Protein AF-F0U679-F1 (afdb_monomer)

Secondary structure (DSSP, 8-state):
---------------------HHHHHHHHHHHHHHTTPPPPPTHHHHHHHHHHHHHHHHHHHHHTT-PPPTTEEEEEE-HHHHHHHHSBSS-EEEEE-TTS-EEEEEPPPPTT----SEEEEEES-HHHHHHHHHHHHHHHHHHTS--S----SS--B---HHHHHHTT-----------SSS-GGGGT---SS---TTTSPPPSS--HHHHHHHHHHHHT----HHHHHHH-TT---HHHHHHHHHHHHHH-TTTGGG--HHHHHHHHHHHHHSGGGHHHHHHHHHHHGGG--HHHHHHHHHHHHHTT-HHHHHHHHHHHHHTTPPP-SHHHHHHHHH---HHHHHHHHHHHHHTTTT-SHHHHHHHHHTTHHHHHHHHHHTT--HHHHHHHHHHHH-GGG--HHHHHHHHHHHTTT---S---HHHHHHHHHHHHHTT-HHHHHHHHHHHHHHSTT----HHHHHHHHHHHHHTT-HHHHHHHHHHHHHTT---HHHHHHHHHHHH--S-PSSS-HHHHHHHHHHHHHH--SS--GGG--GGGHHHHTSPPPHHHHHH-TT-GGGGGSS---SSHHHHHHHHHHHHHHHHHHHHHHHEEESS-HHHHHHHHHHHHHHHTTTHHHHS-HHHHHHHSPP--EEE--------------------------PPP------------SS-SS-----------------

Nearest PDB structures (foldseek):
  6een-assembly1_D  TM=5.701E-01  e=8.414E-04  Zea mays
  7pzr-assembly1_A  TM=2.240E-01  e=6.618E-02  Homo sapiens
  4i1a-assembly3_B  TM=2.969E-01  e=4.176E-01  Bacillus subtilis subsp. subtilis str. 168
  3q15-assembly1_A-2  TM=1.996E-01  e=7.171E+00  Bacillus subtilis

Structure (mmCIF, N/CA/C/O backbone):
data_AF-F0U679-F1
#
_entry.id   AF-F0U679-F1
#
loop_
_atom_site.group_PDB
_atom_site.id
_atom_site.type_symbol
_atom_site.label_atom_id
_atom_site.label_alt_id
_atom_site.label_comp_id
_atom_site.label_asym_id
_atom_site.label_entity_id
_atom_site.label_seq_id
_atom_site.pdbx_PDB_ins_code
_atom_site.Cartn_x
_atom_site.Cartn_y
_atom_site.Cartn_z
_atom_site.occupancy
_atom_site.B_iso_or_equiv
_atom_site.auth_seq_id
_atom_site.auth_comp_id
_atom_site.auth_asym_id
_atom_site.auth_atom_id
_atom_site.pdbx_PDB_model_num
ATOM 1 N N . MET A 1 1 ? -48.138 39.027 -12.909 1.00 31.42 1 MET A N 1
ATOM 2 C CA . MET A 1 1 ? -47.748 37.722 -13.472 1.00 31.42 1 MET A CA 1
ATOM 3 C C . MET A 1 1 ? -46.878 37.022 -12.440 1.00 31.42 1 MET A C 1
ATOM 5 O O . MET A 1 1 ? -45.663 37.022 -12.563 1.00 31.42 1 MET A O 1
ATOM 9 N N . ASP A 1 2 ? -47.415 36.756 -11.247 1.00 25.86 2 ASP A N 1
ATOM 10 C CA . ASP A 1 2 ? -48.338 35.638 -10.920 1.00 25.86 2 ASP A CA 1
ATOM 11 C C . ASP A 1 2 ? -47.571 34.317 -11.033 1.00 25.86 2 ASP A C 1
ATOM 13 O O . ASP A 1 2 ? -46.970 34.056 -12.065 1.00 25.86 2 ASP A O 1
ATOM 17 N N . VAL A 1 3 ? -47.458 33.452 -10.029 1.00 25.81 3 VAL A N 1
ATOM 18 C CA . VAL A 1 3 ? -48.400 32.955 -9.011 1.00 25.81 3 VAL A CA 1
ATOM 19 C C . VAL A 1 3 ? -47.496 32.492 -7.840 1.00 25.81 3 VAL A C 1
ATOM 21 O O . VAL A 1 3 ? -46.414 31.977 -8.100 1.00 25.81 3 VAL A O 1
ATOM 24 N N . TYR A 1 4 ? -47.718 32.824 -6.566 1.00 30.34 4 TYR A N 1
ATOM 25 C CA . TYR A 1 4 ? -48.446 31.988 -5.602 1.00 30.34 4 TYR A CA 1
ATOM 26 C C . TYR A 1 4 ? -48.688 32.788 -4.307 1.00 30.34 4 TYR A C 1
ATOM 28 O O . TYR A 1 4 ? -47.752 33.171 -3.602 1.00 30.34 4 TYR A O 1
ATOM 36 N N . LYS A 1 5 ? -49.972 33.031 -4.033 1.00 29.94 5 LYS A N 1
ATOM 37 C CA . LYS A 1 5 ? -50.576 33.415 -2.749 1.00 29.94 5 LYS A CA 1
ATOM 38 C C . LYS A 1 5 ? -51.188 32.158 -2.099 1.00 29.94 5 LYS A C 1
ATOM 40 O O . LYS A 1 5 ? -51.368 31.168 -2.796 1.00 29.94 5 LYS A O 1
ATOM 45 N N . GLU A 1 6 ? -51.577 32.313 -0.827 1.00 27.00 6 GLU A N 1
ATOM 46 C CA . GLU A 1 6 ? -52.327 31.397 0.075 1.00 27.00 6 GLU A CA 1
ATOM 47 C C . GLU A 1 6 ? -51.421 30.439 0.873 1.00 27.00 6 GLU A C 1
ATOM 49 O O . GLU A 1 6 ? -50.732 29.609 0.296 1.00 27.00 6 GLU A O 1
ATOM 54 N N . VAL A 1 7 ? -51.173 30.595 2.184 1.00 28.97 7 VAL A N 1
ATOM 55 C CA . VAL A 1 7 ? -51.995 30.896 3.388 1.00 28.97 7 VAL A CA 1
ATOM 56 C C . VAL A 1 7 ? -52.926 29.742 3.796 1.00 28.97 7 VAL A C 1
ATOM 58 O O . VAL A 1 7 ? -53.953 29.523 3.174 1.00 28.97 7 VAL A O 1
ATOM 61 N N . ASP A 1 8 ? -52.506 29.088 4.890 1.00 28.53 8 ASP A N 1
ATOM 62 C CA . ASP A 1 8 ? -53.238 28.411 5.975 1.00 28.53 8 ASP A CA 1
ATOM 63 C C . ASP A 1 8 ? -54.251 27.284 5.695 1.00 28.53 8 ASP A C 1
ATOM 65 O O . ASP A 1 8 ? -55.282 27.492 5.070 1.00 28.53 8 ASP A O 1
ATOM 69 N N . ALA A 1 9 ? -54.041 26.121 6.344 1.00 26.17 9 ALA A N 1
ATOM 70 C CA . ALA A 1 9 ? -54.845 25.709 7.512 1.00 26.17 9 ALA A CA 1
ATOM 71 C C . ALA A 1 9 ? -54.439 24.327 8.102 1.00 26.17 9 ALA A C 1
ATOM 73 O O . ALA A 1 9 ? -54.094 23.400 7.375 1.00 26.17 9 ALA A O 1
ATOM 74 N N . ILE A 1 10 ? -54.653 24.195 9.427 1.00 27.47 10 ILE A N 1
ATOM 75 C CA . ILE A 1 10 ? -54.765 22.975 10.275 1.00 27.47 10 ILE A CA 1
ATOM 76 C C . ILE A 1 10 ? -53.433 22.283 10.655 1.00 27.47 10 ILE A C 1
ATOM 78 O O . ILE A 1 10 ? -52.702 21.809 9.802 1.00 27.47 10 ILE A O 1
ATOM 82 N N . GLY A 1 11 ? -53.031 22.091 11.916 1.00 25.47 11 GLY A N 1
ATOM 83 C CA . GLY A 1 11 ? -53.615 22.346 13.232 1.00 25.47 11 GLY A CA 1
ATOM 84 C C . GLY A 1 11 ? -52.642 21.816 14.304 1.00 25.47 11 GLY A C 1
ATOM 85 O O . GLY A 1 11 ? -51.916 20.847 14.080 1.00 25.47 11 GLY A O 1
ATOM 86 N N . ALA A 1 12 ? -52.578 22.489 15.450 1.00 30.72 12 ALA A N 1
ATOM 87 C CA . ALA A 1 12 ? -51.702 22.148 16.566 1.00 30.72 12 ALA A CA 1
ATOM 88 C C . ALA A 1 12 ? -52.186 20.894 17.320 1.00 30.72 12 ALA A C 1
ATOM 90 O O . ALA A 1 12 ? -53.350 20.842 17.707 1.00 30.72 12 ALA A O 1
ATOM 91 N N . ASN A 1 13 ? -51.287 19.925 17.552 1.00 31.08 13 ASN A N 1
ATOM 92 C CA . ASN A 1 13 ? -51.015 19.273 18.851 1.00 31.08 13 ASN A CA 1
ATOM 93 C C . ASN A 1 13 ? -50.405 17.869 18.691 1.00 31.08 13 ASN A C 1
ATOM 95 O O . ASN A 1 13 ? -51.113 16.871 18.640 1.00 31.08 13 ASN A O 1
ATOM 99 N N . SER A 1 14 ? -49.075 17.781 18.759 1.00 26.44 14 SER A N 1
ATOM 100 C CA . SER A 1 14 ? -48.406 16.717 19.519 1.00 26.44 14 SER A CA 1
ATOM 101 C C . SER A 1 14 ? -46.981 17.157 19.841 1.00 26.44 14 SER A C 1
ATOM 103 O O . SER A 1 14 ? -46.154 17.381 18.957 1.00 26.44 14 SER A O 1
ATOM 105 N N . SER A 1 15 ? -46.722 17.327 21.129 1.00 38.00 15 SER A N 1
ATOM 106 C CA . SER A 1 15 ? -45.454 17.713 21.733 1.00 38.00 15 SER A CA 1
ATOM 107 C C . SER A 1 15 ? -44.310 16.758 21.380 1.00 38.00 15 SER A C 1
ATOM 109 O O . SER A 1 15 ? -44.309 15.597 21.780 1.00 38.00 15 SER A O 1
ATOM 111 N N . GLY A 1 16 ? -43.287 17.293 20.722 1.00 25.11 16 GLY A N 1
ATOM 112 C CA . GLY A 1 16 ? -41.971 16.682 20.593 1.00 25.11 16 GLY A CA 1
ATOM 113 C C . GLY A 1 16 ? -40.992 17.760 20.157 1.00 25.11 16 GLY A C 1
ATOM 114 O O . GLY A 1 16 ? -40.928 18.098 18.980 1.00 25.11 16 GLY A O 1
ATOM 115 N N . VAL A 1 17 ? -40.271 18.362 21.104 1.00 26.70 17 VAL A N 1
ATOM 116 C CA . VAL A 1 17 ? -39.267 19.393 20.807 1.00 26.70 17 VAL A CA 1
ATOM 117 C C . VAL A 1 17 ? -38.081 18.729 20.099 1.00 26.70 17 VAL A C 1
ATOM 119 O O . VAL A 1 17 ? -37.075 18.383 20.712 1.00 26.70 17 VAL A O 1
ATOM 122 N N . VAL A 1 18 ? -38.191 18.553 18.784 1.00 28.16 18 VAL A N 1
ATOM 123 C CA . VAL A 1 18 ? -37.040 18.366 17.904 1.00 28.16 18 VAL A CA 1
ATOM 124 C C . VAL A 1 18 ? -36.402 19.742 17.765 1.00 28.16 18 VAL A C 1
ATOM 126 O O . VAL A 1 18 ? -36.868 20.591 17.007 1.00 28.16 18 VAL A O 1
ATOM 129 N N . ARG A 1 19 ? -35.335 20.001 18.528 1.00 29.77 19 ARG A N 1
ATOM 130 C CA . ARG A 1 19 ? -34.442 21.127 18.233 1.00 29.77 19 ARG A CA 1
ATOM 131 C C . ARG A 1 19 ? -33.827 20.871 16.856 1.00 29.77 19 ARG A C 1
ATOM 133 O O . ARG A 1 19 ? -32.855 20.128 16.750 1.00 29.77 19 ARG A O 1
ATOM 140 N N . GLN A 1 20 ? -34.394 21.481 15.815 1.00 29.78 20 GLN A N 1
ATOM 141 C CA . GLN A 1 20 ? -33.754 21.582 14.506 1.00 29.78 20 GLN A CA 1
ATOM 142 C C . GLN A 1 20 ? -32.349 22.163 14.693 1.00 29.78 20 GLN A C 1
ATOM 144 O O . GLN A 1 20 ? -32.161 23.266 15.213 1.00 29.78 20 GLN A O 1
ATOM 149 N N . VAL A 1 21 ? -31.344 21.375 14.321 1.00 34.97 21 VAL A N 1
ATOM 150 C CA . VAL A 1 21 ? -29.936 21.735 14.457 1.00 34.97 21 VAL A CA 1
ATOM 151 C C . VAL A 1 21 ? -29.626 22.798 13.403 1.00 34.97 21 VAL A C 1
ATOM 153 O O . VAL A 1 21 ? -29.739 22.540 12.207 1.00 34.97 21 VAL A O 1
ATOM 156 N N . ARG A 1 22 ? -29.166 23.984 13.827 1.00 32.41 22 ARG A N 1
ATOM 157 C CA . ARG A 1 22 ? -28.689 25.083 12.948 1.00 32.41 22 ARG A CA 1
ATOM 158 C C . ARG A 1 22 ? -27.709 24.631 11.841 1.00 32.41 22 ARG A C 1
ATOM 160 O O . ARG A 1 22 ? -27.555 25.330 10.845 1.00 32.41 22 ARG A O 1
ATOM 167 N N . ALA A 1 23 ? -27.058 23.479 12.005 1.00 34.03 23 ALA A N 1
ATOM 168 C CA . ALA A 1 23 ? -26.111 22.886 11.063 1.00 34.03 23 ALA A CA 1
ATOM 169 C C . ALA A 1 23 ? -26.754 22.312 9.780 1.00 34.03 23 ALA A C 1
ATOM 171 O O . ALA A 1 23 ? -26.112 22.353 8.732 1.00 34.03 23 ALA A O 1
ATOM 172 N N . GLU A 1 24 ? -28.010 21.841 9.807 1.00 36.34 24 GLU A N 1
ATOM 173 C CA . GLU A 1 24 ? -28.663 21.284 8.602 1.00 36.34 24 GLU A CA 1
ATOM 174 C C . GLU A 1 24 ? -28.942 22.353 7.535 1.00 36.34 24 GLU A C 1
ATOM 176 O O . GLU A 1 24 ? -28.777 22.104 6.340 1.00 36.34 24 GLU A O 1
ATOM 181 N N . GLN A 1 25 ? -29.309 23.568 7.953 1.00 36.25 25 GLN A N 1
ATOM 182 C CA . GLN A 1 25 ? -29.564 24.689 7.038 1.00 36.25 25 GLN A CA 1
ATOM 183 C C . GLN A 1 25 ? -28.274 25.240 6.415 1.00 36.25 25 GLN A C 1
ATOM 185 O O . GLN A 1 25 ? -28.285 25.730 5.284 1.00 36.25 25 GLN A O 1
ATOM 190 N N . TRP A 1 26 ? -27.153 25.150 7.135 1.00 37.50 26 TRP A N 1
ATOM 191 C CA . TRP A 1 26 ? -25.853 25.595 6.639 1.00 37.50 26 TRP A CA 1
ATOM 192 C C . TRP A 1 26 ? -25.248 24.603 5.637 1.00 37.50 26 TRP A C 1
ATOM 194 O O . TRP A 1 26 ? -24.775 25.029 4.586 1.00 37.50 26 TRP A O 1
ATOM 204 N N . TRP A 1 27 ? -25.340 23.295 5.904 1.00 35.00 27 TRP A N 1
ATOM 205 C CA . TRP A 1 27 ? -24.857 22.242 5.001 1.00 35.00 27 TRP A CA 1
ATOM 206 C C . TRP A 1 27 ? -25.548 22.276 3.630 1.00 35.00 27 TRP A C 1
ATOM 208 O O . TRP A 1 27 ? -24.875 22.173 2.610 1.00 35.00 27 TRP A O 1
ATOM 218 N N . ARG A 1 28 ? -26.868 22.518 3.578 1.00 40.66 28 ARG A N 1
ATOM 219 C CA . ARG A 1 28 ? -27.594 22.681 2.302 1.00 40.66 28 ARG A CA 1
ATOM 220 C C . ARG A 1 28 ? -27.097 23.891 1.501 1.00 40.66 28 ARG A C 1
ATOM 222 O O . ARG A 1 28 ? -26.815 23.756 0.317 1.00 40.66 28 ARG A O 1
ATOM 229 N N . LYS A 1 29 ? -26.871 25.033 2.165 1.00 41.84 29 LYS A N 1
ATOM 230 C CA . LYS A 1 29 ? -26.292 26.239 1.543 1.00 41.84 29 LYS A CA 1
ATOM 231 C C . LYS A 1 29 ? -24.840 26.059 1.091 1.00 41.84 29 LYS A C 1
ATOM 233 O O . LYS A 1 29 ? -24.423 26.698 0.129 1.00 41.84 29 LYS A O 1
ATOM 238 N N . GLN A 1 30 ? -24.052 25.247 1.794 1.00 42.16 30 GLN A N 1
ATOM 239 C CA . GLN A 1 30 ? -22.650 25.000 1.453 1.00 42.16 30 GLN A CA 1
ATOM 240 C C . GLN A 1 30 ? -22.522 23.983 0.309 1.00 42.16 30 GLN A C 1
ATOM 242 O O . GLN A 1 30 ? -21.749 24.228 -0.611 1.00 42.16 30 GLN A O 1
ATOM 247 N N . LEU A 1 31 ? -23.356 22.936 0.288 1.00 42.97 31 LEU A N 1
ATOM 248 C CA . LEU A 1 31 ? -23.471 21.995 -0.831 1.00 42.97 31 LEU A CA 1
ATOM 249 C C . LEU A 1 31 ? -23.933 22.710 -2.115 1.00 42.97 31 LEU A C 1
ATOM 251 O O . LEU A 1 31 ? -23.356 22.500 -3.175 1.00 42.97 31 LEU A O 1
ATOM 255 N N . GLU A 1 32 ? -24.896 23.636 -2.018 1.00 44.69 32 GLU A N 1
ATOM 256 C CA . GLU A 1 32 ? -25.292 24.519 -3.130 1.00 44.69 32 GLU A CA 1
ATOM 257 C C . GLU A 1 32 ? -24.140 25.424 -3.601 1.00 44.69 32 GLU A C 1
ATOM 259 O O . GLU A 1 32 ? -23.989 25.674 -4.797 1.00 44.69 32 GLU A O 1
ATOM 264 N N . ARG A 1 33 ? -23.282 25.897 -2.685 1.00 49.62 33 ARG A N 1
ATOM 265 C CA . ARG A 1 33 ? -22.116 26.730 -3.027 1.00 49.62 33 ARG A CA 1
ATOM 266 C C . ARG A 1 33 ? -20.997 25.944 -3.699 1.00 49.62 33 ARG A C 1
ATOM 268 O O . ARG A 1 33 ? -20.414 26.469 -4.647 1.00 49.62 33 ARG A O 1
ATOM 275 N N . GLU A 1 34 ? -20.742 24.721 -3.248 1.00 45.41 34 GLU A N 1
ATOM 276 C CA . GLU A 1 34 ? -19.775 23.791 -3.841 1.00 45.41 34 GLU A CA 1
ATOM 277 C C . GLU A 1 34 ? -20.228 23.313 -5.224 1.00 45.41 34 GLU A C 1
ATOM 279 O O . GLU A 1 34 ? -19.430 23.322 -6.159 1.00 45.41 34 GLU A O 1
ATOM 284 N N . LEU A 1 35 ? -21.524 23.028 -5.397 1.00 43.12 35 LEU A N 1
ATOM 285 C CA . LEU A 1 35 ? -22.123 22.758 -6.708 1.00 43.12 35 LEU A CA 1
ATOM 286 C C . LEU A 1 35 ? -22.087 23.990 -7.636 1.00 43.12 35 LEU A C 1
ATOM 288 O O . LEU A 1 35 ? -22.046 23.835 -8.853 1.00 43.12 35 LEU A O 1
ATOM 292 N N . SER A 1 36 ? -22.054 25.209 -7.077 1.00 45.31 36 SER A N 1
ATOM 293 C CA . SER A 1 36 ? -21.980 26.479 -7.827 1.00 45.31 36 SER A CA 1
ATOM 294 C C . SER A 1 36 ? -20.565 27.073 -8.004 1.00 45.31 36 SER A C 1
ATOM 296 O O . SER A 1 36 ? -20.437 28.184 -8.517 1.00 45.31 36 SER A O 1
ATOM 298 N N . GLY A 1 37 ? -19.500 26.380 -7.574 1.00 35.69 37 GLY A N 1
ATOM 299 C CA . GLY A 1 37 ? -18.105 26.744 -7.878 1.00 35.69 37 GLY A CA 1
ATOM 300 C C . GLY A 1 37 ? -17.553 28.037 -7.248 1.00 35.69 37 GLY A C 1
ATOM 301 O O . GLY A 1 37 ? -16.658 28.655 -7.825 1.00 35.69 37 GLY A O 1
ATOM 302 N N . LYS A 1 38 ? -18.046 28.487 -6.083 1.00 37.53 38 LYS A N 1
ATOM 303 C CA . LYS A 1 38 ? -17.553 29.727 -5.426 1.00 37.53 38 LYS A CA 1
ATOM 304 C C . LYS A 1 38 ? -16.352 29.472 -4.479 1.00 37.53 38 LYS A C 1
ATOM 306 O O . LYS A 1 38 ? -16.381 28.489 -3.743 1.00 37.53 38 LYS A O 1
ATOM 311 N N . PRO A 1 39 ? -15.329 30.359 -4.421 1.00 39.97 39 PRO A N 1
ATOM 312 C CA . PRO A 1 39 ? -14.110 30.149 -3.620 1.00 39.97 39 PRO A CA 1
ATOM 313 C C . PRO A 1 39 ? -14.291 30.364 -2.093 1.00 39.97 39 PRO A C 1
ATOM 315 O O . PRO A 1 39 ? -15.211 31.079 -1.676 1.00 39.97 39 PRO A O 1
ATOM 318 N N . PRO A 1 40 ? -13.412 29.780 -1.243 1.00 42.56 40 PRO A N 1
ATOM 319 C CA . PRO A 1 40 ? -13.537 29.787 0.224 1.00 42.56 40 PRO A CA 1
ATOM 320 C C . PRO A 1 40 ? -13.111 31.110 0.909 1.00 42.56 40 PRO A C 1
ATOM 322 O O . PRO A 1 40 ? -12.386 31.930 0.350 1.00 42.56 40 PRO A O 1
ATOM 325 N N . LEU A 1 41 ? -13.586 31.327 2.148 1.00 41.03 41 LEU A N 1
ATOM 326 C CA . LEU A 1 41 ? -13.459 32.579 2.927 1.00 41.03 41 LEU A CA 1
ATOM 327 C C . LEU A 1 41 ? -12.117 32.718 3.703 1.00 41.03 41 LEU A C 1
ATOM 329 O O . LEU A 1 41 ? -11.531 31.732 4.135 1.00 41.03 41 LEU A O 1
ATOM 333 N N . LYS A 1 42 ? -11.661 33.974 3.900 1.00 41.78 42 LYS A N 1
ATOM 334 C CA . LYS A 1 42 ? -10.338 34.438 4.409 1.00 41.78 42 LYS A CA 1
ATOM 335 C C . LYS A 1 42 ? -9.885 33.933 5.811 1.00 41.78 42 LYS A C 1
ATOM 337 O O . LYS A 1 42 ? -10.685 33.741 6.724 1.00 41.78 42 LYS A O 1
ATOM 342 N N . GLN A 1 43 ? -8.553 33.884 5.991 1.00 41.28 43 GLN A N 1
ATOM 343 C CA . GLN A 1 43 ? -7.731 33.314 7.089 1.00 41.28 43 GLN A CA 1
ATOM 344 C C . GLN A 1 43 ? -8.112 33.595 8.565 1.00 41.28 43 GLN A C 1
ATOM 346 O O . GLN A 1 43 ? -7.806 32.755 9.409 1.00 41.28 43 GLN A O 1
ATOM 351 N N . ASN A 1 44 ? -8.787 34.697 8.920 1.00 44.41 44 ASN A N 1
ATOM 352 C CA . ASN A 1 44 ? -9.170 34.962 10.325 1.00 44.41 44 ASN A CA 1
ATOM 353 C C . ASN A 1 44 ? -10.286 34.039 10.838 1.00 44.41 44 ASN A C 1
ATOM 355 O O . ASN A 1 44 ? -10.387 33.798 12.039 1.00 44.41 44 ASN A O 1
ATOM 359 N N . LYS A 1 45 ? -11.099 33.486 9.935 1.00 53.88 45 LYS A N 1
ATOM 360 C CA . LYS A 1 45 ? -12.175 32.556 10.287 1.00 53.88 45 LYS A CA 1
ATOM 361 C C . LYS A 1 45 ? -11.636 31.178 10.699 1.00 53.88 45 LYS A C 1
ATOM 363 O O . LYS A 1 45 ? -12.123 30.588 11.656 1.00 53.88 45 LYS A O 1
ATOM 368 N N . LEU A 1 46 ? -10.549 30.745 10.054 1.00 57.38 46 LEU A N 1
ATOM 369 C CA . LEU A 1 46 ? -9.905 29.454 10.303 1.00 57.38 46 LEU A CA 1
ATOM 370 C C . LEU A 1 46 ? -9.342 29.354 11.728 1.00 57.38 46 LEU A C 1
ATOM 372 O O . LEU A 1 46 ? -9.525 28.336 12.378 1.00 57.38 46 LEU A O 1
ATOM 376 N N . TYR A 1 47 ? -8.697 30.402 12.260 1.00 58.41 47 TYR A N 1
ATOM 377 C CA . TYR A 1 47 ? -8.162 30.378 13.634 1.00 58.41 47 TYR A CA 1
ATOM 378 C C . TYR A 1 47 ? -9.253 30.173 14.695 1.00 58.41 47 TYR A C 1
ATOM 380 O O . TYR A 1 47 ? -9.050 29.419 15.645 1.00 58.41 47 TYR A O 1
ATOM 388 N N . VAL A 1 48 ? -10.411 30.814 14.517 1.00 64.31 48 VAL A N 1
ATOM 389 C CA . VAL A 1 48 ? -11.564 30.649 15.413 1.00 64.31 48 VAL A CA 1
ATOM 390 C C . VAL A 1 48 ? -12.129 29.232 15.298 1.00 64.31 48 VAL A C 1
ATOM 392 O O . VAL A 1 48 ? -12.333 28.584 16.318 1.00 64.31 48 VAL A O 1
ATOM 395 N N . GLU A 1 49 ? -12.261 28.700 14.080 1.00 70.19 49 GLU A N 1
ATOM 396 C CA . GLU A 1 49 ? -12.721 27.324 13.832 1.00 70.19 49 GLU A CA 1
ATOM 397 C C . GLU A 1 49 ? -11.795 26.266 14.467 1.00 70.19 49 GLU A C 1
ATOM 399 O O . GLU A 1 49 ? -12.275 25.318 15.092 1.00 70.19 49 GLU A O 1
ATOM 404 N N . TRP A 1 50 ? -10.469 26.450 14.398 1.00 72.12 50 TRP A N 1
ATOM 405 C CA . TRP A 1 50 ? -9.505 25.590 15.097 1.00 72.12 50 TRP A CA 1
ATOM 406 C C . TRP A 1 50 ? -9.709 25.625 16.618 1.00 72.12 50 TRP A C 1
ATOM 408 O O . TRP A 1 50 ? -9.683 24.586 17.280 1.00 72.12 50 TRP A O 1
ATOM 418 N N . MET A 1 51 ? -9.917 26.813 17.187 1.00 73.00 51 MET A N 1
ATOM 419 C CA . MET A 1 51 ? -10.122 26.960 18.629 1.00 73.00 51 MET A CA 1
ATOM 420 C C . MET A 1 51 ? -11.459 26.380 19.095 1.00 73.00 51 MET A C 1
ATOM 422 O O . MET A 1 51 ? -11.504 25.771 20.162 1.00 73.00 51 MET A O 1
ATOM 426 N N . ASP A 1 52 ? -12.515 26.494 18.293 1.00 78.31 52 ASP A N 1
ATOM 427 C CA . ASP A 1 52 ? -13.814 25.885 18.584 1.00 78.31 52 ASP A CA 1
ATOM 428 C C . ASP A 1 52 ? -13.714 24.359 18.635 1.00 78.31 52 ASP A C 1
ATOM 430 O O . ASP A 1 52 ? -14.174 23.740 19.593 1.00 78.31 52 ASP A O 1
ATOM 434 N N . ILE A 1 53 ? -13.039 23.746 17.661 1.00 79.62 53 ILE A N 1
ATOM 435 C CA . ILE A 1 53 ? -12.844 22.290 17.622 1.00 79.62 53 ILE A CA 1
ATOM 436 C C . ILE A 1 53 ? -11.982 21.825 18.794 1.00 79.62 53 ILE A C 1
ATOM 438 O O . ILE A 1 53 ? -12.288 20.817 19.428 1.00 79.62 53 ILE A O 1
ATOM 442 N N . MET A 1 54 ? -10.940 22.584 19.142 1.00 78.50 54 MET A N 1
ATOM 443 C CA . MET A 1 54 ? -10.152 22.319 20.344 1.00 78.50 54 MET A CA 1
ATOM 444 C C . MET A 1 54 ? -11.034 22.339 21.601 1.00 78.50 54 MET A C 1
ATOM 446 O O . MET A 1 54 ? -10.954 21.427 22.422 1.00 78.50 54 MET A O 1
ATOM 450 N N . ASN A 1 55 ? -11.910 23.335 21.742 1.00 80.81 55 ASN A N 1
ATOM 451 C CA . ASN A 1 55 ? -12.838 23.420 22.870 1.00 80.81 55 ASN A CA 1
ATOM 452 C C . ASN A 1 55 ? -13.842 22.253 22.887 1.00 80.81 55 ASN A C 1
ATOM 454 O O . ASN A 1 55 ? -14.127 21.716 23.957 1.00 80.81 55 ASN A O 1
ATOM 458 N N . GLU A 1 56 ? -14.331 21.814 21.725 1.00 81.62 56 GLU A N 1
ATOM 459 C CA . GLU A 1 56 ? -15.213 20.648 21.603 1.00 81.62 56 GLU A CA 1
ATOM 460 C C . GLU A 1 56 ? -14.523 19.357 22.061 1.00 81.62 56 GLU A C 1
ATOM 462 O O . GLU A 1 56 ? -15.092 18.619 22.867 1.00 81.62 56 GLU A O 1
ATOM 467 N N . ILE A 1 57 ? -13.279 19.106 21.634 1.00 81.25 57 ILE A N 1
ATOM 468 C CA . ILE A 1 57 ? -12.500 17.939 22.084 1.00 81.25 57 ILE A CA 1
ATOM 469 C C . ILE A 1 57 ? -12.260 18.004 23.602 1.00 81.25 57 ILE A C 1
ATOM 471 O O . ILE A 1 57 ? -12.390 16.991 24.292 1.00 81.25 57 ILE A O 1
ATOM 475 N N . MET A 1 58 ? -11.957 19.191 24.147 1.00 77.88 58 MET A N 1
ATOM 476 C CA . MET A 1 58 ? -11.792 19.375 25.596 1.00 77.88 58 MET A CA 1
ATOM 477 C C . MET A 1 58 ? -13.081 19.071 26.372 1.00 77.88 58 MET A C 1
ATOM 479 O O . MET A 1 58 ? -13.020 18.441 27.429 1.00 77.88 58 MET A O 1
ATOM 483 N N . ALA A 1 59 ? -14.243 19.472 25.852 1.00 77.81 59 ALA A N 1
ATOM 484 C CA . ALA A 1 59 ? -15.533 19.195 26.480 1.00 77.81 59 ALA A CA 1
ATOM 485 C C . ALA A 1 59 ? -15.834 17.686 26.547 1.00 77.81 59 ALA A C 1
ATOM 487 O O . ALA A 1 59 ? -16.300 17.202 27.577 1.00 77.81 59 ALA A O 1
ATOM 488 N N . LEU A 1 60 ? -15.490 16.921 25.502 1.00 74.56 60 LEU A N 1
ATOM 489 C CA . LEU A 1 60 ? -15.680 15.462 25.484 1.00 74.56 60 LEU A CA 1
ATOM 490 C C . LEU A 1 60 ? -14.930 14.735 26.596 1.00 74.56 60 LEU A C 1
ATOM 492 O O . LEU A 1 60 ? -15.425 13.741 27.124 1.00 74.56 60 LEU A O 1
ATOM 496 N N . ARG A 1 61 ? -13.735 15.217 26.947 1.00 69.19 61 ARG A N 1
ATOM 497 C CA . ARG A 1 61 ? -12.937 14.628 28.025 1.00 69.19 61 ARG A CA 1
ATOM 498 C C . ARG A 1 61 ? -13.632 14.791 29.379 1.00 69.19 61 ARG A C 1
ATOM 500 O O . ARG A 1 61 ? -13.710 13.827 30.132 1.00 69.19 61 ARG A O 1
ATOM 507 N N . ARG A 1 62 ? -14.183 15.979 29.648 1.00 60.69 62 ARG A N 1
ATOM 508 C CA . ARG A 1 62 ? -14.863 16.311 30.913 1.00 60.69 62 ARG A CA 1
ATOM 509 C C . ARG A 1 62 ? -16.181 15.549 31.079 1.00 60.69 62 ARG A C 1
ATOM 511 O O . ARG A 1 62 ? -16.436 14.993 32.140 1.00 60.69 62 ARG A O 1
ATOM 518 N N . ASP A 1 63 ? -16.979 15.444 30.014 1.00 56.88 63 ASP A N 1
ATOM 519 C CA . ASP A 1 63 ? -18.254 14.703 30.027 1.00 56.88 63 ASP A CA 1
ATOM 520 C C . ASP A 1 63 ? -18.057 13.186 30.265 1.00 56.88 63 ASP A C 1
ATOM 522 O O . ASP A 1 63 ? -18.966 12.477 30.704 1.00 56.88 63 ASP A O 1
ATOM 526 N N . ALA A 1 64 ? -16.864 12.666 29.965 1.00 53.97 64 ALA A N 1
ATOM 527 C CA . ALA A 1 64 ? -16.528 11.252 30.049 1.00 53.97 64 ALA A CA 1
ATOM 528 C C . ALA A 1 64 ? -16.086 10.780 31.447 1.00 53.97 64 ALA A C 1
ATOM 530 O O . ALA A 1 64 ? -16.214 9.587 31.742 1.00 53.97 64 ALA A O 1
ATOM 531 N N . GLU A 1 65 ? -15.571 11.660 32.307 1.00 53.41 65 GLU A N 1
ATOM 532 C CA . GLU A 1 65 ? -15.063 11.304 33.646 1.00 53.41 65 GLU A CA 1
ATOM 533 C C . GLU A 1 65 ? -16.176 10.837 34.610 1.00 53.41 65 GLU A C 1
ATOM 535 O O . GLU A 1 65 ? -15.889 10.138 35.575 1.00 53.41 65 GLU A O 1
ATOM 540 N N . ASN A 1 66 ? -17.453 11.080 34.279 1.00 49.75 66 ASN A N 1
ATOM 541 C CA . ASN A 1 66 ? -18.584 10.946 35.210 1.00 49.75 66 ASN A CA 1
ATOM 542 C C . ASN A 1 66 ? -19.622 9.846 34.891 1.00 49.75 66 ASN A C 1
ATOM 544 O O . ASN A 1 66 ? -20.709 9.860 35.467 1.00 49.75 66 ASN A O 1
ATOM 548 N N . LYS A 1 67 ? -19.357 8.891 33.984 1.00 53.53 67 LYS A N 1
ATOM 549 C CA . LYS A 1 67 ? -20.326 7.808 33.687 1.00 53.53 67 LYS A CA 1
ATOM 550 C C . LYS A 1 67 ? -20.011 6.516 34.460 1.00 53.53 67 LYS A C 1
ATOM 552 O O . LYS A 1 67 ? -18.993 5.893 34.151 1.00 53.53 67 LYS A O 1
ATOM 557 N N . PRO A 1 68 ? -20.865 6.080 35.409 1.00 53.62 68 PRO A N 1
ATOM 558 C CA . PRO A 1 68 ? -20.717 4.781 36.058 1.00 53.62 68 PRO A CA 1
ATOM 559 C C . PRO A 1 68 ? -20.915 3.635 35.056 1.00 53.62 68 PRO A C 1
ATOM 561 O O . PRO A 1 68 ? -21.585 3.790 34.030 1.00 53.62 68 PRO A O 1
ATOM 564 N N . ALA A 1 69 ? -20.311 2.481 35.349 1.00 56.47 69 ALA A N 1
ATOM 565 C CA . ALA A 1 69 ? -20.483 1.282 34.536 1.00 56.47 69 ALA A CA 1
ATOM 566 C C . ALA A 1 69 ? -21.964 0.843 34.527 1.00 56.47 69 ALA A C 1
ATOM 568 O O . ALA A 1 69 ? -22.640 0.982 35.549 1.00 56.47 69 ALA A O 1
ATOM 569 N N . PRO A 1 70 ? -22.489 0.312 33.406 1.00 59.19 70 PRO A N 1
ATOM 570 C CA . PRO A 1 70 ? -23.862 -0.178 33.355 1.00 59.19 70 PRO A CA 1
ATOM 571 C C . PRO A 1 70 ? -24.084 -1.286 34.394 1.00 59.19 70 PRO A C 1
ATOM 573 O O . PRO A 1 70 ? -23.258 -2.188 34.517 1.00 59.19 70 PRO A O 1
ATOM 576 N N . ALA A 1 71 ? -25.221 -1.260 35.095 1.00 55.75 71 ALA A N 1
ATOM 577 C CA . ALA A 1 71 ? -25.560 -2.215 36.161 1.00 55.75 71 ALA A CA 1
ATOM 578 C C . ALA A 1 71 ? -25.645 -3.694 35.704 1.00 55.75 71 ALA A C 1
ATOM 580 O O . ALA A 1 71 ? -25.737 -4.593 36.531 1.00 55.75 71 ALA A O 1
ATOM 581 N N . TYR A 1 72 ? -25.602 -3.950 34.393 1.00 66.81 72 TYR A N 1
ATOM 582 C CA . TYR A 1 72 ? -25.752 -5.257 33.741 1.00 66.81 72 TYR A CA 1
ATOM 583 C C . TYR A 1 72 ? -24.465 -5.737 33.031 1.00 66.81 72 TYR A C 1
ATOM 585 O O . TYR A 1 72 ? -24.523 -6.503 32.068 1.00 66.81 72 TYR A O 1
ATOM 593 N N . ALA A 1 73 ? -23.291 -5.273 33.475 1.00 79.19 73 ALA A N 1
ATOM 594 C CA . ALA A 1 73 ? -21.995 -5.670 32.925 1.00 79.19 73 ALA A CA 1
ATOM 595 C C . ALA A 1 73 ? -21.282 -6.717 33.808 1.00 79.19 73 ALA A C 1
ATOM 597 O O . ALA A 1 73 ? -21.054 -6.485 34.995 1.00 79.19 73 ALA A O 1
ATOM 598 N N . LYS A 1 74 ? -20.866 -7.849 33.223 1.00 87.69 74 LYS A N 1
ATOM 599 C CA . LYS A 1 74 ? -20.011 -8.862 33.871 1.00 87.69 74 LYS A CA 1
ATOM 600 C C . LYS A 1 74 ? -18.584 -8.746 33.346 1.00 87.69 74 LYS A C 1
ATOM 602 O O . LYS A 1 74 ? -18.370 -8.669 32.142 1.00 87.69 74 LYS A O 1
ATOM 607 N N . THR A 1 75 ? -17.597 -8.768 34.237 1.00 89.06 75 THR A N 1
ATOM 608 C CA . THR A 1 75 ? -16.180 -8.806 33.848 1.00 89.06 75 THR A CA 1
ATOM 609 C C . THR A 1 75 ? -15.654 -10.236 33.924 1.00 89.06 75 THR A C 1
ATOM 611 O O . THR A 1 75 ? -15.827 -10.899 34.944 1.00 89.06 75 THR A O 1
ATOM 614 N N . ILE A 1 76 ? -14.986 -10.690 32.865 1.00 89.88 76 ILE A N 1
ATOM 615 C CA . ILE A 1 76 ? -14.187 -11.921 32.845 1.00 89.88 76 ILE A CA 1
ATOM 616 C C . ILE A 1 76 ? -12.721 -11.582 32.543 1.00 89.88 76 ILE A C 1
ATOM 618 O O . ILE A 1 76 ? -12.407 -10.498 32.045 1.00 89.88 76 ILE A O 1
ATOM 622 N N . TYR A 1 77 ? -11.826 -12.521 32.837 1.00 89.31 77 TYR A N 1
ATOM 623 C CA . TYR A 1 77 ? -10.383 -12.353 32.680 1.00 89.31 77 TYR A CA 1
ATOM 624 C C . TYR A 1 77 ? -9.832 -13.469 31.797 1.00 89.31 77 TYR A C 1
ATOM 626 O O . TYR A 1 77 ? -9.935 -14.641 32.157 1.00 89.31 77 TYR A O 1
ATOM 634 N N . LEU A 1 78 ? -9.253 -13.100 30.655 1.00 86.31 78 LEU A N 1
ATOM 635 C CA . LEU A 1 78 ? -8.678 -14.032 29.678 1.00 86.31 78 LEU A CA 1
ATOM 636 C C . LEU A 1 78 ? -7.156 -13.884 29.624 1.00 86.31 78 LEU A C 1
ATOM 638 O O . LEU A 1 78 ? -6.640 -12.791 29.857 1.00 86.31 78 LEU A O 1
ATOM 642 N N . SER A 1 79 ? -6.424 -14.952 29.312 1.00 83.19 79 SER A N 1
ATOM 643 C CA . SER A 1 79 ? -4.986 -14.831 29.041 1.00 83.19 79 SER A CA 1
ATOM 644 C C . SER A 1 79 ? -4.736 -14.109 27.705 1.00 83.19 79 SER A C 1
ATOM 646 O O . SER A 1 79 ? -5.632 -13.989 26.867 1.00 83.19 79 SER A O 1
ATOM 648 N N . GLU A 1 80 ? -3.518 -13.608 27.482 1.00 77.06 80 GLU A N 1
ATOM 649 C CA . GLU A 1 80 ? -3.149 -12.985 26.197 1.00 77.06 80 GLU A CA 1
ATOM 650 C C . GLU A 1 80 ? -3.267 -13.987 25.031 1.00 77.06 80 GLU A C 1
ATOM 652 O O . GLU A 1 80 ? -3.717 -13.615 23.947 1.00 77.06 80 GLU A O 1
ATOM 657 N N . THR A 1 81 ? -2.943 -15.263 25.264 1.00 76.06 81 THR A N 1
ATOM 658 C CA . THR A 1 81 ? -3.095 -16.347 24.281 1.00 76.06 81 THR A CA 1
ATOM 659 C C . THR A 1 81 ? -4.562 -16.604 23.940 1.00 76.06 81 THR A C 1
ATOM 661 O O . THR A 1 81 ? -4.898 -16.721 22.763 1.00 76.06 81 THR A O 1
ATOM 664 N N . ASP A 1 82 ? -5.459 -16.582 24.930 1.00 82.69 82 ASP A N 1
ATOM 665 C CA . ASP A 1 82 ? -6.903 -16.751 24.707 1.00 82.69 82 ASP A CA 1
ATOM 666 C C . ASP A 1 82 ? -7.511 -15.578 23.930 1.00 82.69 82 ASP A C 1
ATOM 668 O O . ASP A 1 82 ? -8.325 -15.769 23.026 1.00 82.69 82 ASP A O 1
ATOM 672 N N . VAL A 1 83 ? -7.100 -14.346 24.256 1.00 82.50 83 VAL A N 1
ATOM 673 C CA . VAL A 1 83 ? -7.523 -13.135 23.533 1.00 82.50 83 VAL A CA 1
ATOM 674 C C . VAL A 1 83 ? -7.129 -13.227 22.063 1.00 82.50 83 VAL A C 1
ATOM 676 O O . VAL A 1 83 ? -7.933 -12.938 21.174 1.00 82.50 83 VAL A O 1
ATOM 679 N N . VAL A 1 84 ? -5.899 -13.662 21.805 1.00 77.88 84 VAL A N 1
ATOM 680 C CA . VAL A 1 84 ? -5.379 -13.875 20.458 1.00 77.88 84 VAL A CA 1
ATOM 681 C C . VAL A 1 84 ? -6.141 -14.973 19.722 1.00 77.88 84 VAL A C 1
ATOM 683 O O . VAL A 1 84 ? -6.513 -14.772 18.565 1.00 77.88 84 VAL A O 1
ATOM 686 N N . ALA A 1 85 ? -6.391 -16.107 20.370 1.00 78.25 85 ALA A N 1
ATOM 687 C CA . ALA A 1 85 ? -7.136 -17.214 19.782 1.00 78.25 85 ALA A CA 1
ATOM 688 C C . ALA A 1 85 ? -8.547 -16.776 19.349 1.00 78.25 85 ALA A C 1
ATOM 690 O O . ALA A 1 85 ? -9.009 -17.122 18.262 1.00 78.25 85 ALA A O 1
ATOM 691 N N . LEU A 1 86 ? -9.192 -15.938 20.163 1.00 82.38 86 LEU A N 1
ATOM 692 C CA . LEU A 1 86 ? -10.557 -15.468 19.949 1.00 82.38 86 LEU A CA 1
ATOM 693 C C . LEU A 1 86 ? -10.660 -14.337 18.907 1.00 82.38 86 LEU A C 1
ATOM 695 O O . LEU A 1 86 ? -11.472 -14.397 17.981 1.00 82.38 86 LEU A O 1
ATOM 699 N N . ALA A 1 87 ? -9.842 -13.290 19.042 1.00 80.31 87 ALA A N 1
ATOM 700 C CA . ALA A 1 87 ? -9.956 -12.054 18.258 1.00 80.31 87 ALA A CA 1
ATOM 701 C C . ALA A 1 87 ? -8.892 -11.899 17.152 1.00 80.31 87 ALA A C 1
ATOM 703 O O . ALA A 1 87 ? -9.058 -11.096 16.225 1.00 80.31 87 ALA A O 1
ATOM 704 N N . GLY A 1 88 ? -7.779 -12.630 17.245 1.00 73.62 88 GLY A N 1
ATOM 705 C CA . GLY A 1 88 ? -6.596 -12.459 16.392 1.00 73.62 88 GLY A CA 1
ATOM 706 C C . GLY A 1 88 ? -5.840 -11.139 16.602 1.00 73.62 88 GLY A C 1
ATOM 707 O O . GLY A 1 88 ? -4.970 -10.796 15.803 1.00 73.62 88 GLY A O 1
ATOM 708 N N . ASP A 1 89 ? -6.178 -10.372 17.641 1.00 73.50 89 ASP A N 1
ATOM 709 C CA . ASP A 1 89 ? -5.565 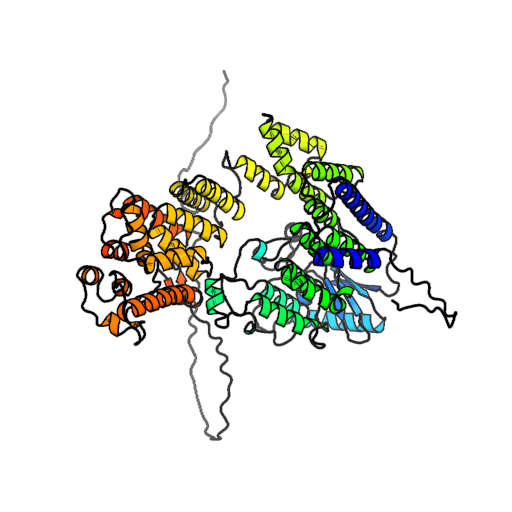-9.084 17.982 1.00 73.50 89 ASP A CA 1
ATOM 710 C C . ASP A 1 89 ? -5.616 -8.885 19.505 1.00 73.50 89 ASP A C 1
ATOM 712 O O . ASP A 1 89 ? -6.618 -9.194 20.144 1.00 73.50 89 ASP A O 1
ATOM 716 N N . GLU A 1 90 ? -4.535 -8.363 20.081 1.00 71.81 90 GLU A N 1
ATOM 717 C CA . GLU A 1 90 ? -4.401 -8.083 21.519 1.00 71.81 90 GLU A CA 1
ATOM 718 C C . GLU A 1 90 ? -4.872 -6.674 21.907 1.00 71.81 90 GLU A C 1
ATOM 720 O O . GLU A 1 90 ? -4.950 -6.313 23.088 1.00 71.81 90 GLU A O 1
ATOM 725 N N . ARG A 1 91 ? -5.124 -5.825 20.909 1.00 78.19 91 ARG A N 1
ATOM 726 C CA . ARG A 1 91 ? -5.634 -4.466 21.103 1.00 78.19 91 ARG A CA 1
ATOM 727 C C . ARG A 1 91 ? -7.113 -4.492 21.490 1.00 78.19 91 ARG A C 1
ATOM 729 O O . ARG A 1 91 ? -7.783 -5.516 21.430 1.00 78.19 91 ARG A O 1
ATOM 736 N N . GLU A 1 92 ? -7.636 -3.311 21.811 1.00 83.00 92 GLU A N 1
ATOM 737 C CA . GLU A 1 92 ? -9.072 -3.127 22.004 1.00 83.00 92 GLU A CA 1
ATOM 738 C C . GLU A 1 92 ? -9.862 -3.659 20.797 1.00 83.00 92 GLU A C 1
ATOM 740 O O . GLU A 1 92 ? -9.566 -3.309 19.639 1.00 83.00 92 GLU A O 1
ATOM 745 N N . ASN A 1 93 ? -10.859 -4.491 21.098 1.00 86.44 93 ASN A N 1
ATOM 746 C CA . ASN A 1 93 ? -11.764 -5.074 20.121 1.00 86.44 93 ASN A CA 1
ATOM 747 C C . ASN A 1 93 ? -13.164 -5.253 20.724 1.00 86.44 93 ASN A C 1
ATOM 749 O O . ASN A 1 93 ? -13.296 -5.653 21.882 1.00 86.44 93 ASN A O 1
ATOM 753 N N . VAL A 1 94 ? -14.197 -4.964 19.935 1.00 89.69 94 VAL A N 1
ATOM 754 C CA . VAL A 1 94 ? -15.610 -5.111 20.308 1.00 89.69 94 VAL A CA 1
ATOM 755 C C . VAL A 1 94 ? -16.348 -5.875 19.218 1.00 89.69 94 VAL A C 1
ATOM 757 O O . VAL A 1 94 ? -16.118 -5.616 18.034 1.00 89.69 94 VAL A O 1
ATOM 760 N N . TRP A 1 95 ? -17.224 -6.796 19.617 1.00 90.56 95 TRP A N 1
ATOM 761 C CA . TRP A 1 95 ? -18.197 -7.481 18.758 1.00 90.56 95 TRP A CA 1
ATOM 762 C C . TRP A 1 95 ? -19.416 -7.922 19.581 1.00 90.56 95 TRP A C 1
ATOM 764 O O . TRP A 1 95 ? -19.363 -7.936 20.812 1.00 90.56 95 TRP A O 1
ATOM 774 N N . ASP A 1 96 ? -20.504 -8.295 18.907 1.00 87.44 96 ASP A N 1
ATOM 775 C CA . ASP A 1 96 ? -21.749 -8.728 19.551 1.00 87.44 96 ASP A CA 1
ATOM 776 C C . ASP A 1 96 ? -22.037 -10.216 19.249 1.00 87.44 96 ASP A C 1
ATOM 778 O O . ASP A 1 96 ? -22.056 -10.634 18.091 1.00 87.44 96 ASP A O 1
ATOM 782 N N . ILE A 1 97 ? -22.299 -11.015 20.290 1.00 83.56 97 ILE A N 1
ATOM 783 C CA . ILE A 1 97 ? -22.700 -12.432 20.212 1.00 83.56 97 ILE A CA 1
ATOM 784 C C . ILE A 1 97 ? -24.231 -12.527 20.171 1.00 83.56 97 ILE A C 1
ATOM 786 O O . ILE A 1 97 ? -24.916 -12.034 21.069 1.00 83.56 97 ILE A O 1
ATOM 790 N N . ARG A 1 98 ? -24.797 -13.179 19.148 1.00 73.31 98 ARG A N 1
ATOM 791 C CA . ARG A 1 98 ? -26.243 -13.114 18.840 1.00 73.31 98 ARG A CA 1
ATOM 792 C C . ARG A 1 98 ? -27.158 -14.074 19.611 1.00 73.31 98 ARG A C 1
ATOM 794 O O . ARG A 1 98 ? -28.368 -13.946 19.458 1.00 73.31 98 ARG A O 1
ATOM 801 N N . VAL A 1 99 ? -26.632 -14.988 20.430 1.00 60.06 99 VAL A N 1
ATOM 802 C CA . VAL A 1 99 ? -27.362 -16.189 20.890 1.00 60.06 99 VAL A CA 1
ATOM 803 C C . VAL A 1 99 ? -28.748 -15.918 21.503 1.00 60.06 99 VAL A C 1
ATOM 805 O O . VAL A 1 99 ? -29.662 -16.655 21.165 1.00 60.06 99 VAL A O 1
ATOM 808 N N . LEU A 1 100 ? -28.973 -14.864 22.303 1.00 49.47 100 LEU A N 1
ATOM 809 C CA . LEU A 1 100 ? -30.316 -14.517 22.820 1.00 49.47 100 LEU A CA 1
ATOM 810 C C . LEU A 1 100 ? -30.452 -13.016 23.156 1.00 49.47 100 LEU A C 1
ATOM 812 O O . LEU A 1 100 ? -30.564 -12.664 24.322 1.00 49.47 100 LEU A O 1
ATOM 816 N N . SER A 1 101 ? -30.467 -12.148 22.131 1.00 58.81 101 SER A N 1
ATOM 817 C CA . SER A 1 101 ? -30.621 -10.667 22.186 1.00 58.81 101 SER A CA 1
ATOM 818 C C . SER A 1 101 ? -29.348 -9.805 22.126 1.00 58.81 101 SER A C 1
ATOM 820 O O . SER A 1 101 ? -29.446 -8.591 22.290 1.00 58.81 101 SER A O 1
ATOM 822 N N . GLY A 1 102 ? -28.177 -10.382 21.840 1.00 68.81 102 GLY A N 1
ATOM 823 C CA . GLY A 1 102 ? -26.937 -9.615 21.662 1.00 68.81 102 GLY A CA 1
ATOM 824 C C . GLY A 1 102 ? -26.195 -9.368 22.977 1.00 68.81 102 GLY A C 1
ATOM 825 O O . GLY A 1 102 ? -26.463 -8.393 23.673 1.00 68.81 102 GLY A O 1
ATOM 826 N N . CYS A 1 103 ? -25.242 -10.238 23.318 1.00 85.94 103 CYS A N 1
ATOM 827 C CA . CYS A 1 103 ? -24.248 -9.925 24.344 1.00 85.94 103 CYS A CA 1
ATOM 828 C C . CYS A 1 103 ? -23.076 -9.209 23.679 1.00 85.94 103 CYS A C 1
ATOM 830 O O . CYS A 1 103 ? -22.411 -9.781 22.815 1.00 85.94 103 CYS A O 1
ATOM 832 N N . ARG A 1 104 ? -22.784 -7.983 24.106 1.00 88.06 104 ARG A N 1
ATOM 833 C CA . ARG A 1 104 ? -21.589 -7.270 23.663 1.00 88.06 104 ARG A CA 1
ATOM 834 C C . ARG A 1 104 ? -20.369 -7.789 24.399 1.00 88.06 104 ARG A C 1
ATOM 836 O O . ARG A 1 104 ? -20.358 -7.810 25.630 1.00 88.06 104 ARG A O 1
ATOM 843 N N . VAL A 1 105 ? -19.335 -8.138 23.644 1.00 89.38 105 VAL A N 1
ATOM 844 C CA . VAL A 1 105 ? -18.012 -8.484 24.159 1.00 89.38 105 VAL A CA 1
ATOM 845 C C . VAL A 1 105 ? -17.077 -7.313 23.899 1.00 89.38 105 VAL A C 1
ATOM 847 O O . VAL A 1 105 ? -16.873 -6.920 22.754 1.00 89.38 105 VAL A O 1
ATOM 850 N N . HIS A 1 106 ? -16.500 -6.749 24.958 1.00 90.62 106 HIS A N 1
ATOM 851 C CA . HIS A 1 106 ? -15.516 -5.671 24.867 1.00 90.62 106 HIS A CA 1
ATOM 852 C C . HIS A 1 106 ? -14.201 -6.113 25.495 1.00 90.62 106 HIS A C 1
ATOM 854 O O . HIS A 1 106 ? -14.073 -6.195 26.717 1.00 90.62 106 HIS A O 1
ATOM 860 N N . ILE A 1 107 ? -13.211 -6.385 24.648 1.00 87.44 107 ILE A N 1
ATOM 861 C CA . ILE A 1 107 ? -11.827 -6.577 25.076 1.00 87.44 107 ILE A CA 1
ATOM 862 C C . ILE A 1 107 ? -11.227 -5.196 25.308 1.00 87.44 107 ILE A C 1
ATOM 864 O O . ILE A 1 107 ? -11.062 -4.418 24.364 1.00 87.44 107 ILE A O 1
ATOM 868 N N . LEU A 1 108 ? -10.896 -4.891 26.559 1.00 84.06 108 LEU A N 1
ATOM 869 C CA . LEU A 1 108 ? -10.287 -3.616 26.915 1.00 84.06 108 LEU A CA 1
ATOM 870 C C . LEU A 1 108 ? -8.796 -3.592 26.547 1.00 84.06 108 LEU A C 1
ATOM 872 O O . LEU A 1 108 ? -8.162 -4.641 26.415 1.00 84.06 108 LEU A O 1
ATOM 876 N N . PRO A 1 109 ? -8.192 -2.409 26.359 1.00 77.00 109 PRO A N 1
ATOM 877 C CA . PRO A 1 109 ? -6.741 -2.301 26.287 1.00 77.00 109 PRO A CA 1
ATOM 878 C C . PRO A 1 109 ? -6.098 -2.685 27.630 1.00 77.00 109 PRO A C 1
ATOM 880 O O . PRO A 1 109 ? -6.720 -2.573 28.685 1.00 77.00 109 PRO A O 1
ATOM 883 N N . ARG A 1 110 ? -4.829 -3.111 27.599 1.00 74.25 110 ARG A N 1
ATOM 884 C CA . ARG A 1 110 ? -4.059 -3.376 28.822 1.00 74.25 110 ARG A CA 1
ATOM 885 C C . ARG A 1 110 ? -3.907 -2.098 29.648 1.00 74.25 110 ARG A C 1
ATOM 887 O O . ARG A 1 110 ? -3.505 -1.065 29.107 1.00 74.25 110 ARG A O 1
ATOM 894 N N . GLU A 1 111 ? -4.140 -2.193 30.951 1.00 71.06 111 GLU A N 1
ATOM 895 C CA . GLU A 1 111 ? -3.761 -1.147 31.902 1.00 71.06 111 GLU A CA 1
ATOM 896 C C . GLU A 1 111 ? -2.232 -1.143 32.072 1.00 71.06 111 GLU A C 1
ATOM 898 O O . GLU A 1 111 ? -1.618 -2.200 32.217 1.00 71.06 111 GLU A O 1
ATOM 903 N N . ARG A 1 112 ? -1.598 0.036 31.980 1.00 58.69 112 ARG A N 1
ATOM 904 C CA . ARG A 1 112 ? -0.128 0.158 31.868 1.00 58.69 112 ARG A CA 1
ATOM 905 C C . ARG A 1 112 ? 0.610 -0.346 33.108 1.00 58.69 112 ARG A C 1
ATOM 907 O O . ARG A 1 112 ? 1.661 -0.958 32.954 1.00 58.69 112 ARG A O 1
ATOM 914 N N . ASP A 1 113 ? 0.021 -0.132 34.278 1.00 60.97 113 ASP A N 1
ATOM 915 C CA . ASP A 1 113 ? 0.642 -0.408 35.578 1.00 60.97 113 ASP A CA 1
ATOM 916 C C . ASP A 1 113 ? 0.075 -1.673 36.236 1.00 60.97 113 ASP A C 1
ATOM 918 O O . ASP A 1 113 ? 0.389 -1.992 37.381 1.00 60.97 113 ASP A O 1
ATOM 922 N N . SER A 1 114 ? -0.768 -2.416 35.511 1.00 63.19 114 SER A N 1
ATOM 923 C CA . SER A 1 114 ? -1.338 -3.651 36.027 1.00 63.19 114 SER A CA 1
ATOM 924 C C . SER A 1 114 ? -0.321 -4.789 35.956 1.00 63.19 114 SER A C 1
ATOM 926 O O . SER A 1 114 ? 0.167 -5.163 34.880 1.00 63.19 114 SER A O 1
ATOM 928 N N . VAL A 1 115 ? -0.047 -5.355 37.132 1.00 61.72 115 VAL A N 1
ATOM 929 C CA . VAL A 1 115 ? 0.737 -6.581 37.333 1.00 61.72 115 VAL A CA 1
ATOM 930 C C . VAL A 1 115 ? -0.048 -7.818 36.865 1.00 61.72 115 VAL A C 1
ATOM 932 O O . VAL A 1 115 ? 0.532 -8.882 36.675 1.00 61.72 115 VAL A O 1
ATOM 935 N N . ASP A 1 116 ? -1.361 -7.692 36.628 1.00 67.50 116 ASP A N 1
ATOM 936 C CA . ASP A 1 116 ? -2.199 -8.808 36.193 1.00 67.50 116 ASP A CA 1
ATOM 937 C C . ASP A 1 116 ? -1.826 -9.251 34.769 1.00 67.50 116 ASP A C 1
ATOM 939 O O . ASP A 1 116 ? -1.812 -8.472 33.810 1.00 67.50 116 ASP A O 1
ATOM 943 N N . PHE A 1 117 ? -1.508 -10.532 34.613 1.00 70.56 117 PHE A N 1
ATOM 944 C CA . PHE A 1 117 ? -1.190 -11.138 33.323 1.00 70.56 117 PHE A CA 1
ATOM 945 C C . PHE A 1 117 ? -2.433 -11.333 32.444 1.00 70.56 117 PHE A C 1
ATOM 947 O O . PHE A 1 117 ? -2.293 -11.583 31.246 1.00 70.56 117 PHE A O 1
ATOM 954 N N . LYS A 1 118 ? -3.639 -11.189 33.006 1.00 81.25 118 LYS A N 1
ATOM 955 C CA . LYS A 1 118 ? -4.903 -11.390 32.299 1.00 81.25 118 LYS A CA 1
ATOM 956 C C . LYS A 1 118 ? -5.477 -10.088 31.750 1.00 81.25 118 LYS A C 1
ATOM 958 O O . LYS A 1 118 ? -5.343 -9.004 32.315 1.00 81.25 118 LYS A O 1
ATOM 963 N N . ARG A 1 119 ? -6.164 -10.198 30.616 1.00 84.25 119 ARG A N 1
ATOM 964 C CA . ARG A 1 119 ? -6.895 -9.108 29.982 1.00 84.25 119 ARG A CA 1
ATOM 965 C C . ARG A 1 119 ? -8.333 -9.067 30.477 1.00 84.25 119 ARG A C 1
ATOM 967 O O . ARG A 1 119 ? -9.040 -10.074 30.467 1.00 84.25 119 ARG A O 1
ATOM 974 N N . LYS A 1 120 ? -8.768 -7.862 30.843 1.00 87.94 120 LYS A N 1
ATOM 975 C CA . LYS A 1 120 ? -10.146 -7.569 31.226 1.00 87.94 120 LYS A CA 1
ATOM 976 C C . LYS A 1 120 ? -11.058 -7.594 29.999 1.00 87.94 120 LYS A C 1
ATOM 978 O O . LYS A 1 120 ? -10.846 -6.837 29.048 1.00 87.94 120 LYS A O 1
ATOM 983 N N . VAL A 1 121 ? -12.084 -8.436 30.045 1.00 88.75 121 VAL A N 1
ATOM 984 C CA . VAL A 1 121 ? -13.129 -8.525 29.022 1.00 88.75 121 VAL A CA 1
ATOM 985 C C . VAL A 1 121 ? -14.472 -8.240 29.677 1.00 88.75 121 VAL A C 1
ATOM 987 O O . VAL A 1 121 ? -14.841 -8.874 30.664 1.00 88.75 121 VAL A O 1
ATOM 990 N N . VAL A 1 122 ? -15.193 -7.260 29.144 1.00 89.75 122 VAL A N 1
ATOM 991 C CA . VAL A 1 122 ? -16.486 -6.826 29.675 1.00 89.75 122 VAL A CA 1
ATOM 992 C C . VAL A 1 122 ? -17.595 -7.382 28.792 1.00 89.75 122 VAL A C 1
ATOM 994 O O . VAL A 1 122 ? -17.647 -7.101 27.595 1.00 89.75 122 VAL A O 1
ATOM 997 N N . LEU A 1 123 ? -18.479 -8.172 29.396 1.00 89.50 123 LEU A N 1
ATOM 998 C CA . LEU A 1 123 ? -19.685 -8.720 28.790 1.00 89.50 123 LEU A CA 1
ATOM 999 C C . LEU A 1 123 ? -20.878 -7.867 29.205 1.00 89.50 123 LEU A C 1
ATOM 1001 O O . LEU A 1 123 ? -21.104 -7.656 30.395 1.00 89.50 123 LEU A O 1
ATOM 1005 N N . THR A 1 124 ? -21.632 -7.365 28.235 1.00 88.31 124 THR A N 1
ATOM 1006 C CA . THR A 1 124 ? -22.781 -6.486 28.485 1.00 88.31 124 THR A CA 1
ATOM 1007 C C . THR A 1 124 ? -24.007 -7.030 27.762 1.00 88.31 124 THR A C 1
ATOM 1009 O O . THR A 1 124 ? -23.996 -7.145 26.539 1.00 88.31 124 THR A O 1
ATOM 1012 N N . GLY A 1 125 ? -25.064 -7.369 28.500 1.00 85.88 125 GLY A N 1
ATOM 1013 C CA . GLY A 1 125 ? -26.294 -7.933 27.939 1.00 85.88 125 GLY A CA 1
ATOM 1014 C C . GLY A 1 125 ? -27.276 -8.372 29.025 1.00 85.88 125 GLY A C 1
ATOM 1015 O O . GLY A 1 125 ? -27.059 -8.106 30.206 1.00 85.88 125 GLY A O 1
ATOM 1016 N N . SER A 1 126 ? -28.354 -9.059 28.633 1.00 86.00 126 SER A N 1
ATOM 1017 C CA . SER A 1 126 ? -29.235 -9.718 29.604 1.00 86.00 126 SER A CA 1
ATOM 1018 C C . SER A 1 126 ? -28.452 -10.786 30.391 1.00 86.00 126 SER A C 1
ATOM 1020 O O . SER A 1 126 ? -27.492 -11.348 29.854 1.00 86.00 126 SER A O 1
ATOM 1022 N N . PRO A 1 127 ? -28.833 -11.107 31.642 1.00 84.81 127 PRO A N 1
ATOM 1023 C CA . PRO A 1 127 ? -28.116 -12.103 32.442 1.00 84.81 127 PRO A CA 1
ATOM 1024 C C . PRO A 1 127 ? -27.943 -13.450 31.724 1.00 84.81 127 PRO A C 1
ATOM 1026 O O . PRO A 1 127 ? -26.868 -14.049 31.774 1.00 84.81 127 PRO A O 1
ATOM 1029 N N . GLU A 1 128 ? -28.968 -13.886 30.988 1.00 84.31 128 GLU A N 1
ATOM 1030 C CA . GLU A 1 128 ? -28.927 -15.133 30.223 1.00 84.31 128 GLU A CA 1
ATOM 1031 C C . GLU A 1 128 ? -28.037 -15.026 28.975 1.00 84.31 128 GLU A C 1
ATOM 1033 O O . GLU A 1 128 ? -27.259 -15.939 28.693 1.00 84.31 128 GLU A O 1
ATOM 1038 N N . ALA A 1 129 ? -28.055 -13.885 28.273 1.00 85.94 129 ALA A N 1
ATOM 1039 C CA . ALA A 1 129 ? -27.153 -13.641 27.148 1.00 85.94 129 ALA A CA 1
ATOM 1040 C C . ALA A 1 129 ? -25.682 -13.619 27.590 1.00 85.94 129 ALA A C 1
ATOM 1042 O O . ALA A 1 129 ? -24.833 -14.186 26.907 1.00 85.94 129 ALA A O 1
ATOM 1043 N N . VAL A 1 130 ? -25.379 -13.021 28.747 1.00 87.56 130 VAL A N 1
ATOM 1044 C CA . VAL A 1 130 ? -24.027 -13.008 29.328 1.00 87.56 130 VAL A CA 1
ATOM 1045 C C . VAL A 1 130 ? -23.573 -14.424 29.694 1.00 87.56 130 VAL A C 1
ATOM 1047 O O . VAL A 1 130 ? -22.440 -14.802 29.395 1.00 87.56 130 VAL A O 1
ATOM 1050 N N . ARG A 1 131 ? -24.452 -15.232 30.303 1.00 86.25 131 ARG A N 1
ATOM 1051 C CA . ARG A 1 131 ? -24.158 -16.626 30.674 1.00 86.25 131 ARG A CA 1
ATOM 1052 C C . ARG A 1 131 ? -23.844 -17.490 29.449 1.00 86.25 131 ARG A C 1
ATOM 1054 O O . ARG A 1 131 ? -22.892 -18.270 29.473 1.00 86.25 131 ARG A O 1
ATOM 1061 N N . LEU A 1 132 ? -24.632 -17.355 28.383 1.00 86.88 132 LEU A N 1
ATOM 1062 C CA . LEU A 1 132 ? -24.422 -18.090 27.134 1.00 86.88 132 LEU A CA 1
ATOM 1063 C C . LEU A 1 132 ? -23.181 -17.605 26.380 1.00 86.88 132 LEU A C 1
ATOM 1065 O O . LEU A 1 132 ? -22.406 -18.439 25.920 1.00 86.88 132 LEU A O 1
ATOM 1069 N N . ALA A 1 133 ? -22.944 -16.292 26.332 1.00 88.00 133 ALA A N 1
ATOM 1070 C CA . ALA A 1 133 ? -21.741 -15.715 25.736 1.00 88.00 133 ALA A CA 1
ATOM 1071 C C . ALA A 1 133 ? -20.462 -16.220 26.416 1.00 88.00 133 ALA A C 1
ATOM 1073 O O . ALA A 1 133 ? -19.497 -16.558 25.742 1.00 88.00 133 ALA A O 1
ATOM 1074 N N . GLU A 1 134 ? -20.453 -16.335 27.746 1.00 88.81 134 GLU A N 1
ATOM 1075 C CA . GLU A 1 134 ? -19.315 -16.912 28.467 1.00 88.81 134 GLU A CA 1
ATOM 1076 C C . GLU A 1 134 ? -19.077 -18.384 28.089 1.00 88.81 134 GLU A C 1
ATOM 1078 O O . GLU A 1 134 ? -17.928 -18.804 27.926 1.00 88.81 134 GLU A O 1
ATOM 1083 N N . LYS A 1 135 ? -20.152 -19.167 27.922 1.00 87.38 135 LYS A N 1
ATOM 1084 C CA . LYS A 1 135 ? -20.064 -20.569 27.492 1.00 87.38 135 LYS A CA 1
ATOM 1085 C C . LYS A 1 135 ? -19.513 -20.685 26.067 1.00 87.38 135 LYS A C 1
ATOM 1087 O O . LYS A 1 135 ? -18.667 -21.540 25.829 1.00 87.38 135 LYS A O 1
ATOM 1092 N N . GLU A 1 136 ? -19.966 -19.829 25.155 1.00 86.88 136 GLU A N 1
ATOM 1093 C CA . GLU A 1 136 ? -19.494 -19.772 23.767 1.00 86.88 136 GLU A CA 1
ATOM 1094 C C . GLU A 1 136 ? -18.020 -19.367 23.689 1.00 86.88 136 GLU A C 1
ATOM 1096 O O . GLU A 1 136 ? -17.227 -20.096 23.106 1.00 86.88 136 GLU A O 1
ATOM 1101 N N . ILE A 1 137 ? -17.617 -18.296 24.385 1.00 88.12 137 ILE A N 1
ATOM 1102 C CA . ILE A 1 137 ? -16.212 -17.860 24.458 1.00 88.12 137 ILE A CA 1
ATOM 1103 C C . ILE A 1 137 ? -15.314 -18.999 24.955 1.00 88.12 137 ILE A C 1
ATOM 1105 O O . ILE A 1 137 ? -14.238 -19.233 24.408 1.00 88.12 137 ILE A O 1
ATOM 1109 N N . ARG A 1 138 ? -15.750 -19.736 25.984 1.00 87.06 138 ARG A N 1
ATOM 1110 C CA . ARG A 1 138 ? -14.991 -20.874 26.514 1.00 87.06 138 ARG A CA 1
ATOM 1111 C C . ARG A 1 138 ? -14.882 -22.016 25.499 1.00 87.06 138 ARG A C 1
ATOM 1113 O O . ARG A 1 138 ? -13.810 -22.604 25.392 1.00 87.06 138 ARG A O 1
ATOM 1120 N N . ALA A 1 139 ? -15.952 -22.313 24.764 1.00 85.38 139 ALA A N 1
ATOM 1121 C CA . ALA A 1 139 ? -15.950 -23.336 23.719 1.00 85.38 139 ALA A CA 1
ATOM 1122 C C . ALA A 1 139 ? -15.046 -22.949 22.533 1.00 85.38 139 ALA A C 1
ATOM 1124 O O . ALA A 1 139 ? -14.280 -23.784 22.051 1.00 85.38 139 ALA A O 1
ATOM 1125 N N . ASP A 1 140 ? -15.068 -21.681 22.115 1.00 82.88 140 ASP A N 1
ATOM 1126 C CA . ASP A 1 140 ? -14.205 -21.151 21.053 1.00 82.88 140 ASP A CA 1
ATOM 1127 C C . ASP A 1 140 ? -12.723 -21.235 21.438 1.00 82.88 140 ASP A C 1
ATOM 1129 O O . ASP A 1 140 ? -11.899 -21.687 20.644 1.00 82.88 140 ASP A O 1
ATOM 1133 N N . ILE A 1 141 ? -12.383 -20.868 22.680 1.00 83.75 141 ILE A N 1
ATOM 1134 C CA . ILE A 1 141 ? -11.018 -20.990 23.212 1.00 83.75 141 ILE A CA 1
ATOM 1135 C C . ILE A 1 141 ? -10.581 -22.458 23.247 1.00 83.75 141 ILE A C 1
ATOM 1137 O O . ILE A 1 141 ? -9.474 -22.770 22.814 1.00 83.75 141 ILE A O 1
ATOM 1141 N N . GLN A 1 142 ? -11.433 -23.369 23.727 1.00 83.56 142 GLN A N 1
ATOM 1142 C CA . GLN A 1 142 ? -11.119 -24.803 23.772 1.00 83.56 142 GLN A CA 1
ATOM 1143 C C . GLN A 1 142 ? -10.881 -25.380 22.372 1.00 83.56 142 GLN A C 1
ATOM 1145 O O . GLN A 1 142 ? -9.912 -26.110 22.171 1.00 83.56 142 GLN A O 1
ATOM 1150 N N . THR A 1 143 ? -11.717 -24.995 21.404 1.00 80.69 143 THR A N 1
ATOM 1151 C CA . THR A 1 143 ? -11.585 -25.394 19.994 1.00 80.69 143 THR A CA 1
ATOM 1152 C C . THR A 1 143 ? -10.295 -24.847 19.376 1.00 80.69 143 THR A C 1
ATOM 1154 O O . THR A 1 143 ? -9.634 -25.524 18.599 1.00 80.69 143 THR A O 1
ATOM 1157 N N . ALA A 1 144 ? -9.898 -23.624 19.733 1.00 72.00 144 ALA A N 1
ATOM 1158 C CA . ALA A 1 144 ? -8.673 -23.015 19.222 1.00 72.00 144 ALA A CA 1
ATOM 1159 C C . ALA A 1 144 ? -7.389 -23.650 19.785 1.00 72.00 144 ALA A C 1
ATOM 1161 O O . ALA A 1 144 ? -6.358 -23.618 19.119 1.00 72.00 144 ALA A O 1
ATOM 1162 N N . HIS A 1 145 ? -7.444 -24.222 20.991 1.00 71.50 145 HIS A N 1
ATOM 1163 C CA . HIS A 1 145 ? -6.315 -24.915 21.623 1.00 71.50 145 HIS A CA 1
ATOM 1164 C C . HIS A 1 145 ? -6.294 -26.424 21.341 1.00 71.50 145 HIS A C 1
ATOM 1166 O O . HIS A 1 145 ? -5.385 -27.111 21.806 1.00 71.50 145 HIS A O 1
ATOM 1172 N N . THR A 1 146 ? -7.277 -26.966 20.610 1.00 69.50 146 THR A N 1
ATOM 1173 C CA . THR A 1 146 ? -7.288 -28.392 20.273 1.00 69.50 146 THR A CA 1
ATOM 1174 C C . THR A 1 146 ? -6.231 -28.659 19.194 1.00 69.50 146 THR A C 1
ATOM 1176 O O . THR A 1 146 ? -6.283 -28.030 18.136 1.00 69.50 146 THR A O 1
ATOM 1179 N N . PRO A 1 147 ? -5.265 -29.568 19.421 1.00 53.91 147 PRO A N 1
ATOM 1180 C CA . PRO A 1 147 ? -4.215 -29.877 18.458 1.00 53.91 147 PRO A CA 1
ATOM 1181 C C . PRO A 1 147 ? -4.754 -30.812 17.366 1.00 53.91 147 PRO A C 1
ATOM 1183 O O . PRO A 1 147 ? -4.329 -31.956 17.243 1.00 53.91 147 PRO A O 1
ATOM 1186 N N . GLU A 1 148 ? -5.715 -30.356 16.565 1.00 46.56 148 GLU A N 1
ATOM 1187 C CA . GLU A 1 148 ? -5.939 -30.989 15.264 1.00 46.56 148 GLU A CA 1
ATOM 1188 C C . GLU A 1 148 ? -4.811 -30.518 14.343 1.00 46.56 148 GLU A C 1
ATOM 1190 O O . GLU A 1 148 ? -4.616 -29.316 14.183 1.00 46.56 148 GLU A O 1
ATOM 1195 N N . GLY A 1 149 ? -4.031 -31.466 13.811 1.00 38.56 149 GLY A N 1
ATOM 1196 C CA . GLY A 1 149 ? -2.760 -31.292 13.089 1.00 38.56 149 GLY A CA 1
ATOM 1197 C C . GLY A 1 149 ? -2.803 -30.478 11.790 1.00 38.56 149 GLY A C 1
ATOM 1198 O O . GLY A 1 149 ? -2.342 -30.939 10.750 1.00 38.56 149 GLY A O 1
ATOM 1199 N N . GLY A 1 150 ? -3.324 -29.259 11.840 1.00 39.25 150 GLY A N 1
ATOM 1200 C CA . GLY A 1 150 ? -3.258 -28.259 10.793 1.00 39.25 150 GLY A CA 1
ATOM 1201 C C . GLY A 1 150 ? -2.291 -27.151 11.189 1.00 39.25 150 GLY A C 1
ATOM 1202 O O . GLY A 1 150 ? -2.335 -26.637 12.303 1.00 39.25 150 GLY A O 1
ATOM 1203 N N . VAL A 1 151 ? -1.420 -26.799 10.247 1.00 38.81 151 VAL A N 1
ATOM 1204 C CA . VAL A 1 151 ? -0.552 -25.614 10.233 1.00 38.81 151 VAL A CA 1
ATOM 1205 C C . VAL A 1 151 ? -1.196 -24.428 10.981 1.00 38.81 151 VAL A C 1
ATOM 1207 O O . VAL A 1 151 ? -2.378 -24.158 10.741 1.00 38.81 151 VAL A O 1
ATOM 1210 N N . PRO A 1 152 ? -0.458 -23.695 11.845 1.00 47.06 152 PRO A N 1
ATOM 1211 C CA . PRO A 1 152 ? -0.988 -22.515 12.523 1.00 47.06 152 PRO A CA 1
ATOM 1212 C C . PRO A 1 152 ? -1.664 -21.570 11.526 1.00 47.06 152 PRO A C 1
ATOM 1214 O O . PRO A 1 152 ? -1.161 -21.377 10.418 1.00 47.06 152 PRO A O 1
ATOM 1217 N N . ASP A 1 153 ? -2.806 -21.000 11.927 1.00 53.81 153 ASP A N 1
ATOM 1218 C CA . ASP A 1 153 ? -3.591 -20.044 11.142 1.00 53.81 153 ASP A CA 1
ATOM 1219 C C . ASP A 1 153 ? -2.705 -19.072 10.336 1.00 53.81 153 ASP A C 1
ATOM 1221 O O . ASP A 1 153 ? -1.693 -18.569 10.820 1.00 53.81 153 ASP A O 1
ATOM 1225 N N . TRP A 1 154 ? -3.143 -18.759 9.114 1.00 50.50 154 TRP A N 1
ATOM 1226 C CA . TRP A 1 154 ? -2.375 -18.154 8.014 1.00 50.50 154 TRP A CA 1
ATOM 1227 C C . TRP A 1 154 ? -1.690 -16.809 8.334 1.00 50.50 154 TRP A C 1
ATOM 1229 O O . TRP A 1 154 ? -0.901 -16.313 7.527 1.00 50.50 154 TRP A O 1
ATOM 1239 N N . LEU A 1 155 ? -1.994 -16.196 9.481 1.00 52.78 155 LEU A N 1
ATOM 1240 C CA . LEU A 1 155 ? -1.383 -14.963 9.958 1.00 52.78 155 LEU A CA 1
ATOM 1241 C C . LEU A 1 155 ? -1.052 -15.055 11.460 1.00 52.78 155 LEU A C 1
ATOM 1243 O O . LEU A 1 155 ? -1.954 -15.317 12.262 1.00 52.78 155 LEU A O 1
ATOM 1247 N N . PRO A 1 156 ? 0.201 -14.761 11.866 1.00 53.50 156 PRO A N 1
ATOM 1248 C CA . PRO A 1 156 ? 0.544 -14.623 13.275 1.00 53.50 156 PRO A CA 1
ATOM 1249 C C . PRO A 1 156 ? -0.156 -13.396 13.891 1.00 53.50 156 PRO A C 1
ATOM 1251 O O . PRO A 1 156 ? -0.375 -12.388 13.203 1.00 53.50 156 PRO A O 1
ATOM 1254 N N . PRO A 1 157 ? -0.494 -13.451 15.188 1.00 55.22 157 PRO A N 1
ATOM 1255 C CA . PRO A 1 157 ? -1.274 -12.421 15.865 1.00 55.22 157 PRO A CA 1
ATOM 1256 C C . PRO A 1 157 ? -0.542 -11.084 15.993 1.00 55.22 157 PRO A C 1
ATOM 1258 O O . PRO A 1 157 ? 0.690 -10.999 15.971 1.00 55.22 157 PRO A O 1
ATOM 1261 N N . PHE A 1 158 ? -1.313 -10.005 16.160 1.00 55.41 158 PHE A N 1
ATOM 1262 C CA . PHE A 1 158 ? -0.739 -8.699 16.476 1.00 55.41 158 PHE A CA 1
ATOM 1263 C C . PHE A 1 158 ? -0.279 -8.655 17.939 1.00 55.41 158 PHE A C 1
ATOM 1265 O O . PHE A 1 158 ? -1.114 -8.605 18.839 1.00 55.41 158 PHE A O 1
ATOM 1272 N N . VAL A 1 159 ? 1.039 -8.581 18.161 1.00 55.69 159 VAL A N 1
ATOM 1273 C CA . VAL A 1 159 ? 1.622 -8.483 19.507 1.00 55.69 159 VAL A CA 1
ATOM 1274 C C . VAL A 1 159 ? 1.847 -7.022 19.911 1.00 55.69 159 VAL A C 1
ATOM 1276 O O . VAL A 1 159 ? 2.617 -6.286 19.286 1.00 55.69 159 VAL A O 1
ATOM 1279 N N . THR A 1 160 ? 1.189 -6.591 20.986 1.00 60.59 160 THR A N 1
ATOM 1280 C CA . THR A 1 160 ? 1.467 -5.333 21.696 1.00 60.59 160 THR A CA 1
ATOM 1281 C C . THR A 1 160 ? 2.412 -5.556 22.881 1.00 60.59 160 THR A C 1
ATOM 1283 O O . THR A 1 160 ? 2.510 -6.654 23.418 1.00 60.59 160 THR A O 1
ATOM 1286 N N . ALA A 1 161 ? 3.090 -4.490 23.328 1.00 62.59 161 ALA A N 1
ATOM 1287 C CA . ALA A 1 161 ? 3.885 -4.485 24.564 1.00 62.59 161 ALA A CA 1
ATOM 1288 C C . ALA A 1 161 ? 5.010 -5.546 24.618 1.00 62.59 161 ALA A C 1
ATOM 1290 O O . ALA A 1 161 ? 5.278 -6.123 25.669 1.00 62.59 161 ALA A O 1
ATOM 1291 N N . HIS A 1 162 ? 5.695 -5.760 23.489 1.00 62.34 162 HIS A N 1
ATOM 1292 C CA . HIS A 1 162 ? 6.774 -6.748 23.341 1.00 62.34 162 HIS A CA 1
ATOM 1293 C C . HIS A 1 162 ? 7.834 -6.680 24.447 1.00 62.34 162 HIS A C 1
ATOM 1295 O O . HIS A 1 162 ? 8.158 -7.692 25.063 1.00 62.34 162 HIS A O 1
ATOM 1301 N N . ASP A 1 163 ? 8.321 -5.476 24.758 1.00 61.59 163 ASP A N 1
ATOM 1302 C CA . ASP A 1 163 ? 9.349 -5.280 25.787 1.00 61.59 163 ASP A CA 1
ATOM 1303 C C . ASP A 1 163 ? 8.862 -5.689 27.181 1.00 61.59 163 ASP A C 1
ATOM 1305 O O . ASP A 1 163 ? 9.631 -6.217 27.980 1.00 61.59 163 ASP A O 1
ATOM 1309 N N . TRP A 1 164 ? 7.576 -5.481 27.473 1.00 69.12 164 TRP A N 1
ATOM 1310 C CA . TRP A 1 164 ? 6.971 -5.910 28.729 1.00 69.12 164 TRP A CA 1
ATOM 1311 C C . TRP A 1 164 ? 6.838 -7.438 28.777 1.00 69.12 164 TRP A C 1
ATOM 1313 O O . TRP A 1 164 ? 7.256 -8.037 29.763 1.00 69.12 164 TRP A O 1
ATOM 1323 N N . LYS A 1 165 ? 6.353 -8.079 27.703 1.00 70.69 165 LYS A N 1
ATOM 1324 C CA . LYS A 1 165 ? 6.209 -9.547 27.630 1.00 70.69 165 LYS A CA 1
ATOM 1325 C C . LYS A 1 165 ? 7.555 -10.258 27.772 1.00 70.69 165 LYS A C 1
ATOM 1327 O O . LYS A 1 165 ? 7.665 -11.206 28.544 1.00 70.69 165 LYS A O 1
ATOM 1332 N N . ARG A 1 166 ? 8.597 -9.720 27.125 1.00 68.81 166 ARG A N 1
ATOM 1333 C CA . ARG A 1 166 ? 9.981 -10.196 27.257 1.00 68.81 166 ARG A CA 1
ATOM 1334 C C . ARG A 1 166 ? 10.493 -10.085 28.696 1.00 68.81 166 ARG A C 1
ATOM 1336 O O . ARG A 1 166 ? 11.089 -11.032 29.192 1.00 68.81 166 ARG A O 1
ATOM 1343 N N . ARG A 1 167 ? 10.250 -8.957 29.378 1.00 72.62 167 ARG A N 1
ATOM 1344 C CA . ARG A 1 167 ? 10.647 -8.769 30.791 1.00 72.62 167 ARG A CA 1
ATOM 1345 C C . ARG A 1 167 ? 9.960 -9.748 31.743 1.00 72.62 167 ARG A C 1
ATOM 1347 O O . ARG A 1 167 ? 10.531 -10.062 32.776 1.00 72.62 167 ARG A O 1
ATOM 1354 N N . HIS A 1 168 ? 8.759 -10.206 31.402 1.00 69.38 168 HIS A N 1
ATOM 1355 C CA . HIS A 1 168 ? 7.955 -11.095 32.243 1.00 69.38 168 HIS A CA 1
ATOM 1356 C C . HIS A 1 168 ? 7.973 -12.556 31.767 1.00 69.38 168 HIS A C 1
ATOM 1358 O O . HIS A 1 168 ? 7.166 -13.350 32.238 1.00 69.38 168 HIS A O 1
ATOM 1364 N N . ASN A 1 169 ? 8.875 -12.909 30.842 1.00 69.50 169 ASN A N 1
ATOM 1365 C CA . ASN A 1 169 ? 9.044 -14.262 30.303 1.00 69.50 169 ASN A CA 1
ATOM 1366 C C . ASN A 1 169 ? 7.742 -14.908 29.779 1.00 69.50 169 ASN A C 1
ATOM 1368 O O . ASN A 1 169 ? 7.544 -16.115 29.893 1.00 69.50 169 ASN A O 1
ATOM 1372 N N . ILE A 1 170 ? 6.835 -14.094 29.234 1.00 68.75 170 ILE A N 1
ATOM 1373 C CA . ILE A 1 170 ? 5.604 -14.579 28.603 1.00 68.75 170 ILE A CA 1
ATOM 1374 C C . ILE A 1 170 ? 5.956 -15.023 27.191 1.00 68.75 170 ILE A C 1
ATOM 1376 O O . ILE A 1 170 ? 6.569 -14.245 26.456 1.00 68.75 170 ILE A O 1
ATOM 1380 N N . ASP A 1 171 ? 5.549 -16.237 26.816 1.00 62.31 171 ASP A N 1
ATOM 1381 C CA . ASP A 1 171 ? 5.750 -16.744 25.461 1.00 62.31 171 ASP A CA 1
ATOM 1382 C C . ASP A 1 171 ? 5.101 -15.789 24.451 1.00 62.31 171 ASP A C 1
ATOM 1384 O O . ASP A 1 171 ? 3.906 -15.480 24.521 1.00 62.31 171 ASP A O 1
ATOM 1388 N N . VAL A 1 172 ? 5.926 -15.235 23.565 1.00 57.31 172 VAL A N 1
ATOM 1389 C CA . VAL A 1 172 ? 5.489 -14.266 22.566 1.00 57.31 172 VAL A CA 1
ATOM 1390 C C . VAL A 1 172 ? 5.369 -15.015 21.246 1.00 57.31 172 VAL A C 1
ATOM 1392 O O . VAL A 1 172 ? 6.402 -15.416 20.704 1.00 57.31 172 VAL A O 1
ATOM 1395 N N . PRO A 1 173 ? 4.154 -15.162 20.684 1.00 56.12 173 PRO A N 1
ATOM 1396 C CA . PRO A 1 173 ? 3.984 -15.751 19.363 1.00 56.12 173 PRO A CA 1
ATOM 1397 C C . PRO A 1 173 ? 4.917 -15.065 18.363 1.00 56.12 173 PRO A C 1
ATOM 1399 O O . PRO A 1 173 ? 5.064 -13.839 18.416 1.00 56.12 173 PRO A O 1
ATOM 1402 N N . GLN A 1 174 ? 5.548 -15.841 17.470 1.00 49.94 174 GLN A N 1
ATOM 1403 C CA . GLN A 1 174 ? 6.531 -15.321 16.515 1.00 49.94 174 GLN A CA 1
ATOM 1404 C C . GLN A 1 174 ? 5.992 -14.063 15.834 1.00 49.94 174 GLN A C 1
ATOM 1406 O O . GLN A 1 174 ? 4.997 -14.088 15.104 1.00 49.94 174 GLN A O 1
ATOM 1411 N N . LEU A 1 175 ? 6.639 -12.939 16.152 1.00 42.66 175 LEU A N 1
ATOM 1412 C CA . LEU A 1 175 ? 6.166 -11.624 15.771 1.00 42.66 175 LEU A CA 1
ATOM 1413 C C . LEU A 1 175 ? 5.991 -11.562 14.259 1.00 42.66 175 LEU A C 1
ATOM 1415 O O . LEU A 1 175 ? 6.931 -11.784 13.491 1.00 42.66 175 LEU A O 1
ATOM 1419 N N . ARG A 1 176 ? 4.809 -11.108 13.839 1.00 44.03 176 ARG A N 1
ATOM 1420 C CA . ARG A 1 176 ? 4.648 -10.446 12.548 1.00 44.03 176 ARG A CA 1
ATOM 1421 C C . ARG A 1 176 ? 5.829 -9.494 12.350 1.00 44.03 176 ARG A C 1
ATOM 1423 O O . ARG A 1 176 ? 6.094 -8.666 13.222 1.00 44.03 176 ARG A O 1
ATOM 1430 N N . SER A 1 177 ? 6.500 -9.564 11.196 1.00 31.55 177 SER A N 1
ATOM 1431 C CA . SER A 1 177 ? 7.473 -8.539 10.805 1.00 31.55 177 SER A CA 1
ATOM 1432 C C . SER A 1 177 ? 6.816 -7.167 10.977 1.00 31.55 177 SER A C 1
ATOM 1434 O O . SER A 1 177 ? 5.832 -6.835 10.311 1.00 31.55 177 SER A O 1
ATOM 1436 N N . VAL A 1 178 ? 7.312 -6.418 11.960 1.00 29.66 178 VAL A N 1
ATOM 1437 C CA . VAL A 1 178 ? 6.742 -5.171 12.461 1.00 29.66 178 VAL A CA 1
ATOM 1438 C C . VAL A 1 178 ? 6.724 -4.138 11.341 1.00 29.66 178 VAL A C 1
ATOM 1440 O O . VAL A 1 178 ? 7.686 -3.405 11.127 1.00 29.66 178 VAL A O 1
ATOM 1443 N N . TRP A 1 179 ? 5.599 -4.005 10.644 1.00 30.33 179 TRP A N 1
ATOM 1444 C CA . TRP A 1 179 ? 5.367 -2.871 9.758 1.00 30.33 179 TRP A CA 1
ATOM 1445 C C . TRP A 1 179 ? 4.111 -2.127 10.199 1.00 30.33 179 TRP A C 1
ATOM 1447 O O . TRP A 1 179 ? 3.024 -2.246 9.654 1.00 30.33 179 TRP A O 1
ATOM 1457 N N . THR A 1 180 ? 4.414 -1.259 11.166 1.00 30.53 180 THR A N 1
ATOM 1458 C CA . THR A 1 180 ? 3.730 -0.054 11.636 1.00 30.53 180 THR A CA 1
ATOM 1459 C C . THR A 1 180 ? 2.676 -0.225 12.727 1.00 30.53 180 THR A C 1
ATOM 1461 O O . THR A 1 180 ? 1.648 -0.877 12.591 1.00 30.53 180 THR A O 1
ATOM 1464 N N . HIS A 1 181 ? 2.927 0.466 13.834 1.00 32.53 181 HIS A N 1
ATOM 1465 C CA . HIS A 1 181 ? 1.995 0.572 14.941 1.00 32.53 181 HIS A CA 1
ATOM 1466 C C . HIS A 1 181 ? 0.739 1.395 14.607 1.00 32.53 181 HIS A C 1
ATOM 1468 O O . HIS A 1 181 ? -0.178 1.378 15.422 1.00 32.53 181 HIS A O 1
ATOM 1474 N N . ASN A 1 182 ? 0.628 2.043 13.436 1.00 36.34 182 ASN A N 1
ATOM 1475 C CA . ASN A 1 182 ? -0.466 2.988 13.158 1.00 36.34 182 ASN A CA 1
ATOM 1476 C C . ASN A 1 182 ? -1.024 2.989 11.714 1.00 36.34 182 ASN A C 1
ATOM 1478 O O . ASN A 1 182 ? -1.931 3.766 11.438 1.00 36.34 182 ASN A O 1
ATOM 1482 N N . LEU A 1 183 ? -0.517 2.181 10.779 1.00 38.38 183 LEU A N 1
ATOM 1483 C CA . LEU A 1 183 ? -0.848 2.267 9.348 1.00 38.38 183 LEU A CA 1
ATOM 1484 C C . LEU A 1 183 ? -0.734 0.901 8.622 1.00 38.38 183 LEU A C 1
ATOM 1486 O O . LEU A 1 183 ? 0.295 0.232 8.728 1.00 38.38 183 LEU A O 1
ATOM 1490 N N . PRO A 1 184 ? -1.725 0.488 7.813 1.00 38.12 184 PRO A N 1
ATOM 1491 C CA . PRO A 1 184 ? -1.591 -0.717 6.997 1.00 38.12 184 PRO A CA 1
ATOM 1492 C C . PRO A 1 184 ? -0.398 -0.625 6.030 1.00 38.12 184 PRO A C 1
ATOM 1494 O O . PRO A 1 184 ? -0.062 0.462 5.551 1.00 38.12 184 PRO A O 1
ATOM 1497 N N . LEU A 1 185 ? 0.214 -1.781 5.741 1.00 36.66 185 LEU A N 1
ATOM 1498 C CA . LEU A 1 185 ? 1.479 -2.028 5.017 1.00 36.66 185 LEU A CA 1
ATOM 1499 C C . LEU A 1 185 ? 1.735 -1.142 3.781 1.00 36.66 185 LEU A C 1
ATOM 1501 O O . LEU A 1 185 ? 2.877 -0.771 3.494 1.00 36.66 185 LEU A O 1
ATOM 1505 N N . ILE A 1 186 ? 0.676 -0.736 3.084 1.00 39.81 186 ILE A N 1
ATOM 1506 C CA . ILE A 1 186 ? 0.748 0.094 1.875 1.00 39.81 186 ILE A CA 1
ATOM 1507 C C . ILE A 1 186 ? 1.176 1.541 2.175 1.00 39.81 186 ILE A C 1
ATOM 1509 O O . ILE A 1 186 ? 1.805 2.169 1.328 1.00 39.81 186 ILE A O 1
ATOM 1513 N N . ALA A 1 187 ? 0.952 2.066 3.387 1.00 34.59 187 ALA A N 1
ATOM 1514 C CA . ALA A 1 187 ? 1.452 3.395 3.765 1.00 34.59 187 ALA A CA 1
ATOM 1515 C C . ALA A 1 187 ? 2.992 3.474 3.804 1.00 34.59 187 ALA A C 1
ATOM 1517 O O . ALA A 1 187 ? 3.551 4.566 3.807 1.00 34.59 187 ALA A O 1
ATOM 1518 N N . LYS A 1 188 ? 3.682 2.323 3.815 1.00 39.53 188 LYS A N 1
ATOM 1519 C CA . LYS A 1 188 ? 5.145 2.216 3.699 1.00 39.53 188 LYS A CA 1
ATOM 1520 C C . LYS A 1 188 ? 5.624 1.758 2.311 1.00 39.53 188 LYS A C 1
ATOM 1522 O O . LYS A 1 188 ? 6.793 1.403 2.162 1.00 39.53 188 LYS A O 1
ATOM 1527 N N . GLY A 1 189 ? 4.745 1.737 1.304 1.00 42.09 189 GLY A N 1
ATOM 1528 C CA . GLY A 1 189 ? 5.105 1.357 -0.069 1.00 42.09 189 GLY A CA 1
ATOM 1529 C C . GLY A 1 189 ? 5.392 -0.139 -0.271 1.00 42.09 189 GLY A C 1
ATOM 1530 O O . GLY A 1 189 ? 5.915 -0.543 -1.307 1.00 42.09 189 GLY A O 1
ATOM 1531 N N . ARG A 1 190 ? 5.064 -1.004 0.698 1.00 48.69 190 ARG A N 1
ATOM 1532 C CA . ARG A 1 190 ? 5.221 -2.455 0.520 1.00 48.69 190 ARG A CA 1
ATOM 1533 C C . ARG A 1 190 ? 4.008 -3.008 -0.230 1.00 48.69 190 ARG A C 1
ATOM 1535 O O . ARG A 1 190 ? 2.905 -3.019 0.309 1.00 48.69 190 ARG A O 1
ATOM 1542 N N . ARG A 1 191 ? 4.217 -3.415 -1.485 1.00 59.16 191 ARG A N 1
ATOM 1543 C CA . ARG A 1 191 ? 3.248 -4.165 -2.306 1.00 59.16 191 ARG A CA 1
ATOM 1544 C C . ARG A 1 191 ? 3.313 -5.657 -1.965 1.00 59.16 191 ARG A C 1
ATOM 1546 O O . ARG A 1 191 ? 4.335 -6.117 -1.450 1.00 59.16 191 ARG A O 1
ATOM 1553 N N . SER A 1 192 ? 2.236 -6.397 -2.241 1.00 61.62 192 SER A N 1
ATOM 1554 C CA . SER A 1 192 ? 2.251 -7.858 -2.079 1.00 61.62 192 SER A CA 1
ATOM 1555 C C . SER A 1 192 ? 3.278 -8.466 -3.035 1.00 61.62 192 SER A C 1
ATOM 1557 O O . SER A 1 192 ? 3.282 -8.131 -4.217 1.00 61.62 192 SER A O 1
ATOM 1559 N N . ARG A 1 193 ? 4.127 -9.366 -2.527 1.00 62.09 193 ARG A N 1
ATOM 1560 C CA . ARG A 1 193 ? 5.109 -10.116 -3.334 1.00 62.09 193 ARG A CA 1
ATOM 1561 C C . ARG A 1 193 ? 4.497 -11.311 -4.069 1.00 62.09 193 ARG A C 1
ATOM 1563 O O . ARG A 1 193 ? 5.166 -11.909 -4.902 1.00 62.09 193 ARG A O 1
ATOM 1570 N N . ASN A 1 194 ? 3.245 -11.647 -3.762 1.00 70.38 194 ASN A N 1
ATOM 1571 C CA . ASN A 1 194 ? 2.473 -12.649 -4.482 1.00 70.38 194 ASN A CA 1
ATOM 1572 C C . ASN A 1 194 ? 1.174 -11.999 -4.987 1.00 70.38 194 ASN A C 1
ATOM 1574 O O . ASN A 1 194 ? 0.225 -11.834 -4.209 1.00 70.38 194 ASN A O 1
ATOM 1578 N N . PRO A 1 195 ? 1.156 -11.496 -6.232 1.00 77.44 195 PRO A N 1
ATOM 1579 C CA . PRO A 1 195 ? 0.006 -10.785 -6.760 1.00 77.44 195 PRO A CA 1
ATOM 1580 C C . PRO A 1 195 ? -1.116 -11.751 -7.157 1.00 77.44 195 PRO A C 1
ATOM 1582 O O . PRO A 1 195 ? -0.935 -12.592 -8.026 1.00 77.44 195 PRO A O 1
ATOM 1585 N N . ILE A 1 196 ? -2.286 -11.626 -6.530 1.00 84.12 196 ILE A N 1
ATOM 1586 C CA . ILE A 1 196 ? -3.473 -12.464 -6.778 1.00 84.12 196 ILE A CA 1
ATOM 1587 C C . ILE A 1 196 ? -4.687 -11.538 -6.881 1.00 84.12 196 ILE A C 1
ATOM 1589 O O . ILE A 1 196 ? -4.760 -10.543 -6.157 1.00 84.12 196 ILE A O 1
ATOM 1593 N N . ARG A 1 197 ? -5.646 -11.833 -7.768 1.00 85.81 197 ARG A N 1
ATOM 1594 C CA . ARG A 1 197 ? -6.895 -11.059 -7.821 1.00 85.81 197 ARG A CA 1
ATOM 1595 C C . ARG A 1 197 ? -7.674 -11.175 -6.508 1.00 85.81 197 ARG A C 1
ATOM 1597 O O . ARG A 1 197 ? -7.678 -12.221 -5.861 1.00 85.81 197 ARG A O 1
ATOM 1604 N N . ALA A 1 198 ? -8.362 -10.103 -6.132 1.00 86.44 198 ALA A N 1
ATOM 1605 C CA . ALA A 1 198 ? -9.095 -10.035 -4.873 1.00 86.44 198 ALA A CA 1
ATOM 1606 C C . ALA A 1 198 ? -10.319 -10.968 -4.837 1.00 86.44 198 ALA A C 1
ATOM 1608 O O . ALA A 1 198 ? -10.638 -11.502 -3.782 1.00 86.44 198 ALA A O 1
ATOM 1609 N N . ASP A 1 199 ? -10.973 -11.193 -5.977 1.00 87.19 199 ASP A N 1
ATOM 1610 C CA . ASP A 1 199 ? -12.136 -12.081 -6.120 1.00 87.19 199 ASP A CA 1
ATOM 1611 C C . ASP A 1 199 ? -11.781 -13.574 -6.046 1.00 87.19 199 ASP A C 1
ATOM 1613 O O . ASP A 1 199 ? -12.592 -14.376 -5.593 1.00 87.19 199 ASP A O 1
ATOM 1617 N N . ILE A 1 200 ? -10.556 -13.940 -6.425 1.00 87.38 200 ILE A N 1
ATOM 1618 C CA . ILE A 1 200 ? -10.035 -15.315 -6.323 1.00 87.38 200 ILE A CA 1
ATOM 1619 C C . ILE A 1 200 ? -9.459 -15.594 -4.922 1.00 87.38 200 ILE A C 1
ATOM 1621 O O . ILE A 1 200 ? -9.218 -16.744 -4.552 1.00 87.38 200 ILE A O 1
ATOM 1625 N N . PHE A 1 201 ? -9.240 -14.557 -4.108 1.00 84.88 201 PHE A N 1
ATOM 1626 C CA . PHE A 1 201 ? -8.645 -14.719 -2.786 1.00 84.88 201 PHE A CA 1
ATOM 1627 C C . PHE A 1 201 ? -9.530 -15.591 -1.875 1.00 84.88 201 PHE A C 1
ATOM 1629 O O . PHE A 1 201 ? -10.683 -15.257 -1.583 1.00 84.88 201 PHE A O 1
ATOM 1636 N N . ARG A 1 202 ? -8.971 -16.724 -1.424 1.00 83.50 202 ARG A N 1
ATOM 1637 C CA . ARG A 1 202 ? -9.699 -17.818 -0.763 1.00 83.50 202 ARG A CA 1
ATOM 1638 C C . ARG A 1 202 ? -10.456 -17.334 0.477 1.00 83.50 202 ARG A C 1
ATOM 1640 O O . ARG A 1 202 ? -9.856 -16.845 1.433 1.00 83.50 202 ARG A O 1
ATOM 1647 N N . ARG A 1 203 ? -11.781 -17.521 0.481 1.00 86.38 203 ARG A N 1
ATOM 1648 C CA . ARG A 1 203 ? -12.631 -17.284 1.659 1.00 86.38 203 ARG A CA 1
ATOM 1649 C C . ARG A 1 203 ? -12.447 -18.418 2.689 1.00 86.38 203 ARG A C 1
ATOM 1651 O O . ARG A 1 203 ? -12.275 -19.572 2.288 1.00 86.38 203 ARG A O 1
ATOM 1658 N N . PRO A 1 204 ? -12.496 -18.136 4.003 1.00 85.94 204 PRO A N 1
ATOM 1659 C CA . PRO A 1 204 ? -12.485 -19.171 5.035 1.00 85.94 204 PRO A CA 1
ATOM 1660 C C . PRO A 1 204 ? -13.673 -20.135 4.898 1.00 85.94 204 PRO A C 1
ATOM 1662 O O . PRO A 1 204 ? -14.801 -19.698 4.689 1.00 85.94 204 PRO A O 1
ATOM 1665 N N . LYS A 1 205 ? -13.436 -21.444 5.089 1.00 84.31 205 LYS A N 1
ATOM 1666 C CA . LYS A 1 205 ? -14.503 -22.472 5.098 1.00 84.31 205 LYS A CA 1
ATOM 1667 C C . LYS A 1 205 ? -15.525 -22.238 6.225 1.00 84.31 205 LYS A C 1
ATOM 1669 O O . LYS A 1 205 ? -16.704 -22.525 6.064 1.00 84.31 205 LYS A O 1
ATOM 1674 N N . LYS A 1 206 ? -15.063 -21.721 7.370 1.00 85.38 206 LYS A N 1
ATOM 1675 C CA . LYS A 1 206 ? -15.879 -21.337 8.531 1.00 85.38 206 LYS A CA 1
ATOM 1676 C C . LYS A 1 206 ? -15.462 -19.945 8.996 1.00 85.38 206 LYS A C 1
ATOM 1678 O O . LYS A 1 206 ? -14.264 -19.679 9.134 1.00 85.38 206 LYS A O 1
ATOM 1683 N N . TRP A 1 207 ? -16.441 -19.080 9.240 1.00 88.44 207 TRP A N 1
ATOM 1684 C CA . TRP A 1 207 ? -16.215 -17.731 9.746 1.00 88.44 207 TRP A CA 1
ATOM 1685 C C . TRP A 1 207 ? -16.140 -17.728 11.274 1.00 88.44 207 TRP A C 1
ATOM 1687 O O . TRP A 1 207 ? -16.976 -18.321 11.946 1.00 88.44 207 TRP A O 1
ATOM 1697 N N . THR A 1 208 ? -15.136 -17.034 11.798 1.00 88.06 208 THR A N 1
ATOM 1698 C CA . THR A 1 208 ? -14.983 -16.665 13.212 1.00 88.06 208 THR A CA 1
ATOM 1699 C C . THR A 1 208 ? -14.588 -15.189 13.268 1.00 88.06 208 THR A C 1
ATOM 1701 O O . THR A 1 208 ? -14.167 -14.640 12.243 1.00 88.06 208 THR A O 1
ATOM 1704 N N . ILE A 1 209 ? -14.672 -14.539 14.436 1.00 88.12 209 ILE A N 1
ATOM 1705 C CA . ILE A 1 209 ? -14.228 -13.138 14.597 1.00 88.12 209 ILE A CA 1
ATOM 1706 C C . ILE A 1 209 ? -12.790 -12.957 14.085 1.00 88.12 209 ILE A C 1
ATOM 1708 O O . ILE A 1 209 ? -12.516 -12.062 13.279 1.00 88.12 209 ILE A O 1
ATOM 1712 N N . LYS A 1 210 ? -11.891 -13.861 14.492 1.00 85.00 210 LYS A N 1
ATOM 1713 C CA . LYS A 1 210 ? -10.496 -13.906 14.048 1.00 85.00 210 LYS A CA 1
ATOM 1714 C C . LYS A 1 210 ? -10.366 -14.072 12.532 1.00 85.00 210 LYS A C 1
ATOM 1716 O O . LYS A 1 210 ? -9.791 -13.203 11.880 1.00 85.00 210 LYS A O 1
ATOM 1721 N N . LYS A 1 211 ? -10.945 -15.132 11.951 1.00 86.62 211 LYS A N 1
ATOM 1722 C CA . LYS A 1 211 ? -10.813 -15.441 10.511 1.00 86.62 211 LYS A CA 1
ATOM 1723 C C . LYS A 1 211 ? -11.424 -14.360 9.619 1.00 86.62 211 LYS A C 1
ATOM 1725 O O . LYS A 1 211 ? -10.905 -14.086 8.539 1.00 86.62 211 LYS A O 1
ATOM 1730 N N . PHE A 1 212 ? -12.500 -13.719 10.073 1.00 90.31 212 PHE A N 1
ATOM 1731 C CA . PHE A 1 212 ? -13.115 -12.591 9.378 1.00 90.31 212 PHE A CA 1
ATOM 1732 C C . PHE A 1 212 ? -12.196 -11.360 9.361 1.00 90.31 212 PHE A C 1
ATOM 1734 O O . PHE A 1 212 ? -11.976 -10.762 8.304 1.00 90.31 212 PHE A O 1
ATOM 1741 N N . GLY A 1 213 ? -11.601 -11.017 10.509 1.00 86.75 213 GLY A N 1
ATOM 1742 C CA . GLY A 1 213 ? -10.598 -9.954 10.604 1.00 86.75 213 GLY A CA 1
ATOM 1743 C C . GLY A 1 213 ? -9.352 -10.230 9.755 1.00 86.75 213 GLY A C 1
ATOM 1744 O O . GLY A 1 213 ? -8.909 -9.342 9.026 1.00 86.75 213 GLY A O 1
ATOM 1745 N N . ASP A 1 214 ? -8.835 -11.462 9.803 1.00 81.88 214 ASP A N 1
ATOM 1746 C CA . ASP A 1 214 ? -7.665 -11.925 9.040 1.00 81.88 214 ASP A CA 1
ATOM 1747 C C . ASP A 1 214 ? -7.904 -11.831 7.520 1.00 81.88 214 ASP A C 1
ATOM 1749 O O . ASP A 1 214 ? -7.054 -11.333 6.774 1.00 81.88 214 ASP A O 1
ATOM 1753 N N . TYR A 1 215 ? -9.088 -12.246 7.053 1.00 86.75 215 TYR A N 1
ATOM 1754 C CA . TYR A 1 215 ? -9.478 -12.156 5.644 1.00 86.75 215 TYR A CA 1
ATOM 1755 C C . TYR A 1 215 ? -9.539 -10.702 5.158 1.00 86.75 215 TYR A C 1
ATOM 1757 O O . TYR A 1 215 ? -8.906 -10.357 4.158 1.00 86.75 215 TYR A O 1
ATOM 1765 N N . LEU A 1 216 ? -10.246 -9.826 5.885 1.00 88.75 216 LEU A N 1
ATOM 1766 C CA . LEU A 1 216 ? -10.363 -8.407 5.529 1.00 88.75 216 LEU A CA 1
ATOM 1767 C C . LEU A 1 216 ? -9.008 -7.701 5.522 1.00 88.75 216 LEU A C 1
ATOM 1769 O O . LEU A 1 216 ? -8.710 -6.905 4.630 1.00 88.75 216 LEU A O 1
ATOM 1773 N N . GLU A 1 217 ? -8.165 -7.991 6.507 1.00 81.44 217 GLU A N 1
ATOM 1774 C CA . GLU A 1 217 ? -6.812 -7.456 6.554 1.00 81.44 217 GLU A CA 1
ATOM 1775 C C . GLU A 1 217 ? -5.978 -7.918 5.352 1.00 81.44 217 GLU A C 1
ATOM 1777 O O . GLU A 1 217 ? -5.255 -7.118 4.759 1.00 81.44 217 GLU A O 1
ATOM 1782 N N . SER A 1 218 ? -6.106 -9.179 4.946 1.00 80.88 218 SER A N 1
ATOM 1783 C CA . SER A 1 218 ? -5.395 -9.714 3.784 1.00 80.88 218 SER A CA 1
ATOM 1784 C C . SER A 1 218 ? -5.817 -9.015 2.491 1.00 80.88 218 SER A C 1
ATOM 1786 O O . SER A 1 218 ? -4.967 -8.456 1.794 1.00 80.88 218 SER A O 1
ATOM 1788 N N . ILE A 1 219 ? -7.124 -8.952 2.202 1.00 84.94 219 ILE A N 1
ATOM 1789 C CA . ILE A 1 219 ? -7.620 -8.364 0.946 1.00 84.94 219 ILE A CA 1
ATOM 1790 C C . ILE A 1 219 ? -7.338 -6.859 0.858 1.00 84.94 219 ILE A C 1
ATOM 1792 O O . ILE A 1 219 ? -6.953 -6.359 -0.195 1.00 84.94 219 ILE A O 1
ATOM 1796 N N . THR A 1 220 ? -7.441 -6.121 1.967 1.00 83.88 220 THR A N 1
ATOM 1797 C CA . THR A 1 220 ? -7.196 -4.664 1.995 1.00 83.88 220 THR A CA 1
ATOM 1798 C C . THR A 1 220 ? -5.712 -4.298 1.858 1.00 83.88 220 THR A C 1
ATOM 1800 O O . THR A 1 220 ? -5.372 -3.138 1.573 1.00 83.88 220 THR A O 1
ATOM 1803 N N . ASN A 1 221 ? -4.820 -5.277 2.032 1.00 77.31 221 ASN A N 1
ATOM 1804 C CA . ASN A 1 221 ? -3.386 -5.157 1.789 1.00 77.31 221 ASN A CA 1
ATOM 1805 C C . ASN A 1 221 ? -2.955 -5.690 0.406 1.00 77.31 221 ASN A C 1
ATOM 1807 O O . ASN A 1 221 ? -1.786 -5.527 0.044 1.00 77.31 221 ASN A O 1
ATOM 1811 N N . LEU A 1 222 ? -3.871 -6.240 -0.405 1.00 78.19 222 LEU A N 1
ATOM 1812 C CA . LEU A 1 222 ? -3.601 -6.583 -1.804 1.00 78.19 222 LEU A CA 1
ATOM 1813 C C . LEU A 1 222 ? -3.409 -5.302 -2.624 1.00 78.19 222 LEU A C 1
ATOM 1815 O O . LEU A 1 222 ? -4.348 -4.568 -2.933 1.00 78.19 222 LEU A O 1
ATOM 1819 N N . SER A 1 223 ? -2.157 -5.020 -2.967 1.00 73.44 223 SER A N 1
ATOM 1820 C CA . SER A 1 223 ? -1.768 -3.886 -3.799 1.00 73.44 223 SER A CA 1
ATOM 1821 C C . SER A 1 223 ? -0.640 -4.297 -4.726 1.00 73.44 223 SER A C 1
ATOM 1823 O O . SER A 1 223 ? 0.326 -4.934 -4.294 1.00 73.44 223 SER A O 1
ATOM 1825 N N . PHE A 1 224 ? -0.775 -3.913 -5.994 1.00 77.75 224 PHE A N 1
ATOM 1826 C CA . PHE A 1 224 ? 0.093 -4.327 -7.091 1.00 77.75 224 PHE A CA 1
ATOM 1827 C C . PHE A 1 224 ? 0.586 -3.111 -7.868 1.00 77.75 224 PHE A C 1
ATOM 1829 O O . PHE A 1 224 ? 0.082 -1.993 -7.719 1.00 77.75 224 PHE A O 1
ATOM 1836 N N . SER A 1 225 ? 1.600 -3.321 -8.699 1.00 80.12 225 SER A N 1
ATOM 1837 C CA . SER A 1 225 ? 1.976 -2.328 -9.691 1.00 80.12 225 SER A CA 1
ATOM 1838 C C . SER A 1 225 ? 0.935 -2.220 -10.803 1.00 80.12 225 SER A C 1
ATOM 1840 O O . SER A 1 225 ? 0.194 -3.165 -11.051 1.00 80.12 225 SER A O 1
ATOM 1842 N N . SER A 1 226 ? 0.882 -1.078 -11.495 1.00 83.31 226 SER A N 1
ATOM 1843 C CA . SER A 1 226 ? -0.021 -0.900 -12.643 1.00 83.31 226 SER A CA 1
ATOM 1844 C C . SER A 1 226 ? 0.193 -1.954 -13.744 1.00 83.31 226 SER A C 1
ATOM 1846 O O . SER A 1 226 ? -0.809 -2.477 -14.238 1.00 83.31 226 SER A O 1
ATOM 1848 N N . PRO A 1 227 ? 1.437 -2.337 -14.102 1.00 84.00 227 PRO A N 1
ATOM 1849 C CA . PRO A 1 227 ? 1.638 -3.398 -15.081 1.00 84.00 227 PRO A CA 1
ATOM 1850 C C . PRO A 1 227 ? 1.104 -4.764 -14.634 1.00 84.00 227 PRO A C 1
ATOM 1852 O O . PRO A 1 227 ? 0.367 -5.395 -15.383 1.00 84.00 227 PRO A O 1
ATOM 1855 N N . VAL A 1 228 ? 1.388 -5.186 -13.397 1.00 84.94 228 VAL A N 1
ATOM 1856 C CA . VAL A 1 228 ? 0.874 -6.457 -12.850 1.00 84.94 228 VAL A CA 1
ATOM 1857 C C . VAL A 1 228 ? -0.648 -6.418 -12.703 1.00 84.94 228 VAL A C 1
ATOM 1859 O O . VAL A 1 228 ? -1.333 -7.395 -12.988 1.00 84.94 228 VAL A O 1
ATOM 1862 N N . HIS A 1 229 ? -1.198 -5.270 -12.303 1.00 87.75 229 HIS A N 1
ATOM 1863 C CA . HIS A 1 229 ? -2.641 -5.057 -12.220 1.00 87.75 229 HIS A CA 1
ATOM 1864 C C . HIS A 1 229 ? -3.324 -5.249 -13.580 1.00 87.75 229 HIS A C 1
ATOM 1866 O O . HIS A 1 229 ? -4.331 -5.946 -13.636 1.00 87.75 229 HIS A O 1
ATOM 1872 N N . SER A 1 230 ? -2.731 -4.740 -14.665 1.00 86.88 230 SER A N 1
ATOM 1873 C CA . SER A 1 230 ? -3.264 -4.909 -16.028 1.00 86.88 230 SER A CA 1
ATOM 1874 C C . SER A 1 230 ? -3.303 -6.378 -16.475 1.00 86.88 230 SER A C 1
ATOM 1876 O O . SER A 1 230 ? -4.151 -6.747 -17.279 1.00 86.88 230 SER A O 1
ATOM 1878 N N . LEU A 1 231 ? -2.404 -7.226 -15.956 1.00 87.12 231 LEU A N 1
ATOM 1879 C CA . LEU A 1 231 ? -2.420 -8.670 -16.231 1.00 87.12 231 LEU A CA 1
ATOM 1880 C C . LEU A 1 231 ? -3.505 -9.401 -15.442 1.00 87.12 231 LEU A C 1
ATOM 1882 O O . LEU A 1 231 ? -4.151 -10.301 -15.967 1.00 87.12 231 LEU A O 1
ATOM 1886 N N . LEU A 1 232 ? -3.701 -9.017 -14.180 1.00 87.69 232 LEU A N 1
ATOM 1887 C CA . LEU A 1 232 ? -4.710 -9.621 -13.311 1.00 87.69 232 LEU A CA 1
ATOM 1888 C C . LEU A 1 232 ? -6.139 -9.201 -13.686 1.00 87.69 232 LEU A C 1
ATOM 1890 O O . LEU A 1 232 ? -7.073 -9.988 -13.522 1.00 87.69 232 LEU A O 1
ATOM 1894 N N . TYR A 1 233 ? -6.308 -7.986 -14.207 1.00 87.81 233 TYR A N 1
ATOM 1895 C CA . TYR A 1 233 ? -7.598 -7.424 -14.605 1.00 87.81 233 TYR A CA 1
ATOM 1896 C C . TYR A 1 233 ? -7.569 -6.949 -16.069 1.00 87.81 233 TYR A C 1
ATOM 1898 O O . TYR A 1 233 ? -7.520 -5.742 -16.325 1.00 87.81 233 TYR A O 1
ATOM 1906 N N . PRO A 1 234 ? -7.594 -7.882 -17.047 1.00 85.94 234 PRO A N 1
ATOM 1907 C CA . PRO A 1 234 ? -7.593 -7.538 -18.473 1.00 85.94 234 PRO A CA 1
ATOM 1908 C C . PRO A 1 234 ? -8.840 -6.765 -18.921 1.00 85.94 234 PRO A C 1
ATOM 1910 O O . PRO A 1 234 ? -8.802 -6.057 -19.920 1.00 85.94 234 PRO A O 1
ATOM 1913 N N . ASP A 1 235 ? -9.934 -6.886 -18.168 1.00 87.31 235 ASP A N 1
ATOM 1914 C CA . ASP A 1 235 ? -11.202 -6.173 -18.352 1.00 87.31 235 ASP A CA 1
ATOM 1915 C C . ASP A 1 235 ? -11.132 -4.691 -17.938 1.00 87.31 235 ASP A C 1
ATOM 1917 O O . ASP A 1 235 ? -12.107 -3.956 -18.076 1.00 87.31 235 ASP A O 1
ATOM 1921 N N . GLY A 1 236 ? -9.990 -4.239 -17.410 1.00 83.88 236 GLY A N 1
ATOM 1922 C CA . GLY A 1 236 ? -9.789 -2.868 -16.951 1.00 83.88 236 GLY A CA 1
ATOM 1923 C C . GLY A 1 236 ? -10.391 -2.581 -15.574 1.00 83.88 236 GLY A C 1
ATOM 1924 O O . GLY A 1 236 ? -10.276 -1.451 -15.090 1.00 83.88 236 GLY A O 1
ATOM 1925 N N . ARG A 1 237 ? -10.987 -3.577 -14.900 1.00 89.12 237 ARG A N 1
ATOM 1926 C CA . ARG A 1 237 ? -11.506 -3.396 -13.538 1.00 89.12 237 ARG A CA 1
ATOM 1927 C C . ARG A 1 237 ? -10.367 -3.105 -12.575 1.00 89.12 237 ARG A C 1
ATOM 1929 O O . ARG A 1 237 ? -9.306 -3.732 -12.586 1.00 89.12 237 ARG A O 1
ATOM 1936 N N . LEU A 1 238 ? -10.581 -2.156 -11.674 1.00 88.81 238 LEU A N 1
ATOM 1937 C CA . LEU A 1 238 ? -9.565 -1.838 -10.686 1.00 88.81 238 LEU A CA 1
ATOM 1938 C C . LEU A 1 238 ? -9.685 -2.807 -9.513 1.00 88.81 238 LEU A C 1
ATOM 1940 O O . LEU A 1 238 ? -10.769 -3.013 -8.973 1.00 88.81 238 LEU A O 1
ATOM 1944 N N . ASN A 1 239 ? -8.548 -3.336 -9.048 1.00 89.00 239 ASN A N 1
ATOM 1945 C CA . ASN A 1 239 ? -8.492 -4.216 -7.873 1.00 89.00 239 ASN A CA 1
ATOM 1946 C C . ASN A 1 239 ? -9.217 -3.606 -6.665 1.00 89.00 239 ASN A C 1
ATOM 1948 O O . ASN A 1 239 ? -9.828 -4.299 -5.861 1.00 89.00 239 ASN A O 1
ATOM 1952 N N . ARG A 1 240 ? -9.147 -2.278 -6.560 1.00 89.31 240 ARG A N 1
ATOM 1953 C CA . ARG A 1 240 ? -9.786 -1.513 -5.498 1.00 89.31 240 ARG A CA 1
ATOM 1954 C C . ARG A 1 240 ? -11.310 -1.485 -5.556 1.00 89.31 240 ARG A C 1
ATOM 1956 O O . ARG A 1 240 ? -11.926 -1.509 -4.499 1.00 89.31 240 ARG A O 1
ATOM 1963 N N . ASP A 1 241 ? -11.899 -1.500 -6.748 1.00 91.38 241 ASP A N 1
ATOM 1964 C CA . ASP A 1 241 ? -13.355 -1.567 -6.900 1.00 91.38 241 ASP A CA 1
ATOM 1965 C C . ASP A 1 241 ? -13.850 -2.957 -6.483 1.00 91.38 241 ASP A C 1
ATOM 1967 O O . ASP A 1 241 ? -14.758 -3.071 -5.669 1.00 91.38 241 ASP A O 1
ATOM 1971 N N . VAL A 1 242 ? -13.147 -4.010 -6.917 1.00 92.50 242 VAL A N 1
ATOM 1972 C CA . VAL A 1 242 ? -13.446 -5.403 -6.538 1.00 92.50 242 VAL A CA 1
ATOM 1973 C C . VAL A 1 242 ? -13.365 -5.613 -5.023 1.00 92.50 242 VAL A C 1
ATOM 1975 O O . VAL A 1 242 ? -14.250 -6.228 -4.434 1.00 92.50 242 VAL A O 1
ATOM 1978 N N . ILE A 1 243 ? -12.335 -5.072 -4.361 1.00 92.56 243 ILE A N 1
ATOM 1979 C CA . ILE A 1 243 ? -12.213 -5.143 -2.895 1.00 92.56 243 ILE A CA 1
ATOM 1980 C C . ILE A 1 243 ? -13.388 -4.434 -2.210 1.00 92.56 243 ILE A C 1
ATOM 1982 O O . ILE A 1 243 ? -13.906 -4.940 -1.216 1.00 92.56 243 ILE A O 1
ATOM 1986 N N . ILE A 1 244 ? -13.823 -3.281 -2.721 1.00 94.12 244 ILE A N 1
ATOM 1987 C CA . ILE A 1 244 ? -14.958 -2.542 -2.156 1.00 94.12 244 ILE A CA 1
ATOM 1988 C C . ILE A 1 244 ? -16.273 -3.301 -2.345 1.00 94.12 244 ILE A C 1
ATOM 1990 O O . ILE A 1 244 ? -17.072 -3.339 -1.409 1.00 94.12 244 ILE A O 1
ATOM 1994 N N . ASP A 1 245 ? -16.480 -3.951 -3.489 1.00 94.00 245 ASP A N 1
ATOM 1995 C CA . ASP A 1 245 ? -17.649 -4.803 -3.727 1.00 94.00 245 ASP A CA 1
ATOM 1996 C C . ASP A 1 245 ? -17.700 -5.965 -2.720 1.00 94.00 245 ASP A C 1
ATOM 1998 O O . ASP A 1 245 ? -18.727 -6.179 -2.072 1.00 94.00 245 ASP A O 1
ATOM 2002 N N . ILE A 1 246 ? -16.563 -6.638 -2.492 1.00 94.62 246 ILE A N 1
ATOM 2003 C CA . ILE A 1 246 ? -16.431 -7.699 -1.478 1.00 94.62 246 ILE A CA 1
ATOM 2004 C C . ILE A 1 246 ? -16.721 -7.151 -0.072 1.00 94.62 246 ILE A C 1
ATOM 2006 O O . ILE A 1 246 ? -17.448 -7.770 0.703 1.00 94.62 246 ILE A O 1
ATOM 2010 N N . ILE A 1 247 ? -16.184 -5.979 0.280 1.00 94.69 247 ILE A N 1
ATOM 2011 C CA . ILE A 1 247 ? -16.430 -5.351 1.588 1.00 94.69 247 ILE A CA 1
ATOM 2012 C C . ILE A 1 247 ? -17.922 -5.052 1.777 1.00 94.69 247 ILE A C 1
ATOM 2014 O O . ILE A 1 247 ? -18.468 -5.336 2.845 1.00 94.69 247 ILE A O 1
ATOM 2018 N N . ARG A 1 248 ? -18.596 -4.504 0.758 1.00 94.56 248 ARG A N 1
ATOM 2019 C CA . ARG A 1 248 ? -20.038 -4.222 0.810 1.00 94.56 248 ARG A CA 1
ATOM 2020 C C . ARG A 1 248 ? -20.840 -5.499 1.029 1.00 94.56 248 ARG A C 1
ATOM 2022 O O . ARG A 1 248 ? -21.709 -5.503 1.899 1.00 94.56 248 ARG A O 1
ATOM 2029 N N . GLU A 1 249 ? -20.529 -6.568 0.300 1.00 94.38 249 GLU A N 1
ATOM 2030 C CA . GLU A 1 249 ? -21.160 -7.883 0.470 1.00 94.38 249 GLU A CA 1
ATOM 2031 C C . GLU A 1 249 ? -21.009 -8.377 1.919 1.00 94.38 249 GLU A C 1
ATOM 2033 O O . GLU A 1 249 ? -22.001 -8.672 2.586 1.00 94.38 249 GLU A O 1
ATOM 2038 N N . LEU A 1 250 ? -19.783 -8.380 2.455 1.00 94.06 250 LEU A N 1
ATOM 2039 C CA . LEU A 1 250 ? -19.497 -8.895 3.798 1.00 94.06 250 LEU A CA 1
ATOM 2040 C C . LEU A 1 250 ? -20.142 -8.073 4.925 1.00 94.06 250 LEU A C 1
ATOM 2042 O O . LEU A 1 250 ? -20.502 -8.637 5.959 1.00 94.06 250 LEU A O 1
ATOM 2046 N N . PHE A 1 251 ? -20.288 -6.758 4.751 1.00 93.88 251 PHE A N 1
ATOM 2047 C CA . PHE A 1 251 ? -20.862 -5.869 5.770 1.00 93.88 251 PHE A CA 1
ATOM 2048 C C . PHE A 1 251 ? -22.395 -5.815 5.740 1.00 93.88 251 PHE A C 1
ATOM 2050 O O . PHE A 1 251 ? -23.009 -5.404 6.727 1.00 93.88 251 PHE A O 1
ATOM 2057 N N . THR A 1 252 ? -23.016 -6.212 4.626 1.00 92.44 252 THR A N 1
ATOM 2058 C CA . THR A 1 252 ? -24.478 -6.181 4.450 1.00 92.44 252 THR A CA 1
ATOM 2059 C C . THR A 1 252 ? -25.124 -7.556 4.595 1.00 92.44 252 THR A C 1
ATOM 2061 O O . THR A 1 252 ? -26.263 -7.634 5.055 1.00 92.44 252 THR A O 1
ATOM 2064 N N . ASN A 1 253 ? -24.409 -8.639 4.278 1.00 91.31 253 ASN A N 1
ATOM 2065 C CA . ASN A 1 253 ? -24.942 -9.994 4.365 1.00 91.31 253 ASN A CA 1
ATOM 2066 C C . ASN A 1 253 ? -25.257 -10.384 5.833 1.00 91.31 253 ASN A C 1
ATOM 2068 O O . ASN A 1 253 ? -24.368 -10.342 6.693 1.00 91.31 253 ASN A O 1
ATOM 2072 N N . PRO A 1 254 ? -26.503 -10.801 6.150 1.00 87.38 254 PRO A N 1
ATOM 2073 C CA . PRO A 1 254 ? -26.913 -11.173 7.506 1.00 87.38 254 PRO A CA 1
ATOM 2074 C C . PRO A 1 254 ? -26.060 -12.265 8.166 1.00 87.38 254 PRO A C 1
ATOM 2076 O O . PRO A 1 254 ? -25.884 -12.222 9.389 1.00 87.38 254 PRO A O 1
ATOM 2079 N N . HIS A 1 255 ? -25.523 -13.202 7.374 1.00 87.75 255 HIS A N 1
ATOM 2080 C CA . HIS A 1 255 ? -24.717 -14.335 7.840 1.00 87.75 255 HIS A CA 1
ATOM 2081 C C . HIS A 1 255 ? -23.289 -13.938 8.216 1.00 87.75 255 HIS A C 1
ATOM 2083 O O . HIS A 1 255 ? -22.695 -14.547 9.101 1.00 87.75 255 HIS A O 1
ATOM 2089 N N . THR A 1 256 ? -22.729 -12.914 7.571 1.00 89.62 256 THR A N 1
ATOM 2090 C CA . THR A 1 256 ? -21.368 -12.434 7.855 1.00 89.62 256 THR A CA 1
ATOM 2091 C C . THR A 1 256 ? -21.358 -11.259 8.823 1.00 89.62 256 THR A C 1
ATOM 2093 O O . THR A 1 256 ? -20.399 -11.094 9.572 1.00 89.62 256 THR A O 1
ATOM 2096 N N . LYS A 1 257 ? -22.449 -10.480 8.883 1.00 87.62 257 LYS A N 1
ATOM 2097 C CA . LYS A 1 257 ? -22.588 -9.305 9.758 1.00 87.62 257 LYS A CA 1
ATOM 2098 C C . LYS A 1 257 ? -22.388 -9.623 11.246 1.00 87.62 257 LYS A C 1
ATOM 2100 O O . LYS A 1 257 ? -21.973 -8.751 12.000 1.00 87.62 257 LYS A O 1
ATOM 2105 N N . GLN A 1 258 ? -22.658 -10.857 11.675 1.00 87.25 258 GLN A N 1
ATOM 2106 C CA . GLN A 1 258 ? -22.418 -11.295 13.057 1.00 87.25 258 GLN A CA 1
ATOM 2107 C C . GLN A 1 258 ? -20.929 -11.395 13.430 1.00 87.25 258 GLN A C 1
ATOM 2109 O O . GLN A 1 258 ? -20.607 -11.403 14.609 1.00 87.25 258 GLN A O 1
ATOM 2114 N N . PHE A 1 259 ? -20.027 -11.444 12.443 1.00 90.94 259 PHE A N 1
ATOM 2115 C CA . PHE A 1 259 ? -18.581 -11.517 12.673 1.00 90.94 259 PHE A CA 1
ATOM 2116 C C . PHE A 1 259 ? -17.880 -10.155 12.585 1.00 90.94 259 PHE A C 1
ATOM 2118 O O . PHE A 1 259 ? -16.649 -10.079 12.650 1.00 90.94 259 PHE A O 1
ATOM 2125 N N . LEU A 1 260 ? -18.647 -9.070 12.423 1.00 91.94 260 LEU A N 1
ATOM 2126 C CA . LEU A 1 260 ? -18.099 -7.722 12.455 1.00 91.94 260 LEU A CA 1
ATOM 2127 C C . LEU A 1 260 ? -17.484 -7.447 13.826 1.00 91.94 260 LEU A C 1
ATOM 2129 O O . LEU A 1 260 ? -18.071 -7.717 14.870 1.00 91.94 260 LEU A O 1
ATOM 2133 N N . SER A 1 261 ? -16.292 -6.867 13.800 1.00 91.12 261 SER A N 1
ATOM 2134 C CA . SER A 1 261 ? -15.562 -6.461 14.991 1.00 91.12 261 SER A CA 1
ATOM 2135 C C . SER A 1 261 ? -14.862 -5.130 14.759 1.00 91.12 261 SER A C 1
ATOM 2137 O O . SER A 1 261 ? -14.614 -4.736 13.614 1.00 91.12 261 SER A O 1
ATOM 2139 N N . THR A 1 262 ? -14.484 -4.440 15.833 1.00 88.62 262 THR A N 1
ATOM 2140 C CA . THR A 1 262 ? -13.685 -3.205 15.759 1.00 88.62 262 THR A CA 1
ATOM 2141 C C . THR A 1 262 ? -12.427 -3.385 14.900 1.00 88.62 262 THR A C 1
ATOM 2143 O O . THR A 1 262 ? -12.078 -2.495 14.120 1.00 88.62 262 THR A O 1
ATOM 2146 N N . ARG A 1 263 ? -11.749 -4.541 14.984 1.00 85.81 263 ARG A N 1
ATOM 2147 C CA . ARG A 1 263 ? -10.598 -4.882 14.127 1.00 85.81 263 ARG A CA 1
ATOM 2148 C C . ARG A 1 263 ? -10.966 -4.847 12.640 1.00 85.81 263 ARG A C 1
ATOM 2150 O O . ARG A 1 263 ? -10.310 -4.143 11.872 1.00 85.81 263 ARG A O 1
ATOM 2157 N N . ALA A 1 264 ? -12.011 -5.576 12.252 1.00 88.75 264 ALA A N 1
ATOM 2158 C CA . ALA A 1 264 ? -12.493 -5.659 10.873 1.00 88.75 264 ALA A CA 1
ATOM 2159 C C . ALA A 1 264 ? -12.898 -4.284 10.316 1.00 88.75 264 ALA A C 1
ATOM 2161 O O . ALA A 1 264 ? -12.476 -3.895 9.225 1.00 88.75 264 ALA A O 1
ATOM 2162 N N . VAL A 1 265 ? -13.660 -3.523 11.104 1.00 89.38 265 VAL A N 1
ATOM 2163 C CA . VAL A 1 265 ? -14.113 -2.165 10.771 1.00 89.38 265 VAL A CA 1
ATOM 2164 C C . VAL A 1 265 ? -12.927 -1.236 10.532 1.00 89.38 265 VAL A C 1
ATOM 2166 O O . VAL A 1 265 ? -12.882 -0.525 9.528 1.00 89.38 265 VAL A O 1
ATOM 2169 N N . ASN A 1 266 ? -11.921 -1.275 11.407 1.00 86.00 266 ASN A N 1
ATOM 2170 C CA . ASN A 1 266 ? -10.745 -0.422 11.276 1.00 86.00 266 ASN A CA 1
ATOM 2171 C C . ASN A 1 266 ? -9.940 -0.736 10.006 1.00 86.00 266 ASN A C 1
ATOM 2173 O O . ASN A 1 266 ? -9.498 0.199 9.339 1.00 86.00 266 ASN A O 1
ATOM 2177 N N . SER A 1 267 ? -9.788 -2.011 9.627 1.00 82.69 267 SER A N 1
ATOM 2178 C CA . SER A 1 267 ? -9.132 -2.396 8.365 1.00 82.69 267 SER A CA 1
ATOM 2179 C C . SER A 1 267 ? -9.817 -1.768 7.146 1.00 82.69 267 SER A C 1
ATOM 2181 O O . SER A 1 267 ? -9.141 -1.220 6.271 1.00 82.69 267 SER A O 1
ATOM 2183 N N . VAL A 1 268 ? -11.153 -1.773 7.123 1.00 87.06 268 VAL A N 1
ATOM 2184 C CA . VAL A 1 268 ? -11.954 -1.163 6.050 1.00 87.06 268 VAL A CA 1
ATOM 2185 C C . VAL A 1 268 ? -11.856 0.360 6.062 1.00 87.06 268 VAL A C 1
ATOM 2187 O O . VAL A 1 268 ? -11.627 0.961 5.016 1.00 87.06 268 VAL A O 1
ATOM 2190 N N . ILE A 1 269 ? -11.942 0.998 7.232 1.00 84.12 269 ILE A N 1
ATOM 2191 C CA . ILE A 1 269 ? -11.769 2.451 7.368 1.00 84.12 269 ILE A CA 1
ATOM 2192 C C . ILE A 1 269 ? -10.426 2.885 6.780 1.00 84.12 269 ILE A C 1
ATOM 2194 O O . ILE A 1 269 ? -10.381 3.763 5.916 1.00 84.12 269 ILE A O 1
ATOM 2198 N N . PHE A 1 270 ? -9.328 2.240 7.182 1.00 79.00 270 PHE A N 1
ATOM 2199 C CA . PHE A 1 270 ? -8.007 2.576 6.653 1.00 79.00 270 PHE A CA 1
ATOM 2200 C C . PHE A 1 270 ? -7.911 2.387 5.136 1.00 79.00 270 PHE A C 1
ATOM 2202 O O . PHE A 1 270 ? -7.186 3.131 4.471 1.00 79.00 270 PHE A O 1
ATOM 2209 N N . TYR A 1 271 ? -8.621 1.400 4.590 1.00 81.81 271 TYR A N 1
ATOM 2210 C CA . TYR A 1 271 ? -8.691 1.175 3.155 1.00 81.81 271 TYR A CA 1
ATOM 2211 C C . TYR A 1 271 ? -9.456 2.292 2.430 1.00 81.81 271 TYR A C 1
ATOM 2213 O O . TYR A 1 271 ? -8.947 2.849 1.461 1.00 81.81 271 TYR A O 1
ATOM 2221 N N . CYS A 1 272 ? -10.633 2.681 2.919 1.00 83.19 272 CYS A N 1
ATOM 2222 C CA . CYS A 1 272 ? -11.448 3.735 2.313 1.00 83.19 272 CYS A CA 1
ATOM 2223 C C . CYS A 1 272 ? -10.784 5.119 2.401 1.00 83.19 272 CYS A C 1
ATOM 2225 O O . CYS A 1 272 ? -10.824 5.870 1.436 1.00 83.19 272 CYS A O 1
ATOM 2227 N N . TYR A 1 273 ? -10.087 5.451 3.493 1.00 77.62 273 TYR A N 1
ATOM 2228 C CA . TYR A 1 273 ? -9.326 6.711 3.568 1.00 77.62 273 TYR A CA 1
ATOM 2229 C C . TYR A 1 273 ? -8.106 6.753 2.645 1.00 77.62 273 TYR A C 1
ATOM 2231 O O . TYR A 1 273 ? -7.623 7.834 2.317 1.00 77.62 273 TYR A O 1
ATOM 2239 N N . ARG A 1 274 ? -7.594 5.596 2.207 1.00 75.69 274 ARG A N 1
ATOM 2240 C CA . ARG A 1 274 ? -6.537 5.538 1.187 1.00 75.69 274 ARG A CA 1
ATOM 2241 C C . ARG A 1 274 ? -7.048 5.968 -0.190 1.00 75.69 274 ARG A C 1
ATOM 2243 O O . ARG A 1 274 ? -6.261 6.439 -1.004 1.00 75.69 274 ARG A O 1
ATOM 2250 N N . TYR A 1 275 ? -8.337 5.783 -0.445 1.00 79.62 275 TYR A N 1
ATOM 2251 C CA . TYR A 1 275 ? -8.976 5.993 -1.737 1.00 79.62 275 TYR A CA 1
ATOM 2252 C C . TYR A 1 275 ? -10.239 6.844 -1.532 1.00 79.62 275 TYR A C 1
ATOM 2254 O O . TYR A 1 275 ? -11.325 6.285 -1.356 1.00 79.62 275 TYR A O 1
ATOM 2262 N N . PRO A 1 276 ? -10.110 8.188 -1.532 1.00 72.31 276 PRO A N 1
ATOM 2263 C CA . PRO A 1 276 ? -11.178 9.106 -1.128 1.00 72.31 276 PRO A CA 1
ATOM 2264 C C . PRO A 1 276 ? -12.523 8.890 -1.834 1.00 72.31 276 PRO A C 1
ATOM 2266 O O . PRO A 1 276 ? -13.568 9.166 -1.247 1.00 72.31 276 PRO A O 1
ATOM 2269 N N . GLN A 1 277 ? -12.518 8.339 -3.052 1.00 82.44 277 GLN A N 1
ATOM 2270 C CA . GLN A 1 277 ? -13.732 8.006 -3.798 1.00 82.44 277 GLN A CA 1
ATOM 2271 C C . GLN A 1 277 ? -14.633 6.969 -3.101 1.00 82.44 277 GLN A C 1
ATOM 2273 O O . GLN A 1 277 ? -15.819 6.900 -3.403 1.00 82.44 277 GLN A O 1
ATOM 2278 N N . TYR A 1 278 ? -14.108 6.180 -2.156 1.00 86.44 278 TYR A N 1
ATOM 2279 C CA . TYR A 1 278 ? -14.886 5.184 -1.408 1.00 86.44 278 TYR A CA 1
ATOM 2280 C C . TYR A 1 278 ? -15.357 5.675 -0.038 1.00 86.44 278 TYR A C 1
ATOM 2282 O O . TYR A 1 278 ? -15.992 4.914 0.693 1.00 86.44 278 TYR A O 1
ATOM 2290 N N . LEU A 1 279 ? -15.092 6.932 0.329 1.00 81.25 279 LEU A N 1
ATOM 2291 C CA . LEU A 1 279 ? -15.643 7.512 1.556 1.00 81.25 279 LEU A CA 1
ATOM 2292 C C . LEU A 1 279 ? -17.185 7.483 1.588 1.00 81.25 279 LEU A C 1
ATOM 2294 O O . LEU A 1 279 ? -17.721 7.103 2.627 1.00 81.25 279 LEU A O 1
ATOM 2298 N N . PRO A 1 280 ? -17.923 7.778 0.495 1.00 83.62 280 PRO A N 1
ATOM 2299 C CA . PRO A 1 280 ? -19.382 7.635 0.489 1.00 83.62 280 PRO A CA 1
ATOM 2300 C C . PRO A 1 280 ? -19.840 6.198 0.768 1.00 83.62 280 PRO A C 1
ATOM 2302 O O . PRO A 1 280 ? -20.799 5.984 1.507 1.00 83.62 280 PRO A O 1
ATOM 2305 N N . VAL A 1 281 ? -19.116 5.205 0.239 1.00 87.69 281 VAL A N 1
ATOM 2306 C CA . VAL A 1 281 ? -19.400 3.787 0.504 1.00 87.69 281 VAL A CA 1
ATOM 2307 C C . VAL A 1 281 ? -19.175 3.471 1.979 1.00 87.69 281 VAL A C 1
ATOM 2309 O O . VAL A 1 281 ? -20.045 2.874 2.607 1.00 87.69 281 VAL A O 1
ATOM 2312 N N . LEU A 1 282 ? -18.061 3.923 2.558 1.00 86.31 282 LEU A N 1
ATOM 2313 C CA . LEU A 1 282 ? -17.790 3.757 3.985 1.00 86.31 282 LEU A CA 1
ATOM 2314 C C . LEU A 1 282 ? -18.924 4.343 4.840 1.00 86.31 282 LEU A C 1
ATOM 2316 O O . LEU A 1 282 ? -19.408 3.664 5.741 1.00 86.31 282 LEU A O 1
ATOM 2320 N N . LEU A 1 283 ? -19.382 5.558 4.525 1.00 83.31 283 LEU A N 1
ATOM 2321 C CA . LEU A 1 283 ? -20.488 6.214 5.229 1.00 83.31 283 LEU A CA 1
ATOM 2322 C C . LEU A 1 283 ? -21.806 5.442 5.088 1.00 83.31 283 LEU A C 1
ATOM 2324 O O . LEU A 1 283 ? -22.535 5.311 6.066 1.00 83.31 283 LEU A O 1
ATOM 2328 N N . SER A 1 284 ? -22.091 4.861 3.918 1.00 86.94 284 SER A N 1
ATOM 2329 C CA . SER A 1 284 ? -23.283 4.017 3.727 1.00 86.94 284 SER A CA 1
ATOM 2330 C C . SER A 1 284 ? -23.277 2.755 4.599 1.00 86.94 284 SER A C 1
ATOM 2332 O O . SER A 1 284 ? -24.332 2.223 4.935 1.00 86.94 284 SER A O 1
ATOM 2334 N N . LEU A 1 285 ? -22.091 2.286 5.004 1.00 89.50 285 LEU A N 1
ATOM 2335 C CA . LEU A 1 285 ? -21.925 1.117 5.862 1.00 89.50 285 LEU A CA 1
ATOM 2336 C C . LEU A 1 285 ? -21.971 1.459 7.360 1.00 89.50 285 LEU A C 1
ATOM 2338 O O . LEU A 1 285 ? -22.087 0.534 8.163 1.00 89.50 285 LEU A O 1
ATOM 2342 N N . PHE A 1 286 ? -21.928 2.741 7.753 1.00 86.06 286 PHE A N 1
ATOM 2343 C CA . PHE A 1 286 ? -21.931 3.167 9.164 1.00 86.06 286 PHE A CA 1
ATOM 2344 C C . PHE A 1 286 ? -23.056 2.538 9.997 1.00 86.06 286 PHE A C 1
ATOM 2346 O O . PHE A 1 286 ? -22.742 2.005 11.063 1.00 86.06 286 PHE A O 1
ATOM 2353 N N . PRO A 1 287 ? -24.322 2.481 9.532 1.00 86.38 287 PRO A N 1
ATOM 2354 C CA . PRO A 1 287 ? -25.400 1.863 10.308 1.00 86.38 287 PRO A CA 1
ATOM 2355 C C . PRO A 1 287 ? -25.131 0.396 10.682 1.00 86.38 287 PRO A C 1
ATOM 2357 O O . PRO A 1 287 ? -25.681 -0.119 11.653 1.00 86.38 287 PRO A O 1
ATOM 2360 N N . ASN A 1 288 ? -24.267 -0.298 9.932 1.00 87.62 288 ASN A N 1
ATOM 2361 C CA . ASN A 1 288 ? -23.939 -1.697 10.185 1.00 87.62 288 ASN A CA 1
ATOM 2362 C C . ASN A 1 288 ? -22.885 -1.897 11.275 1.00 87.62 288 ASN A C 1
ATOM 2364 O O . ASN A 1 288 ? -22.817 -3.001 11.808 1.00 87.62 288 ASN A O 1
ATOM 2368 N N . PHE A 1 289 ? -22.087 -0.879 11.612 1.00 87.56 289 PHE A N 1
ATOM 2369 C CA . PHE A 1 289 ? -20.973 -1.017 12.554 1.00 87.56 289 PHE A CA 1
ATOM 2370 C C . PHE A 1 289 ? -20.803 0.142 13.546 1.00 87.56 289 PHE A C 1
ATOM 2372 O O . PHE A 1 289 ? -19.873 0.098 14.346 1.00 87.56 289 PHE A O 1
ATOM 2379 N N . GLU A 1 290 ? -21.677 1.156 13.545 1.00 86.38 290 GLU A N 1
ATOM 2380 C CA . GLU A 1 290 ? -21.613 2.301 14.474 1.00 86.38 290 GLU A CA 1
ATOM 2381 C C . GLU A 1 290 ? -21.507 1.847 15.940 1.00 86.38 290 GLU A C 1
ATOM 2383 O O . GLU A 1 290 ? -20.728 2.389 16.720 1.00 86.38 290 GLU A O 1
ATOM 2388 N N . HIS A 1 291 ? -22.211 0.769 16.282 1.00 83.81 291 HIS A N 1
ATOM 2389 C CA . HIS A 1 291 ? -22.219 0.158 17.610 1.00 83.81 291 HIS A CA 1
ATOM 2390 C C . HIS A 1 291 ? -20.893 -0.519 18.022 1.00 83.81 291 HIS A C 1
ATOM 2392 O O . HIS A 1 291 ? -20.706 -0.799 19.205 1.00 83.81 291 HIS A O 1
ATOM 2398 N N . LEU A 1 292 ? -19.982 -0.765 17.072 1.00 86.81 292 LEU A N 1
ATOM 2399 C CA . LEU A 1 292 ? -18.663 -1.393 17.264 1.00 86.81 292 LEU A CA 1
ATOM 2400 C C . LEU A 1 292 ? -17.515 -0.377 17.294 1.00 86.81 292 LEU A C 1
ATOM 2402 O O . LEU A 1 292 ? -16.346 -0.758 17.433 1.00 86.81 292 LEU A O 1
ATOM 2406 N N . MET A 1 293 ? -17.822 0.906 17.092 1.00 85.56 293 MET A N 1
ATOM 2407 C CA . MET A 1 293 ? -16.820 1.961 17.032 1.00 85.56 293 MET A CA 1
ATOM 2408 C C . MET A 1 293 ? -16.258 2.235 18.425 1.00 85.56 293 MET A C 1
ATOM 2410 O O . MET A 1 293 ? -16.995 2.554 19.355 1.00 85.56 293 MET A O 1
ATOM 2414 N N . THR A 1 294 ? -14.936 2.167 18.552 1.00 84.75 294 THR A N 1
ATOM 2415 C CA . THR A 1 294 ? -14.235 2.486 19.802 1.00 84.75 294 THR A CA 1
ATOM 2416 C C . THR A 1 294 ? -13.317 3.687 19.630 1.00 84.75 294 THR A C 1
ATOM 2418 O O . THR A 1 294 ? -13.201 4.261 18.540 1.00 84.75 294 THR A O 1
ATOM 2421 N N . THR A 1 295 ? -12.594 4.057 20.689 1.00 83.31 295 THR A N 1
ATOM 2422 C CA . THR A 1 295 ? -11.568 5.103 20.628 1.00 83.31 295 THR A CA 1
ATOM 2423 C C . THR A 1 295 ? -10.526 4.791 19.550 1.00 83.31 295 THR A C 1
ATOM 2425 O O . THR A 1 295 ? -10.048 5.686 18.853 1.00 83.31 295 THR A O 1
ATOM 2428 N N . ARG A 1 296 ? -10.207 3.509 19.328 1.00 81.56 296 ARG A N 1
ATOM 2429 C CA . ARG A 1 296 ? -9.339 3.067 18.226 1.00 81.56 296 ARG A CA 1
ATOM 2430 C C . ARG A 1 296 ? -9.914 3.422 16.849 1.00 81.56 296 ARG A C 1
ATOM 2432 O O . ARG A 1 296 ? -9.159 3.836 15.971 1.00 81.56 296 ARG A O 1
ATOM 2439 N N . THR A 1 297 ? -11.223 3.274 16.663 1.00 84.06 297 THR A N 1
ATOM 2440 C CA . THR A 1 297 ? -11.914 3.571 15.400 1.00 84.06 297 THR A CA 1
ATOM 2441 C C . THR A 1 297 ? -11.943 5.061 15.102 1.00 84.06 297 THR A C 1
ATOM 2443 O O . THR A 1 297 ? -11.575 5.469 14.001 1.00 84.06 297 THR A O 1
ATOM 2446 N N . PHE A 1 298 ? -12.296 5.886 16.089 1.00 85.50 298 PHE A N 1
ATOM 2447 C CA . PHE A 1 298 ? -12.276 7.342 15.927 1.00 85.50 298 PHE A CA 1
ATOM 2448 C C . PHE A 1 298 ? -10.869 7.866 15.655 1.00 85.50 298 PHE A C 1
ATOM 2450 O O . PHE A 1 298 ? -10.692 8.673 14.750 1.00 85.50 298 PHE A O 1
ATOM 2457 N N . ASN A 1 299 ? -9.848 7.329 16.322 1.00 84.69 299 ASN A N 1
ATOM 2458 C CA . ASN A 1 299 ? -8.463 7.686 16.018 1.00 84.69 299 ASN A CA 1
ATOM 2459 C C . ASN A 1 299 ? -8.052 7.345 14.579 1.00 84.69 299 ASN A C 1
ATOM 2461 O O . ASN A 1 299 ? -7.335 8.122 13.950 1.00 84.69 299 ASN A O 1
ATOM 2465 N N . ALA A 1 300 ? -8.522 6.220 14.031 1.00 78.94 300 ALA A N 1
ATOM 2466 C CA . ALA A 1 300 ? -8.287 5.868 12.631 1.00 78.94 300 ALA A CA 1
ATOM 2467 C C . ALA A 1 300 ? -8.990 6.839 11.662 1.00 78.94 300 ALA A C 1
ATOM 2469 O O . ALA A 1 300 ? -8.367 7.299 10.705 1.00 78.94 300 ALA A O 1
ATOM 2470 N N . LEU A 1 301 ? -10.256 7.178 11.932 1.00 81.25 301 LEU A N 1
ATOM 2471 C CA . LEU A 1 301 ? -11.056 8.124 11.141 1.00 81.25 301 LEU A CA 1
ATOM 2472 C C . LEU A 1 301 ? -10.440 9.536 11.157 1.00 81.25 301 LEU A C 1
ATOM 2474 O O . LEU A 1 301 ? -10.225 10.137 10.105 1.00 81.25 301 LEU A O 1
ATOM 2478 N N . LEU A 1 302 ? -10.080 10.040 12.342 1.00 85.19 302 LEU A N 1
ATOM 2479 C CA . LEU A 1 302 ? -9.488 11.369 12.531 1.00 85.19 302 LEU A CA 1
ATOM 2480 C C . LEU A 1 302 ? -8.101 11.476 11.885 1.00 85.19 302 LEU A C 1
ATOM 2482 O O . LEU A 1 302 ? -7.806 12.477 11.234 1.00 85.19 302 LEU A O 1
ATOM 2486 N N . ALA A 1 303 ? -7.271 10.433 11.986 1.00 79.56 303 ALA A N 1
ATOM 2487 C CA . ALA A 1 303 ? -5.991 10.370 11.276 1.00 79.56 303 ALA A CA 1
ATOM 2488 C C . ALA A 1 303 ? -6.161 10.327 9.744 1.00 79.56 303 ALA A C 1
ATOM 2490 O O . ALA A 1 303 ? -5.275 10.738 8.996 1.00 79.56 303 ALA A O 1
ATOM 2491 N N . GLY A 1 304 ? -7.290 9.808 9.256 1.00 71.00 304 GLY A N 1
ATOM 2492 C CA . GLY A 1 304 ? -7.667 9.885 7.850 1.00 71.00 304 GLY A CA 1
ATOM 2493 C C . GLY A 1 304 ? -8.023 11.311 7.419 1.00 71.00 304 GLY A C 1
ATOM 2494 O O . GLY A 1 304 ? -7.533 11.780 6.392 1.00 71.00 304 GLY A O 1
ATOM 2495 N N . CYS A 1 305 ? -8.815 12.023 8.226 1.00 74.56 305 CYS A N 1
ATOM 2496 C CA . CYS A 1 305 ? -9.145 13.433 7.992 1.00 74.56 305 CYS A CA 1
ATOM 2497 C C . CYS A 1 305 ? -7.907 14.332 8.026 1.00 74.56 305 CYS A C 1
ATOM 2499 O O . CYS A 1 305 ? -7.791 15.237 7.200 1.00 74.56 305 CYS A O 1
ATOM 2501 N N . SER A 1 306 ? -6.957 14.049 8.920 1.00 77.50 306 SER A N 1
ATOM 2502 C CA . SER A 1 306 ? -5.749 14.858 9.050 1.00 77.50 306 SER A CA 1
ATOM 2503 C C . SER A 1 306 ? -4.857 14.840 7.818 1.00 77.50 306 SER A C 1
ATOM 2505 O O . SER A 1 306 ? -4.388 15.889 7.389 1.00 77.50 306 SER A O 1
ATOM 2507 N N . LYS A 1 307 ? -4.724 13.687 7.158 1.00 70.56 307 LYS A N 1
ATOM 2508 C CA . LYS A 1 307 ? -3.998 13.573 5.883 1.00 70.56 307 LYS A CA 1
ATOM 2509 C C . LYS A 1 307 ? -4.603 14.402 4.754 1.00 70.56 307 LYS A C 1
ATOM 2511 O O . LYS A 1 307 ? -3.866 14.865 3.892 1.00 70.56 307 LYS A O 1
ATOM 2516 N N . ASN A 1 308 ? -5.922 14.568 4.760 1.00 66.56 308 ASN A N 1
ATOM 2517 C CA . ASN A 1 308 ? -6.646 15.337 3.751 1.00 66.56 308 ASN A CA 1
ATOM 2518 C C . ASN A 1 308 ? -6.856 16.804 4.168 1.00 66.56 308 ASN A C 1
ATOM 2520 O O . ASN A 1 308 ? -7.461 17.553 3.409 1.00 66.56 308 ASN A O 1
ATOM 2524 N N . CYS A 1 309 ? -6.378 17.208 5.356 1.00 71.62 309 CYS A N 1
ATOM 2525 C CA . CYS A 1 309 ? -6.618 18.527 5.958 1.00 71.62 309 CYS A CA 1
ATOM 2526 C C . CYS A 1 309 ? -8.111 18.913 6.011 1.00 71.62 309 CYS A C 1
ATOM 2528 O O . CYS A 1 309 ? -8.469 20.082 5.892 1.00 71.62 309 CYS A O 1
ATOM 2530 N N . ASP A 1 310 ? -8.983 17.917 6.180 1.00 74.31 310 ASP A N 1
ATOM 2531 C CA . ASP A 1 310 ? -10.438 18.070 6.109 1.00 74.31 310 ASP A CA 1
ATOM 2532 C C . ASP A 1 310 ? -11.011 18.374 7.499 1.00 74.31 310 ASP A C 1
ATOM 2534 O O . ASP A 1 310 ? -11.336 17.467 8.278 1.00 74.31 310 ASP A O 1
ATOM 2538 N N . LEU A 1 311 ? -11.065 19.667 7.830 1.00 76.88 311 LEU A N 1
ATOM 2539 C CA . LEU A 1 311 ? -11.466 20.141 9.152 1.00 76.88 311 LEU A CA 1
ATOM 2540 C C . LEU A 1 311 ? -12.956 19.931 9.446 1.00 76.88 311 LEU A C 1
ATOM 2542 O O . LEU A 1 311 ? -13.326 19.603 10.575 1.00 76.88 311 LEU A O 1
ATOM 2546 N N . ASP A 1 312 ? -13.809 20.064 8.434 1.00 74.62 312 ASP A N 1
ATOM 2547 C CA . ASP A 1 312 ? -15.255 19.909 8.588 1.00 74.62 312 ASP A CA 1
ATOM 2548 C C . ASP A 1 312 ? -15.613 18.463 8.938 1.00 74.62 312 ASP A C 1
ATOM 2550 O O . ASP A 1 312 ? -16.350 18.204 9.898 1.00 74.62 312 ASP A O 1
ATOM 2554 N N . ARG A 1 313 ? -15.015 17.490 8.236 1.00 77.31 313 ARG A N 1
ATOM 2555 C CA . ARG A 1 313 ? -15.178 16.076 8.598 1.00 77.31 313 ARG A CA 1
ATOM 2556 C C . ARG A 1 313 ? -14.541 15.756 9.940 1.00 77.31 313 ARG A C 1
ATOM 2558 O O . ARG A 1 313 ? -15.092 14.940 10.676 1.00 77.31 313 ARG A O 1
ATOM 2565 N N . PHE A 1 314 ? -13.417 16.390 10.278 1.00 84.00 314 PHE A N 1
ATOM 2566 C CA . PHE A 1 314 ? -12.813 16.240 11.599 1.00 84.00 314 PHE A CA 1
ATOM 2567 C C . PHE A 1 314 ? -13.816 16.633 12.696 1.00 84.00 314 PHE A C 1
ATOM 2569 O O . PHE A 1 314 ? -14.083 15.837 13.595 1.00 84.00 314 PHE A O 1
ATOM 2576 N N . ARG A 1 315 ? -14.457 17.803 12.580 1.00 83.38 315 ARG A N 1
ATOM 2577 C CA . ARG A 1 315 ? -15.481 18.275 13.527 1.00 83.38 315 ARG A CA 1
ATOM 2578 C C . ARG A 1 315 ? -16.711 17.365 13.582 1.00 83.38 315 ARG A C 1
ATOM 2580 O O . ARG A 1 315 ? -17.200 17.054 14.671 1.00 83.38 315 ARG A O 1
ATOM 2587 N N . TYR A 1 316 ? -17.187 16.883 12.431 1.00 82.88 316 TYR A N 1
ATOM 2588 C CA . TYR A 1 316 ? -18.273 15.898 12.376 1.00 82.88 316 TYR A CA 1
ATOM 2589 C C . TYR A 1 316 ? -17.924 14.620 13.150 1.00 82.88 316 TYR A C 1
ATOM 2591 O O . TYR A 1 316 ? -18.738 14.131 13.932 1.00 82.88 316 TYR A O 1
ATOM 2599 N N . LEU A 1 317 ? -16.704 14.100 12.991 1.00 83.88 317 LEU A N 1
ATOM 2600 C CA . LEU A 1 317 ? -16.249 12.903 13.698 1.00 83.88 317 LEU A CA 1
ATOM 2601 C C . LEU A 1 317 ? -16.130 13.116 15.209 1.00 83.88 317 LEU A C 1
ATOM 2603 O O . LEU A 1 317 ? -16.474 12.209 15.960 1.00 83.88 317 LEU A O 1
ATOM 2607 N N . ILE A 1 318 ? -15.711 14.300 15.662 1.00 85.88 318 ILE A N 1
ATOM 2608 C CA . ILE A 1 318 ? -15.724 14.672 17.087 1.00 85.88 318 ILE A CA 1
ATOM 2609 C C . ILE A 1 318 ? -17.163 14.702 17.628 1.00 85.88 318 ILE A C 1
ATOM 2611 O O . ILE A 1 318 ? -17.447 14.146 18.691 1.00 85.88 318 ILE A O 1
ATOM 2615 N N . SER A 1 319 ? -18.106 15.259 16.867 1.00 83.38 319 SER A N 1
ATOM 2616 C CA . SER A 1 319 ? -19.532 15.247 17.229 1.00 83.38 319 SER A CA 1
ATOM 2617 C C . SER A 1 319 ? -20.116 13.828 17.262 1.00 83.38 319 SER A C 1
ATOM 2619 O O . SER A 1 319 ? -20.884 13.484 18.162 1.00 83.38 319 SER A O 1
ATOM 2621 N N . LEU A 1 320 ? -19.724 12.973 16.316 1.00 81.81 320 LEU A N 1
ATOM 2622 C CA . LEU A 1 320 ? -20.119 11.567 16.279 1.00 81.81 320 LEU A CA 1
ATOM 2623 C C . LEU A 1 320 ? -19.531 10.789 17.464 1.00 81.81 320 LEU A C 1
ATOM 2625 O O . LEU A 1 320 ? -20.236 10.013 18.101 1.00 81.81 320 LEU A O 1
ATOM 2629 N N . MET A 1 321 ? -18.273 11.055 17.817 1.00 85.00 321 MET A N 1
ATOM 2630 C CA . MET A 1 321 ? -17.612 10.487 18.992 1.00 85.00 321 MET A CA 1
ATOM 2631 C C . MET A 1 321 ? -18.369 10.828 20.280 1.00 85.00 321 MET A C 1
ATOM 2633 O O . MET A 1 321 ? -18.572 9.950 21.122 1.00 85.00 321 MET A O 1
ATOM 2637 N N . LYS A 1 322 ? -18.884 12.066 20.383 1.00 83.69 322 LYS A N 1
ATOM 2638 C CA . LYS A 1 322 ? -19.794 12.489 21.459 1.00 83.69 322 LYS A CA 1
ATOM 2639 C C . LYS A 1 322 ? -21.051 11.633 21.515 1.00 83.69 322 LYS A C 1
ATOM 2641 O O . LYS A 1 322 ? -21.413 11.144 22.583 1.00 83.69 322 LYS A O 1
ATOM 2646 N N . ARG A 1 323 ? -21.715 11.461 20.368 1.00 80.12 323 ARG A N 1
ATOM 2647 C CA . ARG A 1 323 ? -22.973 10.713 20.250 1.00 80.12 323 ARG A CA 1
ATOM 2648 C C . ARG A 1 323 ? -22.795 9.243 20.619 1.00 80.12 323 ARG A C 1
ATOM 2650 O O . ARG A 1 323 ? -23.618 8.705 21.351 1.00 80.12 323 ARG A O 1
ATOM 2657 N N . CYS A 1 324 ? -21.703 8.626 20.175 1.00 75.12 324 CYS A N 1
ATOM 2658 C CA . CYS A 1 324 ? -21.364 7.244 20.512 1.00 75.12 324 CYS A CA 1
ATOM 2659 C C . CYS A 1 324 ? -20.858 7.080 21.958 1.00 75.12 324 CYS A C 1
ATOM 2661 O O . CYS A 1 324 ? -20.639 5.956 22.401 1.00 75.12 324 CYS A O 1
ATOM 2663 N N . GLY A 1 325 ? -20.652 8.175 22.702 1.00 75.50 325 GLY A N 1
ATOM 2664 C CA . GLY A 1 325 ? -20.163 8.136 24.081 1.00 75.50 325 GLY A CA 1
ATOM 2665 C C . GLY A 1 325 ? -18.731 7.613 24.217 1.00 75.50 325 GLY A C 1
ATOM 2666 O O . GLY A 1 325 ? -18.379 7.078 25.268 1.00 75.50 325 GLY A O 1
ATOM 2667 N N . VAL A 1 326 ? -17.913 7.741 23.169 1.00 79.50 326 VAL A N 1
ATOM 2668 C CA . VAL A 1 326 ? -16.543 7.219 23.134 1.00 79.50 326 VAL A CA 1
ATOM 2669 C C . VAL A 1 326 ? -15.565 8.251 23.698 1.00 79.50 326 VAL A C 1
ATOM 2671 O O . VAL A 1 326 ? -15.617 9.429 23.353 1.00 79.50 326 VAL A O 1
ATOM 2674 N N . LYS A 1 327 ? -14.649 7.805 24.566 1.00 77.69 327 LYS A N 1
ATOM 2675 C CA . LYS A 1 327 ? -13.703 8.681 25.272 1.00 77.69 327 LYS A CA 1
ATOM 2676 C C . LYS A 1 327 ? -12.448 8.971 24.434 1.00 77.69 327 LYS A C 1
ATOM 2678 O O . LYS A 1 327 ? -11.874 8.016 23.902 1.00 77.69 327 LYS A O 1
ATOM 2683 N N . PRO A 1 328 ? -11.985 10.232 24.346 1.00 79.62 328 PRO A N 1
ATOM 2684 C CA . PRO A 1 328 ? -10.687 10.560 23.751 1.00 79.62 328 PRO A CA 1
ATOM 2685 C C . PRO A 1 328 ? -9.509 9.972 24.540 1.00 79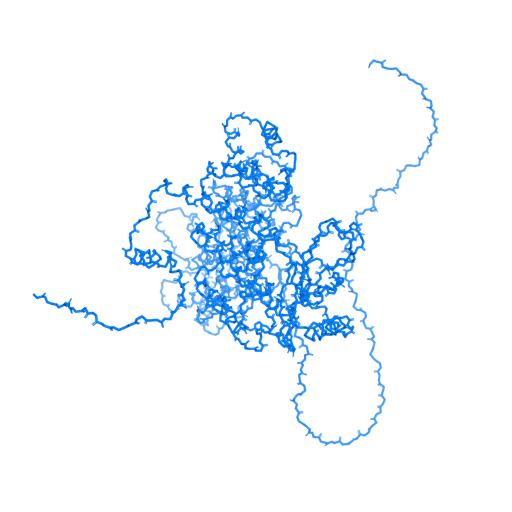.62 328 PRO A C 1
ATOM 2687 O O . PRO A 1 328 ? -9.575 9.891 25.767 1.00 79.62 328 PRO A O 1
ATOM 2690 N N . ASN A 1 329 ? -8.424 9.587 23.857 1.00 75.94 329 ASN A N 1
ATOM 2691 C CA . ASN A 1 329 ? -7.196 9.061 24.485 1.00 75.94 329 ASN A CA 1
ATOM 2692 C C . ASN A 1 329 ? -5.930 9.898 24.218 1.00 75.94 329 ASN A C 1
ATOM 2694 O O . ASN A 1 329 ? -4.828 9.483 24.573 1.00 75.94 329 ASN A O 1
ATOM 2698 N N . GLY A 1 330 ? -6.078 11.053 23.573 1.00 76.75 330 GLY A N 1
ATOM 2699 C CA . GLY A 1 330 ? -5.009 11.996 23.270 1.00 76.75 330 GLY A CA 1
ATOM 2700 C C . GLY A 1 330 ? -4.428 11.859 21.862 1.00 76.75 330 GLY A C 1
ATOM 2701 O O . GLY A 1 330 ? -3.780 12.788 21.380 1.00 76.75 330 GLY A O 1
ATOM 2702 N N . LEU A 1 331 ? -4.692 10.760 21.146 1.00 80.69 331 LEU A N 1
ATOM 2703 C CA . LEU A 1 331 ? -4.326 10.644 19.729 1.00 80.69 331 LEU A CA 1
ATOM 2704 C C . LEU A 1 331 ? -5.196 11.523 18.822 1.00 80.69 331 LEU A C 1
ATOM 2706 O O . LEU A 1 331 ? -4.773 11.877 17.722 1.00 80.69 331 LEU A O 1
ATOM 2710 N N . GLU A 1 332 ? -6.354 11.956 19.309 1.00 84.06 332 GLU A N 1
ATOM 2711 C CA . GLU A 1 332 ? -7.211 12.931 18.645 1.00 84.06 332 GLU A CA 1
ATOM 2712 C C . GLU A 1 332 ? -6.484 14.279 18.516 1.00 84.06 332 GLU A C 1
ATOM 2714 O O . GLU A 1 332 ? -6.529 14.904 17.459 1.00 84.06 332 GLU A O 1
ATOM 2719 N N . TRP A 1 333 ? -5.712 14.678 19.537 1.00 84.56 333 TRP A N 1
ATOM 2720 C CA . TRP A 1 333 ? -4.868 15.879 19.490 1.00 84.56 333 TRP A CA 1
ATOM 2721 C C . TRP A 1 333 ? -3.761 15.770 18.456 1.00 84.56 333 TRP A C 1
ATOM 2723 O O . TRP A 1 333 ? -3.453 16.734 17.760 1.00 84.56 333 TRP A O 1
ATOM 2733 N N . VAL A 1 334 ? -3.178 14.580 18.336 1.00 83.06 334 VAL A N 1
ATOM 2734 C CA . VAL A 1 334 ? -2.156 14.287 17.335 1.00 83.06 334 VAL A CA 1
ATOM 2735 C C . VAL A 1 334 ? -2.723 14.479 15.924 1.00 83.06 334 VAL A C 1
ATOM 2737 O O . VAL A 1 334 ? -2.109 15.164 15.107 1.00 83.06 334 VAL A O 1
ATOM 2740 N N . ALA A 1 335 ? -3.910 13.930 15.656 1.00 83.75 335 ALA A N 1
ATOM 2741 C CA . ALA A 1 335 ? -4.590 14.083 14.372 1.00 83.75 335 ALA A CA 1
ATOM 2742 C C . ALA A 1 335 ? -5.043 15.533 14.114 1.00 83.75 335 ALA A C 1
ATOM 2744 O O . ALA A 1 335 ? -4.918 16.029 12.997 1.00 83.75 335 ALA A O 1
ATOM 2745 N N . PHE A 1 336 ? -5.509 16.240 15.144 1.00 85.62 336 PHE A N 1
ATOM 2746 C CA . PHE A 1 336 ? -5.879 17.652 15.053 1.00 85.62 336 PHE A CA 1
ATOM 2747 C C . PHE A 1 336 ? -4.675 18.539 14.698 1.00 85.62 336 PHE A C 1
ATOM 2749 O O . PHE A 1 336 ? -4.743 19.402 13.830 1.00 85.62 336 PHE A O 1
ATOM 2756 N N . VAL A 1 337 ? -3.514 18.299 15.301 1.00 82.81 337 VAL A N 1
ATOM 2757 C CA . VAL A 1 337 ? -2.297 19.059 14.981 1.00 82.81 337 VAL A CA 1
ATOM 2758 C C . VAL A 1 337 ? -1.816 18.790 13.549 1.00 82.81 337 VAL A C 1
ATOM 2760 O O . VAL A 1 337 ? -1.314 19.708 12.901 1.00 82.81 337 VAL A O 1
ATOM 2763 N N . ASP A 1 338 ? -2.035 17.580 13.023 1.00 80.44 338 ASP A N 1
ATOM 2764 C CA . ASP A 1 338 ? -1.756 17.243 11.619 1.00 80.44 338 ASP A CA 1
ATOM 2765 C C . ASP A 1 338 ? -2.671 17.974 10.623 1.00 80.44 338 ASP A C 1
ATOM 2767 O O . ASP A 1 338 ? -2.235 18.261 9.513 1.00 80.44 338 ASP A O 1
ATOM 2771 N N . THR A 1 339 ? -3.906 18.328 11.004 1.00 79.50 339 THR A N 1
ATOM 2772 C CA . THR A 1 339 ? -4.782 19.151 10.144 1.00 79.50 339 THR A CA 1
ATOM 2773 C C . THR A 1 339 ? -4.311 20.608 10.004 1.00 79.50 339 THR A C 1
ATOM 2775 O O . THR A 1 339 ? -4.756 21.318 9.103 1.00 79.50 339 THR A O 1
ATOM 2778 N N . ILE A 1 340 ? -3.394 21.074 10.862 1.00 78.44 340 ILE A N 1
ATOM 2779 C CA . ILE A 1 340 ? -2.910 22.460 10.863 1.00 78.44 340 ILE A CA 1
ATOM 2780 C C . ILE A 1 340 ? -1.700 22.587 9.932 1.00 78.44 340 ILE A C 1
ATOM 2782 O O . ILE A 1 340 ? -0.592 22.156 10.260 1.00 78.44 340 ILE A O 1
ATOM 2786 N N . LEU A 1 341 ? -1.889 23.252 8.790 1.00 70.75 341 LEU A N 1
ATOM 2787 C CA . LEU A 1 341 ? -0.828 23.475 7.798 1.00 70.75 341 LEU A CA 1
ATOM 2788 C C . LEU A 1 341 ? 0.221 24.511 8.237 1.00 70.75 341 LEU A C 1
ATOM 2790 O O . LEU A 1 341 ? 1.398 24.372 7.918 1.00 70.75 341 LEU A O 1
ATOM 2794 N N . SER A 1 342 ? -0.180 25.545 8.984 1.00 71.94 342 SER A N 1
ATOM 2795 C CA . SER A 1 342 ? 0.734 26.609 9.420 1.00 71.94 342 SER A CA 1
ATOM 2796 C C . SER A 1 342 ? 1.591 26.168 10.606 1.00 71.94 342 SER A C 1
ATOM 2798 O O . SER A 1 342 ? 1.071 25.920 11.695 1.00 71.94 342 SER A O 1
ATOM 2800 N N . SER A 1 343 ? 2.914 26.154 10.423 1.00 69.12 343 SER A N 1
ATOM 2801 C CA . SER A 1 343 ? 3.873 25.781 11.473 1.00 69.12 343 SER A CA 1
ATOM 2802 C C . SER A 1 343 ? 3.784 26.680 12.718 1.00 69.12 343 SER A C 1
ATOM 2804 O O . SER A 1 343 ? 3.772 26.191 13.847 1.00 69.12 343 SER A O 1
ATOM 2806 N N . ASN A 1 344 ? 3.602 27.994 12.536 1.00 65.38 344 ASN A N 1
ATOM 2807 C CA . ASN A 1 344 ? 3.447 28.947 13.644 1.00 65.38 344 ASN A CA 1
ATOM 2808 C C . ASN A 1 344 ? 2.182 28.651 14.473 1.00 65.38 344 ASN A C 1
ATOM 2810 O O . ASN A 1 344 ? 2.224 28.600 15.703 1.00 65.38 344 ASN A O 1
ATOM 2814 N N . VAL A 1 345 ? 1.058 28.380 13.800 1.00 71.69 345 VAL A N 1
ATOM 2815 C CA . VAL A 1 345 ? -0.196 28.005 14.472 1.00 71.69 345 VAL A CA 1
ATOM 2816 C C . VAL A 1 345 ? -0.044 26.657 15.177 1.00 71.69 345 VAL A C 1
ATOM 2818 O O . VAL A 1 345 ? -0.459 26.524 16.326 1.00 71.69 345 VAL A O 1
ATOM 2821 N N . ARG A 1 346 ? 0.622 25.687 14.541 1.00 77.62 346 ARG A N 1
ATOM 2822 C CA . ARG A 1 346 ? 0.906 24.366 15.115 1.00 77.62 346 ARG A CA 1
ATOM 2823 C C . ARG A 1 346 ? 1.679 24.477 16.432 1.00 77.62 346 ARG A C 1
ATOM 2825 O O . ARG A 1 346 ? 1.284 23.874 17.427 1.00 77.62 346 ARG A O 1
ATOM 2832 N N . GLN A 1 347 ? 2.728 25.300 16.466 1.00 72.25 347 GLN A N 1
ATOM 2833 C CA . GLN A 1 347 ? 3.516 25.553 17.676 1.00 72.25 347 GLN A CA 1
ATOM 2834 C C . GLN A 1 347 ? 2.683 26.205 18.789 1.00 72.25 347 GLN A C 1
ATOM 2836 O O . GLN A 1 347 ? 2.770 25.783 19.943 1.00 72.25 347 GLN A O 1
ATOM 2841 N N . LYS A 1 348 ? 1.835 27.190 18.457 1.00 72.88 348 LYS A N 1
ATOM 2842 C CA . LYS A 1 348 ? 0.927 27.836 19.425 1.00 72.88 348 LYS A CA 1
ATOM 2843 C C . LYS A 1 348 ? -0.086 26.855 20.013 1.00 72.88 348 LYS A C 1
ATOM 2845 O O . LYS A 1 348 ? -0.318 26.867 21.220 1.00 72.88 348 LYS A O 1
ATOM 2850 N N . VAL A 1 349 ? -0.661 25.988 19.180 1.00 76.50 349 VAL A N 1
ATOM 2851 C CA . VAL A 1 349 ? -1.595 24.943 19.618 1.00 76.50 349 VAL A CA 1
ATOM 2852 C C . VAL A 1 349 ? -0.904 23.956 20.556 1.00 76.50 349 VAL A C 1
ATOM 2854 O O . VAL A 1 349 ? -1.413 23.715 21.646 1.00 76.50 349 VAL A O 1
ATOM 2857 N N . VAL A 1 350 ? 0.281 23.448 20.202 1.00 77.25 350 VAL A N 1
ATOM 2858 C CA . VAL A 1 350 ? 1.044 22.527 21.068 1.00 77.25 350 VAL A CA 1
ATOM 2859 C C . VAL A 1 350 ? 1.418 23.185 22.403 1.00 77.25 350 VAL A C 1
ATOM 2861 O O . VAL A 1 350 ? 1.277 22.561 23.454 1.00 77.25 350 VAL A O 1
ATOM 2864 N N . ALA A 1 351 ? 1.825 24.459 22.394 1.00 74.75 351 ALA A N 1
ATOM 2865 C CA . ALA A 1 351 ? 2.108 25.207 23.619 1.00 74.75 351 ALA A CA 1
ATOM 2866 C C . ALA A 1 351 ? 0.866 25.348 24.518 1.00 74.75 351 ALA A C 1
ATOM 2868 O O . ALA A 1 351 ? 0.966 25.204 25.738 1.00 74.75 351 ALA A O 1
ATOM 2869 N N . ARG A 1 352 ? -0.315 25.573 23.926 1.00 76.38 352 ARG A N 1
ATOM 2870 C CA . ARG A 1 352 ? -1.584 25.615 24.663 1.00 76.38 352 ARG A CA 1
ATOM 2871 C C . ARG A 1 352 ? -1.958 24.250 25.239 1.00 76.38 352 ARG A C 1
ATOM 2873 O O . ARG A 1 352 ? -2.285 24.184 26.416 1.00 76.38 352 ARG A O 1
ATOM 2880 N N . LEU A 1 353 ? -1.839 23.170 24.462 1.00 77.69 353 LEU A N 1
ATOM 2881 C CA . LEU A 1 353 ? -2.096 21.804 24.946 1.00 77.69 353 LEU A CA 1
ATOM 2882 C C . LEU A 1 353 ? -1.227 21.460 26.165 1.00 77.69 353 LEU A C 1
ATOM 2884 O O . LEU A 1 353 ? -1.706 20.825 27.101 1.00 77.69 353 LEU A O 1
ATOM 2888 N N . ARG A 1 354 ? 0.029 21.925 26.190 1.00 75.88 354 ARG A N 1
ATOM 2889 C CA . ARG A 1 354 ? 0.907 21.783 27.360 1.00 75.88 354 ARG A CA 1
ATOM 2890 C C . ARG A 1 354 ? 0.380 22.545 28.574 1.00 75.88 354 ARG A C 1
ATOM 2892 O O . ARG A 1 354 ? 0.352 21.988 29.663 1.00 75.88 354 ARG A O 1
ATOM 2899 N N . LYS A 1 355 ? -0.021 23.809 28.392 1.00 77.12 355 LYS A N 1
ATOM 2900 C CA . LYS A 1 355 ? -0.534 24.661 29.480 1.00 77.12 355 LYS A CA 1
ATOM 2901 C C . LYS A 1 355 ? -1.785 24.069 30.140 1.00 77.12 355 LYS A C 1
ATOM 2903 O O . LYS A 1 355 ? -1.959 24.224 31.339 1.00 77.12 355 LYS A O 1
ATOM 2908 N N . GLU A 1 356 ? -2.618 23.380 29.365 1.00 72.62 356 GLU A N 1
ATOM 2909 C CA . GLU A 1 356 ? -3.841 22.713 29.837 1.00 72.62 356 GLU A CA 1
ATOM 2910 C C . GLU A 1 356 ? -3.586 21.320 30.464 1.00 72.62 356 GLU A C 1
ATOM 2912 O O . GLU A 1 356 ? -4.540 20.600 30.751 1.00 72.62 356 GLU A O 1
ATOM 2917 N N . GLY A 1 357 ? -2.324 20.892 30.640 1.00 71.31 357 GLY A N 1
ATOM 2918 C CA . GLY A 1 357 ? -1.985 19.573 31.208 1.00 71.31 357 GLY A CA 1
ATOM 2919 C C . GLY A 1 357 ? -2.361 18.391 30.303 1.00 71.31 357 GLY A C 1
ATOM 2920 O O . GLY A 1 357 ? -2.546 17.264 30.751 1.00 71.31 357 GLY A O 1
ATOM 2921 N N . LEU A 1 358 ? -2.537 18.624 28.997 1.00 69.31 358 LEU A N 1
ATOM 2922 C CA . LEU A 1 358 ? -2.961 17.581 28.050 1.00 69.31 358 LEU A CA 1
ATOM 2923 C C . LEU A 1 358 ? -1.784 16.785 27.473 1.00 69.31 358 LEU A C 1
ATOM 2925 O O . LEU A 1 358 ? -1.995 15.825 26.731 1.00 69.31 358 LEU A O 1
ATOM 2929 N N . LEU A 1 359 ? -0.552 17.186 27.797 1.00 70.69 359 LEU A N 1
ATOM 2930 C CA . LEU A 1 359 ? 0.687 16.553 27.336 1.00 70.69 359 LEU A CA 1
ATOM 2931 C C . LEU A 1 359 ? 1.409 15.765 28.434 1.00 70.69 359 LEU A C 1
ATOM 2933 O O . LEU A 1 359 ? 2.591 15.463 28.278 1.00 70.69 359 LEU A O 1
ATOM 2937 N N . ASP A 1 360 ? 0.707 15.421 29.511 1.00 70.19 360 ASP A N 1
ATOM 2938 C CA . ASP A 1 360 ? 1.274 14.647 30.618 1.00 70.19 360 ASP A CA 1
ATOM 2939 C C . ASP A 1 360 ? 1.544 13.185 30.203 1.00 70.19 360 ASP A C 1
ATOM 2941 O O . ASP A 1 360 ? 2.453 12.543 30.726 1.00 70.19 360 ASP A O 1
ATOM 2945 N N . ASP A 1 361 ? 0.819 12.661 29.199 1.00 73.44 361 ASP A N 1
ATOM 2946 C CA . ASP A 1 361 ? 1.179 11.390 28.557 1.00 73.44 361 ASP A CA 1
ATOM 2947 C C . ASP A 1 361 ? 2.370 11.591 27.613 1.00 73.44 361 ASP A C 1
ATOM 2949 O O . ASP A 1 361 ? 2.242 12.102 26.492 1.00 73.44 361 ASP A O 1
ATOM 2953 N N . GLU A 1 362 ? 3.527 11.094 28.043 1.00 72.56 362 GLU A N 1
ATOM 2954 C CA . GLU A 1 362 ? 4.787 11.139 27.307 1.00 72.56 362 GLU A CA 1
ATOM 2955 C C . GLU A 1 362 ? 4.664 10.590 25.868 1.00 72.56 362 GL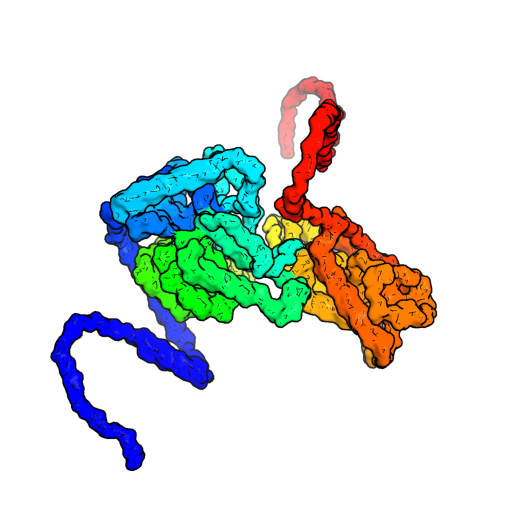U A C 1
ATOM 2957 O O . GLU A 1 362 ? 5.325 11.076 24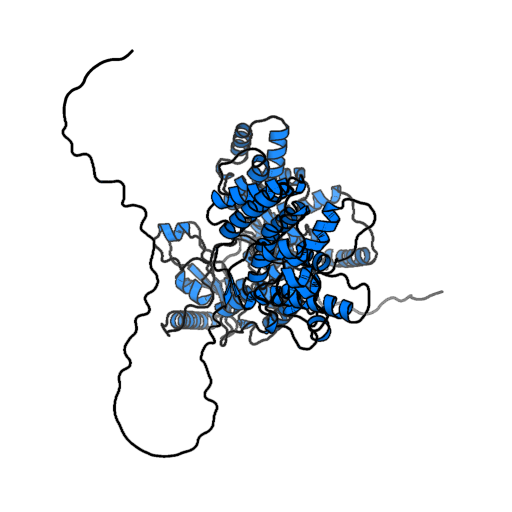.949 1.00 72.56 362 GLU A O 1
ATOM 2962 N N . ARG A 1 363 ? 3.768 9.623 25.610 1.00 72.62 363 ARG A N 1
ATOM 2963 C CA . ARG A 1 363 ? 3.540 9.086 24.252 1.00 72.62 363 ARG A CA 1
ATOM 2964 C C . ARG A 1 363 ? 2.868 10.099 23.329 1.00 72.62 363 ARG A C 1
ATOM 2966 O O . ARG A 1 363 ? 3.208 10.169 22.145 1.00 72.62 363 ARG A O 1
ATOM 2973 N N . VAL A 1 364 ? 1.896 10.845 23.849 1.00 76.38 364 VAL A N 1
ATOM 2974 C CA . VAL A 1 364 ? 1.171 11.885 23.105 1.00 76.38 364 VAL A CA 1
ATOM 2975 C C . VAL A 1 364 ? 2.092 13.080 22.889 1.00 76.38 364 VAL A C 1
ATOM 2977 O O . VAL A 1 364 ? 2.191 13.563 21.760 1.00 76.38 364 VAL A O 1
ATOM 2980 N N . LEU A 1 365 ? 2.848 13.466 23.924 1.00 79.06 365 LEU A N 1
ATOM 2981 C CA . LEU A 1 365 ? 3.897 14.479 23.839 1.00 79.06 365 LEU A CA 1
ATOM 2982 C C . LEU A 1 365 ? 4.898 14.141 22.729 1.00 79.06 365 LEU A C 1
ATOM 2984 O O . LEU A 1 365 ? 5.027 14.913 21.784 1.00 79.06 365 LEU A O 1
ATOM 2988 N N . ARG A 1 366 ? 5.547 12.969 22.769 1.00 76.88 366 ARG A N 1
ATOM 2989 C CA . ARG A 1 366 ? 6.532 12.551 21.749 1.00 76.88 366 ARG A CA 1
ATOM 2990 C C . ARG A 1 366 ? 5.960 12.607 20.330 1.00 76.88 366 ARG A C 1
ATOM 2992 O O . ARG A 1 366 ? 6.600 13.133 19.420 1.00 76.88 366 ARG A O 1
ATOM 2999 N N . ARG A 1 367 ? 4.722 12.133 20.133 1.00 75.69 367 ARG A N 1
ATOM 3000 C CA . ARG A 1 367 ? 4.039 12.190 18.828 1.00 75.69 367 ARG A CA 1
ATOM 3001 C C . ARG A 1 367 ? 3.763 13.629 18.385 1.00 75.69 367 ARG A C 1
ATOM 3003 O O . ARG A 1 367 ? 3.925 13.933 17.208 1.00 75.69 367 ARG A O 1
ATOM 3010 N N . LEU A 1 368 ? 3.356 14.521 19.278 1.00 77.94 368 LEU A N 1
ATOM 3011 C CA . LEU A 1 368 ? 3.095 15.920 18.932 1.00 77.94 368 LEU A CA 1
ATOM 3012 C C . LEU A 1 368 ? 4.378 16.701 18.649 1.00 77.94 368 LEU A C 1
ATOM 3014 O O . LEU A 1 368 ? 4.442 17.428 17.658 1.00 77.94 368 LEU A O 1
ATOM 3018 N N . ILE A 1 369 ? 5.413 16.503 19.466 1.00 75.50 369 ILE A N 1
ATOM 3019 C CA . ILE A 1 369 ? 6.696 17.195 19.325 1.00 75.50 369 ILE A CA 1
ATOM 3020 C C . ILE A 1 369 ? 7.389 16.823 18.009 1.00 75.50 369 ILE A C 1
ATOM 3022 O O . ILE A 1 369 ? 7.886 17.706 17.312 1.00 75.50 369 ILE A O 1
ATOM 3026 N N . TYR A 1 370 ? 7.304 15.561 17.577 1.00 75.56 370 TYR A N 1
ATOM 3027 C CA . TYR A 1 370 ? 7.759 15.117 16.251 1.00 75.56 370 TYR A CA 1
ATOM 3028 C C . TYR A 1 370 ? 7.294 16.024 15.089 1.00 75.56 370 TYR A C 1
ATOM 3030 O O . TYR A 1 370 ? 8.035 16.229 14.131 1.00 75.56 370 TYR A O 1
ATOM 3038 N N . ARG A 1 371 ? 6.089 16.603 15.171 1.00 74.50 371 ARG A N 1
ATOM 3039 C CA . ARG A 1 371 ? 5.452 17.390 14.092 1.00 74.50 371 ARG A CA 1
ATOM 3040 C C . ARG A 1 371 ? 5.886 18.855 14.044 1.00 74.50 371 ARG A C 1
ATOM 3042 O O . ARG A 1 371 ? 5.538 19.560 13.095 1.00 74.50 371 ARG A O 1
ATOM 3049 N N . ILE A 1 372 ? 6.587 19.321 15.076 1.00 76.25 372 ILE A N 1
ATOM 3050 C CA . ILE A 1 372 ? 7.127 20.686 15.167 1.00 76.25 372 ILE A CA 1
ATOM 3051 C C . ILE A 1 372 ? 8.651 20.716 15.027 1.00 76.25 372 ILE A C 1
ATOM 3053 O O . ILE A 1 372 ? 9.200 21.763 14.694 1.00 76.25 372 ILE A O 1
ATOM 3057 N N . ILE A 1 373 ? 9.322 19.580 15.260 1.00 78.00 373 ILE A N 1
ATOM 3058 C CA . ILE A 1 373 ? 10.781 19.457 15.193 1.00 78.00 373 ILE A CA 1
ATOM 3059 C C . ILE A 1 373 ? 11.358 19.921 13.850 1.00 78.00 373 ILE A C 1
ATOM 3061 O O . ILE A 1 373 ? 12.277 20.725 13.911 1.00 78.00 373 ILE A O 1
ATOM 3065 N N . PRO A 1 374 ? 10.870 19.495 12.664 1.00 70.19 374 PRO A N 1
ATOM 3066 C CA . PRO A 1 374 ? 11.527 19.835 11.398 1.00 70.19 374 PRO A CA 1
ATOM 3067 C C . PRO A 1 374 ? 11.689 21.343 11.204 1.00 70.19 374 PRO A C 1
ATOM 3069 O O . PRO A 1 374 ? 12.796 21.821 10.981 1.00 70.19 374 PRO A O 1
ATOM 3072 N N . ASP A 1 375 ? 10.596 22.087 11.376 1.00 68.56 375 ASP A N 1
ATOM 3073 C CA . ASP A 1 375 ? 10.568 23.532 11.155 1.00 68.56 375 ASP A CA 1
ATOM 3074 C C . ASP A 1 375 ? 11.348 24.275 12.247 1.00 68.56 375 ASP A C 1
ATOM 3076 O O . ASP A 1 375 ? 12.143 25.166 11.957 1.00 68.56 375 ASP A O 1
ATOM 3080 N N . ALA A 1 376 ? 11.153 23.886 13.514 1.00 73.00 376 ALA A N 1
ATOM 3081 C CA . ALA A 1 376 ? 11.825 24.523 14.644 1.00 73.00 376 ALA A CA 1
ATOM 3082 C C . ALA A 1 376 ? 13.337 24.261 14.638 1.00 73.00 376 ALA A C 1
ATOM 3084 O O . ALA A 1 376 ? 14.110 25.145 14.995 1.00 73.00 376 ALA A O 1
ATOM 3085 N N . PHE A 1 377 ? 13.755 23.058 14.244 1.00 74.19 377 PHE A N 1
ATOM 3086 C CA . PHE A 1 377 ? 15.156 22.669 14.158 1.00 74.19 377 PHE A CA 1
ATOM 3087 C C . PHE A 1 377 ? 15.840 23.312 12.951 1.00 74.19 377 PHE A C 1
ATOM 3089 O O . PHE A 1 377 ? 16.927 23.855 13.110 1.00 74.19 377 PHE A O 1
ATOM 3096 N N . ALA A 1 378 ? 15.186 23.347 11.784 1.00 66.50 378 ALA A N 1
ATOM 3097 C CA . ALA A 1 378 ? 15.697 24.064 10.615 1.00 66.50 378 ALA A CA 1
ATOM 3098 C C . ALA A 1 378 ? 15.893 25.558 10.916 1.00 66.50 378 ALA A C 1
ATOM 3100 O O . ALA A 1 378 ? 17.002 26.058 10.783 1.00 66.50 378 ALA A O 1
ATOM 3101 N N . SER A 1 379 ? 14.872 26.240 11.455 1.00 70.88 379 SER A N 1
ATOM 3102 C CA . SER A 1 379 ? 14.988 27.660 11.833 1.00 70.88 379 SER A CA 1
ATOM 3103 C C . SER A 1 379 ? 16.072 27.917 12.887 1.00 70.88 379 SER A C 1
ATOM 3105 O O . SER A 1 379 ? 16.715 28.964 12.871 1.00 70.88 379 SER A O 1
ATOM 3107 N N . HIS A 1 380 ? 16.289 26.975 13.810 1.00 75.44 380 HIS A N 1
ATOM 3108 C CA . HIS A 1 380 ? 17.347 27.080 14.813 1.00 75.44 380 HIS A CA 1
ATOM 3109 C C . HIS A 1 380 ? 18.741 26.976 14.179 1.00 75.44 380 HIS A C 1
ATOM 3111 O O . HIS A 1 380 ? 19.607 27.801 14.464 1.00 75.44 380 HIS A O 1
ATOM 3117 N N . LEU A 1 381 ? 18.945 26.024 13.268 1.00 71.69 381 LEU A N 1
ATOM 3118 C CA . LEU A 1 381 ? 20.211 25.886 12.548 1.00 71.69 381 LEU A CA 1
ATOM 3119 C C . LEU A 1 381 ? 20.460 27.049 11.573 1.00 71.69 381 LEU A C 1
ATOM 3121 O O . LEU A 1 381 ? 21.581 27.547 11.509 1.00 71.69 381 LEU A O 1
ATOM 3125 N N . ASP A 1 382 ? 19.426 27.533 10.878 1.00 68.62 382 ASP A N 1
ATOM 3126 C CA . ASP A 1 382 ? 19.506 28.695 9.977 1.00 68.62 382 ASP A CA 1
ATOM 3127 C C . ASP A 1 382 ? 19.888 29.979 10.730 1.00 68.62 382 ASP A C 1
ATOM 3129 O O . ASP A 1 382 ? 20.530 30.868 10.176 1.00 68.62 382 ASP A O 1
ATOM 3133 N N . SER A 1 383 ? 19.550 30.060 12.021 1.00 73.00 383 SER A N 1
ATOM 3134 C CA . SER A 1 383 ? 19.976 31.152 12.904 1.00 73.00 383 SER A CA 1
ATOM 3135 C C . SER A 1 383 ? 21.438 31.051 13.375 1.00 73.00 383 SER A C 1
ATOM 3137 O O . SER A 1 383 ? 21.879 31.867 14.182 1.00 73.00 383 SER A O 1
ATOM 3139 N N . GLY A 1 384 ? 22.192 30.059 12.887 1.00 69.06 384 GLY A N 1
ATOM 3140 C CA . GLY A 1 384 ? 23.602 29.834 13.216 1.00 69.06 384 GLY A CA 1
ATOM 3141 C C . GLY A 1 384 ? 23.845 29.142 14.561 1.00 69.06 384 GLY A C 1
ATOM 3142 O O . GLY A 1 384 ? 24.987 29.078 15.010 1.00 69.06 384 GLY A O 1
ATOM 3143 N N . GLN A 1 385 ? 22.797 28.635 15.218 1.00 75.06 385 GLN A N 1
ATOM 3144 C CA . GLN A 1 385 ? 22.887 28.012 16.544 1.00 75.06 385 GLN A CA 1
ATOM 3145 C C . GLN A 1 385 ? 23.209 26.514 16.452 1.00 75.06 385 GLN A C 1
ATOM 3147 O O . GLN A 1 385 ? 22.945 25.860 15.439 1.00 75.06 385 GLN A O 1
ATOM 3152 N N . SER A 1 386 ? 23.818 25.956 17.504 1.00 75.62 386 SER A N 1
ATOM 3153 C CA . SER A 1 386 ? 24.298 24.572 17.482 1.00 75.62 386 SER A CA 1
ATOM 3154 C C . SER A 1 386 ? 23.188 23.556 17.767 1.00 75.62 386 SER A C 1
ATOM 3156 O O . SER A 1 386 ? 22.213 23.826 18.463 1.00 75.62 386 SER A O 1
ATOM 3158 N N . VAL A 1 387 ? 23.377 22.314 17.307 1.00 74.44 387 VAL A N 1
ATOM 3159 C CA . VAL A 1 387 ? 22.473 21.198 17.638 1.00 74.44 387 VAL A CA 1
ATOM 3160 C C . VAL A 1 387 ? 22.336 21.021 19.158 1.00 74.44 387 VAL A C 1
ATOM 3162 O O . VAL A 1 387 ? 21.244 20.743 19.646 1.00 74.44 387 VAL A O 1
ATOM 3165 N N . LYS A 1 388 ? 23.422 21.224 19.915 1.00 75.19 388 LYS A N 1
ATOM 3166 C CA . LYS A 1 388 ? 23.437 21.118 21.382 1.00 75.19 388 LYS A CA 1
ATOM 3167 C C . LYS A 1 388 ? 22.523 22.157 22.039 1.00 75.19 388 LYS A C 1
ATOM 3169 O O . LYS A 1 388 ? 21.798 21.820 22.975 1.00 75.19 388 LYS A O 1
ATOM 3174 N N . ASP A 1 389 ? 22.515 23.384 21.525 1.00 80.19 389 ASP A N 1
ATOM 3175 C CA . ASP A 1 389 ? 21.672 24.465 22.047 1.00 80.19 389 ASP A CA 1
ATOM 3176 C C . ASP A 1 389 ? 20.189 24.185 21.785 1.00 80.19 389 ASP A C 1
ATOM 3178 O O . ASP A 1 389 ? 19.344 24.430 22.649 1.00 80.19 389 ASP A O 1
ATOM 3182 N N . TYR A 1 390 ? 19.869 23.570 20.643 1.00 79.44 390 TYR A N 1
ATOM 3183 C CA . TYR A 1 390 ? 18.510 23.125 20.349 1.00 79.44 390 TYR A CA 1
ATOM 3184 C C . TYR A 1 390 ? 18.001 22.113 21.379 1.00 79.44 390 TYR A C 1
ATOM 3186 O O . TYR A 1 390 ? 16.884 22.257 21.884 1.00 79.44 390 TYR A O 1
ATOM 3194 N N . PHE A 1 391 ? 18.819 21.109 21.721 1.00 79.06 391 PHE A N 1
ATOM 3195 C CA . PHE A 1 391 ? 18.466 20.128 22.749 1.00 79.06 391 PHE A CA 1
ATOM 3196 C C . PHE A 1 391 ? 18.208 20.807 24.095 1.00 79.06 391 PHE A C 1
ATOM 3198 O O . PHE A 1 391 ? 17.169 20.556 24.698 1.00 79.06 391 PHE A O 1
ATOM 3205 N N . ALA A 1 392 ? 19.057 21.751 24.512 1.00 78.81 392 ALA A N 1
ATOM 3206 C CA . ALA A 1 392 ? 18.850 22.497 25.754 1.00 78.81 392 ALA A CA 1
ATOM 3207 C C . ALA A 1 392 ? 17.537 23.309 25.754 1.00 78.81 392 ALA A C 1
ATOM 3209 O O . ALA A 1 392 ? 16.809 23.329 26.751 1.00 78.81 392 ALA A O 1
ATOM 3210 N N . VAL A 1 393 ? 17.190 23.951 24.631 1.00 80.44 393 VAL A N 1
ATOM 3211 C CA . VAL A 1 393 ? 15.924 24.691 24.478 1.00 80.44 393 VAL A CA 1
ATOM 3212 C C . VAL A 1 393 ? 14.720 23.754 24.566 1.00 80.44 393 VAL A C 1
ATOM 3214 O O . VAL A 1 393 ? 13.728 24.075 25.231 1.00 80.44 393 VAL A O 1
ATOM 3217 N N . MET A 1 394 ? 14.792 22.600 23.906 1.00 80.25 394 MET A N 1
ATOM 3218 C CA . MET A 1 394 ? 13.713 21.618 23.891 1.00 80.25 394 MET A CA 1
ATOM 3219 C C . MET A 1 394 ? 13.566 20.901 25.236 1.00 80.25 394 MET A C 1
ATOM 3221 O O . MET A 1 394 ? 12.438 20.727 25.692 1.00 80.25 394 MET A O 1
ATOM 3225 N N . ASP A 1 395 ? 14.663 20.587 25.923 1.00 80.88 395 ASP A N 1
ATOM 3226 C CA . ASP A 1 395 ? 14.659 20.013 27.272 1.00 80.88 395 ASP A CA 1
ATOM 3227 C C . ASP A 1 395 ? 14.062 20.986 28.284 1.00 80.88 395 ASP A C 1
ATOM 3229 O O . ASP A 1 395 ? 13.195 20.608 29.071 1.00 80.88 395 ASP A O 1
ATOM 3233 N N . LYS A 1 396 ? 14.432 22.271 28.213 1.00 80.38 396 LYS A N 1
ATOM 3234 C CA . LYS A 1 396 ? 13.832 23.315 29.054 1.00 80.38 396 LYS A CA 1
ATOM 3235 C C . LYS A 1 396 ? 12.336 23.471 28.786 1.00 80.38 396 LYS A C 1
ATOM 3237 O O . LYS A 1 396 ? 11.555 23.695 29.709 1.00 80.38 396 LYS A O 1
ATOM 3242 N N . ARG A 1 397 ? 11.923 23.393 27.517 1.00 74.50 397 ARG A N 1
ATOM 3243 C CA . ARG A 1 397 ? 10.531 23.629 27.120 1.00 74.50 397 ARG A CA 1
ATOM 3244 C C . ARG A 1 397 ? 9.637 22.427 27.367 1.00 74.50 397 ARG A C 1
ATOM 3246 O O . ARG A 1 397 ? 8.482 22.636 27.728 1.00 74.50 397 ARG A O 1
ATOM 3253 N N . TYR A 1 398 ? 10.139 21.212 27.151 1.00 74.56 398 TYR A N 1
ATOM 3254 C CA . TYR A 1 398 ? 9.332 19.998 27.131 1.00 74.56 398 TYR A CA 1
ATOM 3255 C C . TYR A 1 398 ? 9.691 18.951 28.193 1.00 74.56 398 TYR A C 1
ATOM 3257 O O . TYR A 1 398 ? 8.831 18.124 28.494 1.00 74.56 398 TYR A O 1
ATOM 3265 N N . GLY A 1 399 ? 10.858 19.059 28.838 1.00 79.19 399 GLY A N 1
ATOM 3266 C CA . GLY A 1 399 ? 11.437 18.043 29.727 1.00 79.19 399 GLY A CA 1
ATOM 3267 C C . GLY A 1 399 ? 12.120 16.926 28.933 1.00 79.19 399 GLY A C 1
ATOM 3268 O O . GLY A 1 399 ? 11.765 16.699 27.787 1.00 79.19 399 GLY A O 1
ATOM 3269 N N . GLN A 1 400 ? 13.055 16.178 29.521 1.00 76.25 400 GLN A N 1
ATOM 3270 C CA . GLN A 1 400 ? 13.904 15.209 28.791 1.00 76.25 400 GLN A CA 1
ATOM 3271 C C . GLN A 1 400 ? 13.144 14.073 28.061 1.00 76.25 400 GLN A C 1
ATOM 3273 O O . GLN A 1 400 ? 13.706 13.402 27.201 1.00 76.25 400 GLN A O 1
ATOM 3278 N N . GLY A 1 401 ? 11.855 13.865 28.348 1.00 70.12 401 GLY A N 1
ATOM 3279 C CA . GLY A 1 401 ? 11.027 12.815 27.743 1.00 70.12 401 GLY A CA 1
ATOM 3280 C C . GLY A 1 401 ? 10.578 13.052 26.291 1.00 70.12 401 GLY A C 1
ATOM 3281 O O . GLY A 1 401 ? 9.957 12.171 25.692 1.00 70.12 401 GLY A O 1
ATOM 3282 N N . TRP A 1 402 ? 10.854 14.220 25.691 1.00 74.19 402 TRP A N 1
ATOM 3283 C CA . TRP A 1 402 ? 10.423 14.531 24.314 1.00 74.19 402 TRP A CA 1
ATOM 3284 C C . TRP A 1 402 ? 11.240 13.802 23.232 1.00 74.19 402 TRP A C 1
ATOM 3286 O O . TRP A 1 402 ? 10.738 13.568 22.123 1.00 74.19 402 TRP A O 1
ATOM 3296 N N . ILE A 1 403 ? 12.493 13.447 23.532 1.00 73.62 403 ILE A N 1
ATOM 3297 C CA . ILE A 1 403 ? 13.398 12.798 22.583 1.00 73.62 403 ILE A CA 1
ATOM 3298 C C . ILE A 1 403 ? 13.060 11.307 22.457 1.00 73.62 403 ILE A C 1
ATOM 3300 O O . ILE A 1 403 ? 12.889 10.587 23.438 1.00 73.62 403 ILE A O 1
ATOM 3304 N N . CYS A 1 404 ? 12.939 10.822 21.223 1.00 62.59 404 CYS A N 1
ATOM 3305 C CA . CYS A 1 404 ? 12.761 9.402 20.936 1.00 62.59 404 CYS A CA 1
ATOM 3306 C C . CYS A 1 404 ? 13.287 9.068 19.537 1.00 62.59 404 CYS A C 1
ATOM 3308 O O . CYS A 1 404 ? 13.563 9.968 18.741 1.00 62.59 404 CYS A O 1
ATOM 3310 N N . THR A 1 405 ? 13.400 7.778 19.212 1.00 57.00 405 THR A N 1
ATOM 3311 C CA . THR A 1 405 ? 13.875 7.311 17.898 1.00 57.00 405 THR A CA 1
ATOM 3312 C C . THR A 1 405 ? 13.084 7.926 16.737 1.00 57.00 405 THR A C 1
ATOM 3314 O O . THR A 1 405 ? 13.671 8.299 15.722 1.00 57.00 405 THR A O 1
ATOM 3317 N N . ASP A 1 406 ? 11.770 8.115 16.905 1.00 54.59 406 ASP A N 1
ATOM 3318 C CA . ASP A 1 406 ? 10.920 8.757 15.897 1.00 54.59 406 ASP A CA 1
ATOM 3319 C C . ASP A 1 406 ? 11.222 10.260 15.752 1.00 54.59 406 ASP A C 1
ATOM 3321 O O . ASP A 1 406 ? 11.202 10.770 14.635 1.00 54.59 406 ASP A O 1
ATOM 3325 N N . SER A 1 407 ? 11.549 10.964 16.846 1.00 61.22 407 SER A N 1
ATOM 3326 C CA . SER A 1 407 ? 11.929 12.391 16.862 1.00 61.22 407 SER A CA 1
ATOM 3327 C C . SER A 1 407 ? 13.279 12.653 16.191 1.00 61.22 407 SER A C 1
ATOM 3329 O O . SER A 1 407 ? 13.485 13.727 15.632 1.00 61.22 407 SER A O 1
ATOM 3331 N N . ILE A 1 408 ? 14.183 11.670 16.214 1.00 62.19 408 ILE A N 1
ATOM 3332 C CA . ILE A 1 408 ? 15.500 11.762 15.576 1.00 62.19 408 ILE A CA 1
ATOM 3333 C C . ILE A 1 408 ? 15.340 11.768 14.051 1.00 62.19 408 ILE A C 1
ATOM 3335 O O . ILE A 1 408 ? 15.929 12.607 13.383 1.00 62.19 408 ILE A O 1
ATOM 3339 N N . LYS A 1 409 ? 14.480 10.918 13.477 1.00 58.34 409 LYS A N 1
ATOM 3340 C CA . LYS A 1 409 ? 14.322 10.762 12.018 1.00 58.34 409 LYS A CA 1
ATOM 3341 C C . LYS A 1 409 ? 14.126 12.077 11.226 1.00 58.34 409 LYS A C 1
ATOM 3343 O O . LYS A 1 409 ? 14.802 12.240 10.214 1.00 58.34 409 LYS A O 1
ATOM 3348 N N . PRO A 1 410 ? 13.260 13.027 11.623 1.00 59.28 410 PRO A N 1
ATOM 3349 C CA . PRO A 1 410 ? 13.153 14.315 10.942 1.00 59.28 410 PRO A CA 1
ATOM 3350 C C . PRO A 1 410 ? 14.341 15.239 11.189 1.00 59.28 410 PRO A C 1
ATOM 3352 O O . PRO A 1 410 ? 14.727 15.953 10.271 1.00 59.28 410 PRO A O 1
ATOM 3355 N N . MET A 1 411 ? 14.956 15.192 12.379 1.00 65.88 411 MET A N 1
ATOM 3356 C CA . MET A 1 411 ? 16.221 15.896 12.633 1.00 65.88 411 MET A CA 1
ATOM 3357 C C . MET A 1 411 ? 17.313 15.368 11.705 1.00 65.88 411 MET A C 1
ATOM 3359 O O . MET A 1 411 ? 18.118 16.147 11.219 1.00 65.88 411 MET A O 1
ATOM 3363 N N . LEU A 1 412 ? 17.281 14.075 11.373 1.00 57.22 412 LEU A N 1
ATOM 3364 C CA . LEU A 1 412 ? 18.162 13.462 10.382 1.00 57.22 412 LEU A CA 1
ATOM 3365 C C . LEU A 1 412 ? 17.814 13.798 8.952 1.00 57.22 412 LEU A C 1
ATOM 3367 O O . LEU A 1 412 ? 18.718 13.943 8.151 1.00 57.22 412 LEU A O 1
ATOM 3371 N N . GLY A 1 413 ? 16.545 13.992 8.610 1.00 53.34 413 GLY A N 1
ATOM 3372 C CA . GLY A 1 413 ? 16.207 14.619 7.331 1.00 53.34 413 GLY A CA 1
ATOM 3373 C C . GLY A 1 413 ? 16.910 15.974 7.163 1.00 53.34 413 GLY A C 1
ATOM 3374 O O . GLY A 1 413 ? 17.324 16.316 6.060 1.00 53.34 413 GLY A O 1
ATOM 3375 N N . VAL A 1 414 ? 17.109 16.696 8.272 1.00 55.12 414 VAL A N 1
ATOM 3376 C CA . VAL A 1 414 ? 17.837 17.969 8.325 1.00 55.12 414 VAL A CA 1
ATOM 3377 C C . VAL A 1 414 ? 19.370 17.769 8.419 1.00 55.12 414 VAL A C 1
ATOM 3379 O O . VAL A 1 414 ? 20.104 18.500 7.757 1.00 55.12 414 VAL A O 1
ATOM 3382 N N . THR A 1 415 ? 19.887 16.767 9.154 1.00 53.19 415 THR A N 1
ATOM 3383 C CA . THR A 1 415 ? 21.341 16.540 9.365 1.00 53.19 415 THR A CA 1
ATOM 3384 C C . THR A 1 415 ? 22.023 15.497 8.468 1.00 53.19 415 THR A C 1
ATOM 3386 O O . THR A 1 415 ? 23.243 15.547 8.352 1.00 53.19 415 THR A O 1
ATOM 3389 N N . ILE A 1 416 ? 21.314 14.589 7.783 1.00 49.31 416 ILE A N 1
ATOM 3390 C CA . ILE A 1 416 ? 21.869 13.639 6.781 1.00 49.31 416 ILE A CA 1
ATOM 3391 C C . ILE A 1 416 ? 22.411 14.389 5.554 1.00 49.31 416 ILE A C 1
ATOM 3393 O O . ILE A 1 416 ? 23.208 13.853 4.792 1.00 49.31 416 ILE A O 1
ATOM 3397 N N . CYS A 1 417 ? 22.121 15.684 5.430 1.00 47.59 417 CYS A N 1
ATOM 3398 C CA . CYS A 1 417 ? 22.905 16.580 4.589 1.00 47.59 417 CYS A CA 1
ATOM 3399 C C . CYS A 1 417 ? 24.375 16.745 5.045 1.00 47.59 417 CYS A C 1
ATOM 3401 O O . CYS A 1 417 ? 25.131 17.362 4.296 1.00 47.59 417 CYS A O 1
ATOM 3403 N N . LYS A 1 418 ? 24.799 16.243 6.225 1.00 46.38 418 LYS A N 1
ATOM 3404 C CA . LYS A 1 418 ? 26.143 16.487 6.785 1.00 46.38 418 LYS A CA 1
ATOM 3405 C C . LYS A 1 418 ? 26.857 15.407 7.633 1.00 46.38 418 LYS A C 1
ATOM 3407 O O . LYS A 1 418 ? 28.054 15.613 7.778 1.00 46.38 418 LYS A O 1
ATOM 3412 N N . GLN A 1 419 ? 26.303 14.294 8.154 1.00 42.09 419 GLN A N 1
ATOM 3413 C CA . GLN A 1 419 ? 27.161 13.245 8.796 1.00 42.09 419 GLN A CA 1
ATOM 3414 C C . GLN A 1 419 ? 26.500 11.872 9.079 1.00 42.09 419 GLN A C 1
ATOM 3416 O O . GLN A 1 419 ? 25.277 11.761 9.158 1.00 42.09 419 GLN A O 1
ATOM 3421 N N . ARG A 1 420 ? 27.348 10.830 9.208 1.00 46.12 420 ARG A N 1
ATOM 3422 C CA . ARG A 1 420 ? 27.054 9.378 9.207 1.00 46.12 420 ARG A CA 1
ATOM 3423 C C . ARG A 1 420 ? 27.235 8.758 10.603 1.00 46.12 420 ARG A C 1
ATOM 3425 O O . ARG A 1 420 ? 28.376 8.575 10.991 1.00 46.12 420 ARG A O 1
ATOM 3432 N N . GLU A 1 421 ? 26.166 8.393 11.322 1.00 46.78 421 GLU A N 1
ATOM 3433 C CA . GLU A 1 421 ? 26.269 7.460 12.476 1.00 46.78 421 GLU A CA 1
ATOM 3434 C C . GLU A 1 421 ? 24.911 6.960 13.022 1.00 46.78 421 GLU A C 1
ATOM 3436 O O . GLU A 1 421 ? 24.701 6.842 14.228 1.00 46.78 421 GLU A O 1
ATOM 3441 N N . ILE A 1 422 ? 23.911 6.713 12.160 1.00 51.56 422 ILE A N 1
ATOM 3442 C CA . ILE A 1 422 ? 22.551 6.406 12.645 1.00 51.56 422 ILE A CA 1
ATOM 3443 C C . ILE A 1 422 ? 21.902 5.257 11.892 1.00 51.56 422 ILE A C 1
ATOM 3445 O O . ILE A 1 422 ? 21.991 5.175 10.672 1.00 51.56 422 ILE A O 1
ATOM 3449 N N . LYS A 1 423 ? 21.198 4.394 12.642 1.00 55.94 423 LYS A N 1
ATOM 3450 C CA . LYS A 1 423 ? 20.350 3.317 12.121 1.00 55.94 423 LYS A CA 1
ATOM 3451 C C . LYS A 1 423 ? 19.329 3.879 11.132 1.00 55.94 423 LYS A C 1
ATOM 3453 O O . LYS A 1 423 ? 18.362 4.539 11.515 1.00 55.94 423 LYS A O 1
ATOM 3458 N N . LEU A 1 424 ? 19.569 3.600 9.858 1.00 61.19 424 LEU A N 1
ATOM 3459 C CA . LEU A 1 424 ? 18.781 4.097 8.744 1.00 61.19 424 LEU A CA 1
ATOM 3460 C C . LEU A 1 424 ? 17.571 3.190 8.487 1.00 61.19 424 LEU A C 1
ATOM 3462 O O . LEU A 1 424 ? 17.695 1.968 8.478 1.00 61.19 424 LEU A O 1
ATOM 3466 N N . ASP A 1 425 ? 16.396 3.780 8.249 1.00 66.81 425 ASP A N 1
ATOM 3467 C CA . ASP A 1 425 ? 15.247 3.049 7.710 1.00 66.81 425 ASP A CA 1
ATOM 3468 C C . ASP A 1 425 ? 15.134 3.225 6.183 1.00 66.81 425 ASP A C 1
ATOM 3470 O O . ASP A 1 425 ? 15.756 4.100 5.579 1.00 66.81 425 ASP A O 1
ATOM 3474 N N . VAL A 1 426 ? 14.314 2.389 5.538 1.00 69.94 426 VAL A N 1
ATOM 3475 C CA . VAL A 1 426 ? 14.121 2.392 4.073 1.00 69.94 426 VAL A CA 1
ATOM 3476 C C . VAL A 1 426 ? 13.646 3.753 3.547 1.00 69.94 426 VAL A C 1
ATOM 3478 O O . VAL A 1 426 ? 13.972 4.127 2.424 1.00 69.94 426 VAL A O 1
ATOM 3481 N N . GLN A 1 427 ? 12.877 4.512 4.335 1.00 68.00 427 GLN A N 1
ATOM 3482 C CA . GLN A 1 427 ? 12.422 5.836 3.909 1.00 68.00 427 GLN A CA 1
ATOM 3483 C C . GLN A 1 427 ? 13.579 6.832 3.930 1.00 68.00 427 GLN A C 1
ATOM 3485 O O . GLN A 1 427 ? 13.756 7.549 2.952 1.00 68.00 427 GLN A O 1
ATOM 3490 N N . CYS A 1 428 ? 14.389 6.849 4.990 1.00 67.56 428 CYS A N 1
ATOM 3491 C CA . CYS A 1 428 ? 15.570 7.704 5.079 1.00 67.56 428 CYS A CA 1
ATOM 3492 C C . CYS A 1 428 ? 16.589 7.386 3.976 1.00 67.56 428 CYS A C 1
ATOM 3494 O O . CYS A 1 428 ? 17.119 8.309 3.364 1.00 67.56 428 CYS A O 1
ATOM 3496 N N . MET A 1 429 ? 16.795 6.103 3.658 1.00 78.12 429 MET A N 1
ATOM 3497 C CA . MET A 1 429 ? 17.594 5.687 2.500 1.00 78.12 429 MET A CA 1
ATOM 3498 C C . MET A 1 429 ? 17.028 6.265 1.198 1.00 78.12 429 MET A C 1
ATOM 3500 O O . MET A 1 429 ? 17.763 6.892 0.440 1.00 78.12 429 MET A O 1
ATOM 3504 N N . ASN A 1 430 ? 15.720 6.117 0.955 1.00 78.88 430 ASN A N 1
ATOM 3505 C CA . ASN A 1 430 ? 15.090 6.654 -0.253 1.00 78.88 430 ASN A CA 1
ATOM 3506 C C . ASN A 1 430 ? 15.247 8.174 -0.353 1.00 78.88 430 ASN A C 1
ATOM 3508 O O . ASN A 1 430 ? 15.513 8.673 -1.440 1.00 78.88 430 ASN A O 1
ATOM 3512 N N . TYR A 1 431 ? 15.120 8.903 0.760 1.00 71.62 431 TYR A N 1
ATOM 3513 C CA . TYR A 1 431 ? 15.377 10.343 0.786 1.00 71.62 431 TYR A CA 1
ATOM 3514 C C . TYR A 1 431 ? 16.834 10.666 0.450 1.00 71.62 431 TYR A C 1
ATOM 3516 O O . TYR A 1 431 ? 17.066 11.497 -0.424 1.00 71.62 431 TYR A O 1
ATOM 3524 N N . GLY A 1 432 ? 17.803 9.989 1.076 1.00 67.12 432 GLY A N 1
ATOM 3525 C CA . GLY A 1 432 ? 19.230 10.194 0.805 1.00 67.12 432 GLY A CA 1
ATOM 3526 C C . GLY A 1 432 ? 19.575 9.983 -0.670 1.00 67.12 432 GLY A C 1
ATOM 3527 O O . GLY A 1 432 ? 20.139 10.864 -1.313 1.00 67.12 432 GLY A O 1
ATOM 3528 N N . VAL A 1 433 ? 19.131 8.864 -1.246 1.00 76.62 433 VAL A N 1
ATOM 3529 C CA . VAL A 1 433 ? 19.335 8.558 -2.672 1.00 76.62 433 VAL A CA 1
ATOM 3530 C C . VAL A 1 433 ? 18.595 9.566 -3.569 1.00 76.62 433 VAL A C 1
ATOM 3532 O O . VAL A 1 433 ? 19.139 10.026 -4.575 1.00 76.62 433 VAL A O 1
ATOM 3535 N N . ALA A 1 434 ? 17.370 9.966 -3.206 1.00 72.62 434 ALA A N 1
ATOM 3536 C CA . ALA A 1 434 ? 16.588 10.937 -3.973 1.00 72.62 434 ALA A CA 1
ATOM 3537 C C . ALA A 1 434 ? 17.226 12.333 -4.007 1.00 72.62 434 ALA A C 1
ATOM 3539 O O . ALA A 1 434 ? 17.097 13.020 -5.018 1.00 72.62 434 ALA A O 1
ATOM 3540 N N . VAL A 1 435 ? 17.924 12.756 -2.946 1.00 70.44 435 VAL A N 1
ATOM 3541 C CA . VAL A 1 435 ? 18.640 14.042 -2.920 1.00 70.44 435 VAL A CA 1
ATOM 3542 C C . VAL A 1 435 ? 19.725 14.079 -3.995 1.00 70.44 435 VAL A C 1
ATOM 3544 O O . VAL A 1 435 ? 19.761 15.031 -4.776 1.00 70.44 435 VAL A O 1
ATOM 3547 N N . HIS A 1 436 ? 20.555 13.036 -4.094 1.00 71.44 436 HIS A N 1
ATOM 3548 C CA . HIS A 1 436 ? 21.588 12.945 -5.134 1.00 71.44 436 HIS A CA 1
ATOM 3549 C C . HIS A 1 436 ? 20.976 12.903 -6.536 1.00 71.44 436 HIS A C 1
ATOM 3551 O O . HIS A 1 436 ? 21.373 13.676 -7.410 1.00 71.44 436 HIS A O 1
ATOM 3557 N N . ARG A 1 437 ? 19.907 12.116 -6.723 1.00 78.62 437 ARG A N 1
ATOM 3558 C CA . ARG A 1 437 ? 19.151 12.100 -7.983 1.00 78.62 437 ARG A CA 1
ATOM 3559 C C . ARG A 1 437 ? 18.626 13.492 -8.360 1.00 78.62 437 ARG A C 1
ATOM 3561 O O . ARG A 1 437 ? 18.762 13.903 -9.507 1.00 78.62 437 ARG A O 1
ATOM 3568 N N . ASN A 1 438 ? 18.021 14.226 -7.425 1.00 71.44 438 ASN A N 1
ATOM 3569 C CA . ASN A 1 438 ? 17.448 15.552 -7.690 1.00 71.44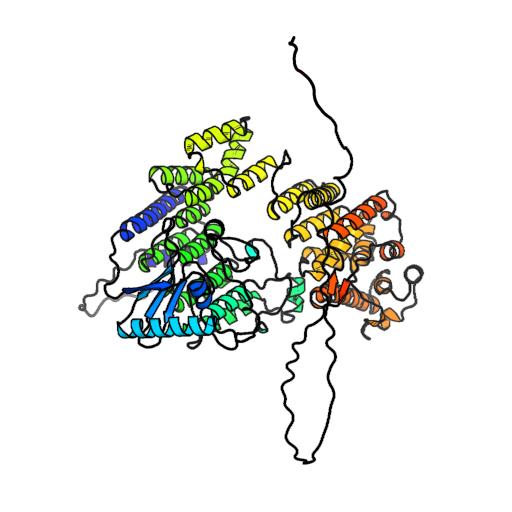 438 ASN A CA 1
ATOM 3570 C C . ASN A 1 438 ? 18.520 16.607 -7.996 1.00 71.44 438 ASN A C 1
ATOM 3572 O O . ASN A 1 438 ? 18.251 17.558 -8.725 1.00 71.44 438 ASN A O 1
ATOM 3576 N N . ARG A 1 439 ? 19.742 16.412 -7.489 1.00 71.69 439 ARG A N 1
ATOM 3577 C CA . ARG A 1 439 ? 20.928 17.204 -7.846 1.00 71.69 439 ARG A CA 1
ATOM 3578 C C . ARG A 1 439 ? 21.571 16.780 -9.173 1.00 71.69 439 ARG A C 1
ATOM 3580 O O . ARG A 1 439 ? 22.611 17.325 -9.520 1.00 71.69 439 ARG A O 1
ATOM 3587 N N . LYS A 1 440 ? 20.964 15.841 -9.911 1.00 79.31 440 LYS A N 1
ATOM 3588 C CA . LYS A 1 440 ? 21.485 15.246 -11.157 1.00 79.31 440 LYS A CA 1
ATOM 3589 C C . LYS A 1 440 ? 22.819 14.499 -10.989 1.00 79.31 440 LYS A C 1
ATOM 3591 O O . LYS A 1 440 ? 23.550 14.313 -11.952 1.00 79.31 440 LYS A O 1
ATOM 3596 N N . GLN A 1 441 ? 23.118 14.053 -9.769 1.00 81.50 441 GLN A N 1
ATOM 3597 C CA . GLN A 1 441 ? 24.287 13.239 -9.422 1.00 81.50 441 GLN A CA 1
ATOM 3598 C C . GLN A 1 441 ? 23.891 11.759 -9.476 1.00 81.50 441 GLN A C 1
ATOM 3600 O O . GLN A 1 441 ? 23.634 11.118 -8.453 1.00 81.50 441 GLN A O 1
ATOM 3605 N N . TYR A 1 442 ? 23.663 11.254 -10.689 1.00 87.25 442 TYR A N 1
ATOM 3606 C CA . TYR A 1 442 ? 23.004 9.963 -10.898 1.00 87.25 442 TYR A CA 1
ATOM 3607 C C . TYR A 1 442 ? 23.899 8.771 -10.549 1.00 87.25 442 TYR A C 1
ATOM 3609 O O . TYR A 1 442 ? 23.442 7.843 -9.879 1.00 87.25 442 TYR A O 1
ATOM 3617 N N . SER A 1 443 ? 25.172 8.815 -10.942 1.00 86.44 443 SER A N 1
ATOM 3618 C CA . SER A 1 443 ? 26.159 7.783 -10.615 1.00 86.44 443 SER A CA 1
ATOM 3619 C C . SER A 1 443 ? 26.419 7.727 -9.108 1.00 86.44 443 SER A C 1
ATOM 3621 O O . SER A 1 443 ? 26.445 6.646 -8.517 1.00 86.44 443 SER A O 1
ATOM 3623 N N . GLU A 1 444 ? 26.507 8.888 -8.457 1.00 81.06 444 GLU A N 1
ATOM 3624 C CA . GLU A 1 444 ? 26.660 9.006 -7.009 1.00 81.06 444 GLU A CA 1
ATOM 3625 C C . GLU A 1 444 ? 25.424 8.498 -6.268 1.00 81.06 444 GLU A C 1
ATOM 3627 O O . GLU A 1 444 ? 25.562 7.888 -5.213 1.00 81.06 444 GLU A O 1
ATOM 3632 N N . ALA A 1 445 ? 24.215 8.680 -6.810 1.00 84.44 445 ALA A N 1
ATOM 3633 C CA . ALA A 1 445 ? 23.002 8.134 -6.203 1.00 84.44 445 ALA A CA 1
ATOM 3634 C C . ALA A 1 445 ? 23.043 6.595 -6.111 1.00 84.44 445 ALA A C 1
ATOM 3636 O O . ALA A 1 445 ? 22.624 6.033 -5.096 1.00 84.44 445 ALA A O 1
ATOM 3637 N N . ILE A 1 446 ? 23.575 5.914 -7.136 1.00 90.00 446 ILE A N 1
ATOM 3638 C CA . ILE A 1 446 ? 23.773 4.454 -7.123 1.00 90.00 446 ILE A CA 1
ATOM 3639 C C . ILE A 1 446 ? 24.876 4.062 -6.134 1.00 90.00 446 ILE A C 1
ATOM 3641 O O . ILE A 1 446 ? 24.668 3.161 -5.321 1.00 90.00 446 ILE A O 1
ATOM 3645 N N . ALA A 1 447 ? 26.008 4.770 -6.144 1.00 85.12 447 ALA A N 1
ATOM 3646 C CA . ALA A 1 447 ? 27.114 4.510 -5.223 1.00 85.12 447 ALA A CA 1
ATOM 3647 C C . ALA A 1 447 ? 26.694 4.682 -3.753 1.00 85.12 447 ALA A C 1
ATOM 3649 O O . ALA A 1 447 ? 26.971 3.820 -2.924 1.00 85.12 447 ALA A O 1
ATOM 3650 N N . VAL A 1 448 ? 25.952 5.748 -3.436 1.00 82.00 448 VAL A N 1
ATOM 3651 C CA . VAL A 1 448 ? 25.399 5.999 -2.097 1.00 82.00 448 VAL A CA 1
ATOM 3652 C C . VAL A 1 448 ? 24.439 4.889 -1.689 1.00 82.00 448 VAL A C 1
ATOM 3654 O O . VAL A 1 448 ? 24.482 4.442 -0.549 1.00 82.00 448 VAL A O 1
ATOM 3657 N N . TYR A 1 449 ? 23.586 4.404 -2.592 1.00 88.00 449 TYR A N 1
ATOM 3658 C CA . TYR A 1 449 ? 22.722 3.268 -2.279 1.00 88.00 449 TYR A CA 1
ATOM 3659 C C . TYR A 1 449 ? 23.524 2.012 -1.905 1.00 88.00 449 TYR A C 1
ATOM 3661 O O . TYR A 1 449 ? 23.217 1.379 -0.894 1.00 88.00 449 TYR A O 1
ATOM 3669 N N . LEU A 1 450 ? 24.551 1.668 -2.687 1.00 86.50 450 LEU A N 1
ATOM 3670 C CA . LEU A 1 450 ? 25.409 0.511 -2.413 1.00 86.50 450 LEU A CA 1
ATOM 3671 C C . LEU A 1 450 ? 26.160 0.669 -1.085 1.00 86.50 450 LEU A C 1
ATOM 3673 O O . LEU A 1 450 ? 26.177 -0.259 -0.281 1.00 86.50 450 LEU A O 1
ATOM 3677 N N . ASP A 1 451 ? 26.695 1.863 -0.820 1.00 79.69 451 ASP A N 1
ATOM 3678 C CA . ASP A 1 451 ? 27.340 2.211 0.448 1.00 79.69 451 ASP A CA 1
ATOM 3679 C C . ASP A 1 451 ? 26.380 1.989 1.626 1.00 79.69 451 ASP A C 1
ATOM 3681 O O . ASP A 1 451 ? 26.707 1.304 2.594 1.00 79.69 451 ASP A O 1
ATOM 3685 N N . LEU A 1 452 ? 25.144 2.479 1.516 1.00 75.88 452 LEU A N 1
ATOM 3686 C CA . LEU A 1 452 ? 24.132 2.330 2.560 1.00 75.88 452 LEU A CA 1
ATOM 3687 C C . LEU A 1 452 ? 23.733 0.869 2.800 1.00 75.88 452 LEU A C 1
ATOM 3689 O O . LEU A 1 452 ? 23.595 0.462 3.949 1.00 75.88 452 LEU A O 1
ATOM 3693 N N . VAL A 1 453 ? 23.542 0.066 1.754 1.00 80.88 453 VAL A N 1
ATOM 3694 C CA . VAL A 1 453 ? 23.133 -1.340 1.917 1.00 80.88 453 VAL A CA 1
ATOM 3695 C C . VAL A 1 453 ? 24.270 -2.214 2.450 1.00 80.88 453 VAL A C 1
ATOM 3697 O O . VAL A 1 453 ? 23.999 -3.150 3.201 1.00 80.88 453 VAL A O 1
ATOM 3700 N N . ASN A 1 454 ? 25.524 -1.879 2.135 1.00 77.31 454 ASN A N 1
ATOM 3701 C CA . ASN A 1 454 ? 26.693 -2.557 2.695 1.00 77.31 454 ASN A CA 1
ATOM 3702 C C . ASN A 1 454 ? 26.878 -2.249 4.188 1.00 77.31 454 ASN A C 1
ATOM 3704 O O . ASN A 1 454 ? 27.193 -3.145 4.965 1.00 77.31 454 ASN A O 1
ATOM 3708 N N . HIS A 1 455 ? 26.646 -1.001 4.605 1.00 67.88 455 HIS A N 1
ATOM 3709 C CA . HIS A 1 455 ? 26.818 -0.587 6.001 1.00 67.88 455 HIS A CA 1
ATOM 3710 C C . HIS A 1 455 ? 25.611 -0.916 6.894 1.00 67.88 455 HIS A C 1
ATOM 3712 O O . HIS A 1 455 ? 25.766 -1.122 8.098 1.00 67.88 455 HIS A O 1
ATOM 3718 N N . PHE A 1 456 ? 24.399 -0.970 6.333 1.00 67.62 456 PHE A N 1
ATOM 3719 C CA . PHE A 1 456 ? 23.166 -1.220 7.082 1.00 67.62 456 PHE A CA 1
ATOM 3720 C C . PHE A 1 456 ? 22.496 -2.523 6.633 1.00 67.62 456 PHE A C 1
ATOM 3722 O O . PHE A 1 456 ? 21.634 -2.546 5.748 1.00 67.62 456 PHE A O 1
ATOM 3729 N N . LEU A 1 457 ? 22.848 -3.617 7.314 1.00 64.94 457 LEU A N 1
ATOM 3730 C CA . LEU A 1 457 ? 22.241 -4.930 7.097 1.00 64.94 457 LEU A CA 1
ATOM 3731 C C . LEU A 1 457 ? 20.725 -4.896 7.369 1.00 64.94 457 LEU A C 1
ATOM 3733 O O . LEU A 1 457 ? 20.258 -4.361 8.376 1.00 64.94 457 LEU A O 1
ATOM 3737 N N . GLY A 1 458 ? 19.941 -5.494 6.467 1.00 65.06 458 GLY A N 1
ATOM 3738 C CA . GLY A 1 458 ? 18.483 -5.627 6.606 1.00 65.06 458 GLY A CA 1
ATOM 3739 C C . GLY A 1 458 ? 17.644 -4.516 5.958 1.00 65.06 458 GLY A C 1
ATOM 3740 O O . GLY A 1 458 ? 16.415 -4.524 6.090 1.00 65.06 458 GLY A O 1
ATOM 3741 N N . LEU A 1 459 ? 18.257 -3.582 5.220 1.00 69.44 459 LEU A N 1
ATOM 3742 C CA . LEU A 1 459 ? 17.519 -2.619 4.399 1.00 69.44 459 LEU A CA 1
ATOM 3743 C C . LEU A 1 459 ? 16.788 -3.329 3.250 1.00 69.44 459 LEU A C 1
ATOM 3745 O O . LEU A 1 459 ? 17.379 -3.802 2.284 1.00 69.44 459 LEU A O 1
ATOM 3749 N N . THR A 1 460 ? 15.460 -3.386 3.333 1.00 72.44 460 THR A N 1
ATOM 3750 C CA . THR A 1 460 ? 14.638 -3.986 2.276 1.00 72.44 460 THR A CA 1
ATOM 3751 C C . THR A 1 460 ? 14.216 -2.944 1.245 1.00 72.44 460 THR A C 1
ATOM 3753 O O . THR A 1 460 ? 13.607 -1.933 1.595 1.00 72.44 460 THR A O 1
ATOM 3756 N N . VAL A 1 461 ? 14.419 -3.250 -0.027 1.00 81.31 461 VAL A N 1
ATOM 3757 C CA . VAL A 1 461 ? 13.990 -2.419 -1.157 1.00 81.31 461 VAL A CA 1
ATOM 3758 C C . VAL A 1 461 ? 12.459 -2.380 -1.253 1.00 81.31 461 VAL A C 1
ATOM 3760 O O . VAL A 1 461 ? 11.797 -3.419 -1.176 1.00 81.31 461 VAL A O 1
ATOM 3763 N N . ASN A 1 462 ? 11.883 -1.182 -1.414 1.00 80.25 462 ASN A N 1
ATOM 3764 C CA . ASN A 1 462 ? 10.456 -1.001 -1.706 1.00 80.25 462 ASN A CA 1
ATOM 3765 C C . ASN A 1 462 ? 10.234 -0.440 -3.121 1.00 80.25 462 ASN A C 1
ATOM 3767 O O . ASN A 1 462 ? 11.178 -0.191 -3.869 1.00 80.25 462 ASN A O 1
ATOM 3771 N N . ASN A 1 463 ? 8.968 -0.246 -3.500 1.00 79.19 463 ASN A N 1
ATOM 3772 C CA . ASN A 1 463 ? 8.591 0.276 -4.817 1.00 79.19 463 ASN A CA 1
ATOM 3773 C C . ASN A 1 463 ? 9.267 1.619 -5.146 1.00 79.19 463 ASN A C 1
ATOM 3775 O O . ASN A 1 463 ? 9.609 1.877 -6.296 1.00 79.19 463 ASN A O 1
ATOM 3779 N N . GLU A 1 464 ? 9.435 2.469 -4.137 1.00 82.62 464 GLU A N 1
ATOM 3780 C CA . GLU A 1 464 ? 10.007 3.798 -4.291 1.00 82.62 464 GLU A CA 1
ATOM 3781 C C . GLU A 1 464 ? 11.527 3.733 -4.451 1.00 82.62 464 GLU A C 1
ATOM 3783 O O . GLU A 1 464 ? 12.069 4.414 -5.317 1.00 82.62 464 GLU A O 1
ATOM 3788 N N . THR A 1 465 ? 12.198 2.839 -3.717 1.00 87.50 465 THR A N 1
ATOM 3789 C CA . THR A 1 465 ? 13.622 2.544 -3.912 1.00 87.50 465 THR A CA 1
ATOM 3790 C C . THR A 1 465 ? 13.884 2.098 -5.351 1.00 87.50 465 THR A C 1
ATOM 3792 O O . THR A 1 465 ? 14.705 2.702 -6.032 1.00 87.50 465 THR A O 1
ATOM 3795 N N . VAL A 1 466 ? 13.133 1.103 -5.848 1.00 90.62 466 VAL A N 1
ATOM 3796 C CA . VAL A 1 466 ? 13.250 0.610 -7.236 1.00 90.62 466 VAL A CA 1
ATOM 3797 C C . VAL A 1 466 ? 13.054 1.746 -8.238 1.00 90.62 466 VAL A C 1
ATOM 3799 O O . VAL A 1 466 ? 13.838 1.884 -9.171 1.00 90.62 466 VAL A O 1
ATOM 3802 N N . ARG A 1 467 ? 12.032 2.587 -8.040 1.00 90.38 467 ARG A N 1
ATOM 3803 C CA . ARG A 1 467 ? 11.721 3.705 -8.940 1.00 90.38 467 ARG A CA 1
ATOM 3804 C C . ARG A 1 467 ? 12.847 4.742 -8.990 1.00 90.38 467 ARG A C 1
ATOM 3806 O O . ARG A 1 467 ? 13.197 5.199 -10.078 1.00 90.38 467 ARG A O 1
ATOM 3813 N N . ILE A 1 468 ? 13.383 5.129 -7.830 1.00 88.50 468 ILE A N 1
ATOM 3814 C CA . ILE A 1 468 ? 14.475 6.106 -7.721 1.00 88.50 468 ILE A CA 1
ATOM 3815 C C . ILE A 1 468 ? 15.745 5.539 -8.358 1.00 88.50 468 ILE A C 1
ATOM 3817 O O . ILE A 1 468 ? 16.336 6.213 -9.199 1.00 88.50 468 ILE A O 1
ATOM 3821 N N . LEU A 1 469 ? 16.122 4.305 -8.003 1.00 94.06 469 LEU A N 1
ATOM 3822 C CA . LEU A 1 469 ? 17.320 3.648 -8.525 1.00 94.06 469 LEU A CA 1
ATOM 3823 C C . LEU A 1 469 ? 17.234 3.430 -10.032 1.00 94.06 469 LEU A C 1
ATOM 3825 O O . LEU A 1 469 ? 18.189 3.743 -10.729 1.00 94.06 469 LEU A O 1
ATOM 3829 N N . PHE A 1 470 ? 16.093 2.957 -10.551 1.00 95.62 470 PHE A N 1
ATOM 3830 C CA . PHE A 1 470 ? 15.935 2.746 -11.991 1.00 95.62 470 PHE A CA 1
ATOM 3831 C C . PHE A 1 470 ? 16.089 4.059 -12.748 1.00 95.62 470 PHE A C 1
ATOM 3833 O O . PHE A 1 470 ? 16.787 4.117 -13.748 1.00 95.62 470 PHE A O 1
ATOM 3840 N N . SER A 1 471 ? 15.463 5.132 -12.258 1.00 93.56 471 SER A N 1
ATOM 3841 C CA . SER A 1 471 ? 15.608 6.434 -12.897 1.00 93.56 471 SER A CA 1
ATOM 3842 C C . SER A 1 471 ? 17.036 6.968 -12.800 1.00 93.56 471 SER A C 1
ATOM 3844 O O . SER A 1 471 ? 17.498 7.543 -13.771 1.00 93.56 471 SER A O 1
ATOM 3846 N N . ALA A 1 472 ? 17.736 6.795 -11.676 1.00 92.44 472 ALA A N 1
ATOM 3847 C CA . ALA A 1 472 ? 19.135 7.206 -11.573 1.00 92.44 472 ALA A CA 1
ATOM 3848 C C . ALA A 1 472 ? 20.027 6.400 -12.535 1.00 92.44 472 ALA A C 1
ATOM 3850 O O . ALA A 1 472 ? 20.791 6.988 -13.287 1.00 92.44 472 ALA A O 1
ATOM 3851 N N . ALA A 1 473 ? 19.872 5.075 -12.584 1.00 94.25 473 ALA A N 1
ATOM 3852 C CA . ALA A 1 473 ? 20.619 4.211 -13.497 1.00 94.25 473 ALA A CA 1
ATOM 3853 C C . ALA A 1 473 ? 20.319 4.515 -14.976 1.00 94.25 473 ALA A C 1
ATOM 3855 O O . ALA A 1 473 ? 21.227 4.493 -15.802 1.00 94.25 473 ALA A O 1
ATOM 3856 N N . TRP A 1 474 ? 19.063 4.838 -15.304 1.00 93.50 474 TRP A N 1
ATOM 3857 C CA . TRP A 1 474 ? 18.650 5.210 -16.657 1.00 93.50 474 TRP A CA 1
ATOM 3858 C C . TRP A 1 474 ? 19.324 6.502 -17.121 1.00 93.50 474 TRP A C 1
ATOM 3860 O O . TRP A 1 474 ? 19.896 6.545 -18.205 1.00 93.50 474 TRP A O 1
ATOM 3870 N N . GLU A 1 475 ? 19.302 7.540 -16.281 1.00 90.44 475 GLU A N 1
ATOM 3871 C CA . GLU A 1 475 ? 19.946 8.825 -16.580 1.00 90.44 475 GLU A CA 1
ATOM 3872 C C . GLU A 1 475 ? 21.482 8.718 -16.582 1.00 90.44 475 GLU A C 1
ATOM 3874 O O . GLU A 1 475 ? 22.150 9.414 -17.342 1.00 90.44 475 GLU A O 1
ATOM 3879 N N . ALA A 1 476 ? 22.048 7.805 -15.784 1.00 89.50 476 ALA A N 1
ATOM 3880 C CA . ALA A 1 476 ? 23.472 7.464 -15.809 1.00 89.50 476 ALA A CA 1
ATOM 3881 C C . ALA A 1 476 ? 23.877 6.579 -17.007 1.00 89.50 476 ALA A C 1
ATOM 3883 O O . ALA A 1 476 ? 25.064 6.316 -17.185 1.00 89.50 476 ALA A O 1
ATOM 3884 N N . ARG A 1 477 ? 22.919 6.123 -17.833 1.00 90.75 477 ARG A N 1
ATOM 3885 C CA . ARG A 1 477 ? 23.129 5.225 -18.988 1.00 90.75 477 ARG A CA 1
ATOM 3886 C C . ARG A 1 477 ? 23.773 3.882 -18.621 1.00 90.75 477 ARG A C 1
ATOM 3888 O O . ARG A 1 477 ? 24.588 3.331 -19.359 1.00 90.75 477 ARG A O 1
ATOM 3895 N N . TYR A 1 478 ? 23.391 3.342 -17.468 1.00 92.94 478 TYR A N 1
ATOM 3896 C CA . TYR A 1 478 ? 23.901 2.082 -16.930 1.00 92.94 478 TYR A CA 1
ATOM 3897 C C . TYR A 1 478 ? 23.028 0.906 -17.383 1.00 92.94 478 TYR A C 1
ATOM 3899 O O . TYR A 1 478 ? 21.948 0.672 -16.829 1.00 92.94 478 TYR A O 1
ATOM 3907 N N . TYR A 1 479 ? 23.475 0.172 -18.408 1.00 93.56 479 TYR A N 1
ATOM 3908 C CA . TYR A 1 479 ? 22.731 -0.947 -19.002 1.00 93.56 479 TYR A CA 1
ATOM 3909 C C . TYR A 1 479 ? 22.520 -2.083 -17.999 1.00 93.56 479 TYR A C 1
ATOM 3911 O O . TYR A 1 479 ? 21.392 -2.549 -17.810 1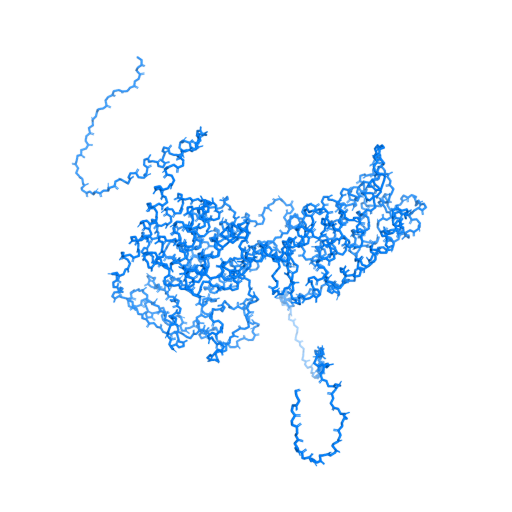.00 93.56 479 TYR A O 1
ATOM 3919 N N . ASN A 1 480 ? 23.594 -2.511 -17.332 1.00 94.88 480 ASN A N 1
ATOM 3920 C CA . ASN A 1 480 ? 23.581 -3.677 -16.451 1.00 94.88 480 ASN A CA 1
ATOM 3921 C C . ASN A 1 480 ? 22.772 -3.390 -15.184 1.00 94.88 480 ASN A C 1
ATOM 3923 O O . ASN A 1 480 ? 21.936 -4.195 -14.768 1.00 94.88 480 ASN A O 1
ATOM 3927 N N . THR A 1 481 ? 22.957 -2.204 -14.609 1.00 95.56 481 THR A N 1
ATOM 3928 C CA . THR A 1 481 ? 22.240 -1.744 -13.419 1.00 95.56 481 THR A CA 1
ATOM 3929 C C . THR A 1 481 ? 20.745 -1.631 -13.719 1.00 95.56 481 THR A C 1
ATOM 3931 O O . THR A 1 481 ? 19.922 -2.122 -12.945 1.00 95.56 481 THR A O 1
ATOM 3934 N N . CYS A 1 482 ? 20.362 -1.072 -14.876 1.00 96.62 482 CYS A N 1
ATOM 3935 C CA . CYS A 1 482 ? 18.960 -1.054 -15.301 1.00 96.62 482 CYS A CA 1
ATOM 3936 C C . CYS A 1 482 ? 18.389 -2.468 -15.478 1.00 96.62 482 CYS A C 1
ATOM 3938 O O . CYS A 1 482 ? 17.263 -2.713 -15.042 1.00 96.62 482 CYS A O 1
ATOM 3940 N N . ARG A 1 483 ? 19.152 -3.401 -16.066 1.00 96.38 483 ARG A N 1
ATOM 3941 C CA . ARG A 1 483 ? 18.736 -4.800 -16.263 1.00 96.38 483 ARG A CA 1
ATOM 3942 C C . ARG A 1 483 ? 18.476 -5.518 -14.939 1.00 96.38 483 ARG A C 1
ATOM 3944 O O . ARG A 1 483 ? 17.437 -6.167 -14.791 1.00 96.38 483 ARG A O 1
ATOM 3951 N N . VAL A 1 484 ? 19.366 -5.368 -13.957 1.00 96.88 484 VAL A N 1
ATOM 3952 C CA . VAL A 1 484 ? 19.177 -5.933 -12.611 1.00 96.88 484 VAL A CA 1
ATOM 3953 C C . VAL A 1 484 ? 17.945 -5.326 -11.945 1.00 96.88 484 VAL A C 1
ATOM 3955 O O . VAL A 1 484 ? 17.065 -6.062 -11.497 1.00 96.88 484 VAL A O 1
ATOM 3958 N N . ILE A 1 485 ? 17.814 -3.995 -11.933 1.00 96.56 485 ILE A N 1
ATOM 3959 C CA . ILE A 1 485 ? 16.657 -3.335 -11.312 1.00 96.56 485 ILE A CA 1
ATOM 3960 C C . ILE A 1 485 ? 15.350 -3.762 -11.989 1.00 96.56 485 ILE A C 1
ATOM 3962 O O . ILE A 1 485 ? 14.381 -4.058 -11.291 1.00 96.56 485 ILE A O 1
ATOM 3966 N N . TRP A 1 486 ? 15.313 -3.835 -13.322 1.00 96.94 486 TRP A N 1
ATOM 3967 C CA . TRP A 1 486 ? 14.152 -4.299 -14.083 1.00 96.94 486 TRP A CA 1
ATOM 3968 C C . TRP A 1 486 ? 13.780 -5.741 -13.741 1.00 96.94 486 TRP A C 1
ATOM 3970 O O . TRP A 1 486 ? 12.628 -6.008 -13.399 1.00 96.94 486 TRP A O 1
ATOM 3980 N N . THR A 1 487 ? 14.756 -6.650 -13.768 1.00 95.69 487 THR A N 1
ATOM 3981 C CA . THR A 1 487 ? 14.543 -8.080 -13.512 1.00 95.69 487 THR A CA 1
ATOM 3982 C C . THR A 1 487 ? 13.979 -8.304 -12.113 1.00 95.69 487 THR A C 1
ATOM 3984 O O . THR A 1 487 ? 12.920 -8.911 -11.958 1.00 95.69 487 THR A O 1
ATOM 3987 N N . TYR A 1 488 ? 14.605 -7.734 -11.081 1.00 94.44 488 TYR A N 1
ATOM 3988 C CA . TYR A 1 488 ? 14.103 -7.857 -9.710 1.00 94.44 488 TYR A CA 1
ATOM 3989 C C . TYR A 1 488 ? 12.765 -7.140 -9.510 1.00 94.44 488 TYR A C 1
ATOM 3991 O O . TYR A 1 488 ? 11.898 -7.636 -8.789 1.00 94.44 488 TYR A O 1
ATOM 3999 N N . ALA A 1 489 ? 12.542 -6.004 -10.175 1.00 92.75 489 ALA A N 1
ATOM 4000 C CA . ALA A 1 489 ? 11.244 -5.342 -10.148 1.00 92.75 489 ALA A CA 1
ATOM 4001 C C . ALA A 1 489 ? 10.142 -6.214 -10.765 1.00 92.75 489 ALA A C 1
ATOM 4003 O O . ALA A 1 489 ? 9.025 -6.206 -10.248 1.00 92.75 489 ALA A O 1
ATOM 4004 N N . CYS A 1 490 ? 10.438 -6.969 -11.823 1.00 93.38 490 CYS A N 1
ATOM 4005 C CA . CYS A 1 490 ? 9.519 -7.934 -12.422 1.00 93.38 490 CYS A CA 1
ATOM 4006 C C . CYS A 1 490 ? 9.258 -9.114 -11.477 1.00 93.38 490 CYS A C 1
ATOM 4008 O O . CYS A 1 490 ? 8.106 -9.361 -11.129 1.00 93.38 490 CYS A O 1
ATOM 4010 N N . LEU A 1 491 ? 10.311 -9.751 -10.953 1.00 91.19 491 LEU A N 1
ATOM 4011 C CA . LEU A 1 491 ? 10.221 -10.880 -10.011 1.00 91.19 491 LEU A CA 1
ATOM 4012 C C . LEU A 1 491 ? 9.459 -10.540 -8.719 1.00 91.19 491 LEU A C 1
ATOM 4014 O O . LEU A 1 491 ? 8.861 -11.416 -8.095 1.00 91.19 491 LEU A O 1
ATOM 4018 N N . TRP A 1 492 ? 9.467 -9.271 -8.303 1.00 87.56 492 TRP A N 1
ATOM 4019 C CA . TRP A 1 492 ? 8.764 -8.793 -7.108 1.00 87.56 492 TRP A CA 1
ATOM 4020 C C . TRP A 1 492 ? 7.449 -8.055 -7.395 1.00 87.56 492 TRP A C 1
ATOM 4022 O O . TRP A 1 492 ? 6.794 -7.601 -6.454 1.00 87.56 492 TRP A O 1
ATOM 4032 N N . GLY A 1 493 ? 7.067 -7.871 -8.662 1.00 86.94 493 GLY A N 1
ATOM 4033 C CA . GLY A 1 493 ? 5.871 -7.111 -9.043 1.00 86.94 493 GLY A CA 1
ATOM 4034 C C . GLY A 1 493 ? 5.924 -5.612 -8.694 1.00 86.94 493 GLY A C 1
ATOM 4035 O O . GLY A 1 493 ? 4.896 -4.980 -8.428 1.00 86.94 493 GLY A O 1
ATOM 4036 N N . LEU A 1 494 ? 7.118 -5.013 -8.666 1.00 88.06 494 LEU A N 1
ATOM 4037 C CA . LEU A 1 494 ? 7.359 -3.617 -8.280 1.00 88.06 494 LEU A CA 1
ATOM 4038 C C . LEU A 1 494 ? 7.501 -2.639 -9.456 1.00 88.06 494 LEU A C 1
ATOM 4040 O O . LEU A 1 494 ? 7.519 -1.433 -9.204 1.00 88.06 494 LEU A O 1
ATOM 4044 N N . VAL A 1 495 ? 7.529 -3.116 -10.707 1.00 90.50 495 VAL A N 1
ATOM 4045 C CA . VAL A 1 495 ? 7.698 -2.281 -11.917 1.00 90.50 495 VAL A CA 1
ATOM 4046 C C . VAL A 1 495 ? 6.724 -1.101 -11.938 1.00 90.50 495 VAL A C 1
ATOM 4048 O O . VAL A 1 495 ? 5.520 -1.280 -11.784 1.00 90.50 495 VAL A O 1
ATOM 4051 N N . SER A 1 496 ? 7.208 0.125 -12.128 1.00 89.62 496 SER A N 1
ATOM 4052 C CA . SER A 1 496 ? 6.339 1.301 -12.254 1.00 89.62 496 SER A CA 1
ATOM 4053 C C . SER A 1 496 ? 5.876 1.519 -13.701 1.00 89.62 496 SER A C 1
ATOM 4055 O O . SER A 1 496 ? 6.499 1.043 -14.649 1.00 89.62 496 SER A O 1
ATOM 4057 N N . SER A 1 497 ? 4.804 2.293 -13.896 1.00 87.88 497 SER A N 1
ATOM 4058 C CA . SER A 1 497 ? 4.362 2.677 -15.245 1.00 87.88 497 SER A CA 1
ATOM 4059 C C . SER A 1 497 ? 5.443 3.467 -15.988 1.00 87.88 497 SER A C 1
ATOM 4061 O O . SER A 1 497 ? 5.642 3.245 -17.175 1.00 87.88 497 SER A O 1
ATOM 4063 N N . SER A 1 498 ? 6.202 4.323 -15.289 1.00 89.56 498 SER A N 1
ATOM 4064 C CA . SER A 1 498 ? 7.311 5.069 -15.896 1.00 89.56 498 SER A CA 1
ATOM 4065 C C . SER A 1 498 ? 8.427 4.146 -16.388 1.00 89.56 498 SER A C 1
ATOM 4067 O O . SER A 1 498 ? 8.914 4.334 -17.494 1.00 89.56 498 SER A O 1
ATOM 4069 N N . MET A 1 499 ? 8.798 3.125 -15.603 1.00 93.94 499 MET A N 1
ATOM 4070 C CA . MET A 1 499 ? 9.770 2.106 -16.021 1.00 93.94 499 MET A CA 1
ATOM 4071 C C . MET A 1 499 ? 9.286 1.379 -17.274 1.00 93.94 499 MET A C 1
ATOM 4073 O O . MET A 1 499 ? 10.032 1.280 -18.242 1.00 93.94 499 MET A O 1
ATOM 4077 N N . LYS A 1 500 ? 8.021 0.930 -17.272 1.00 94.00 500 LYS A N 1
ATOM 4078 C CA . LYS A 1 500 ? 7.402 0.276 -18.432 1.00 94.00 500 LYS A CA 1
ATOM 4079 C C . LYS A 1 500 ? 7.502 1.156 -19.679 1.00 94.00 500 LYS A C 1
ATOM 4081 O O . LYS A 1 500 ? 7.929 0.652 -20.707 1.00 94.00 500 LYS A O 1
ATOM 4086 N N . HIS A 1 501 ? 7.124 2.433 -19.593 1.00 91.19 501 HIS A N 1
ATOM 4087 C CA . HIS A 1 501 ? 7.172 3.348 -20.737 1.00 91.19 501 HIS A CA 1
ATOM 4088 C C . HIS A 1 501 ? 8.599 3.560 -21.250 1.00 91.19 501 HIS A C 1
ATOM 4090 O O . HIS A 1 501 ? 8.831 3.366 -22.435 1.00 91.19 501 HIS A O 1
ATOM 4096 N N . MET A 1 502 ? 9.563 3.857 -20.371 1.00 91.88 502 MET A N 1
ATOM 4097 C CA . MET A 1 502 ? 10.965 4.061 -20.772 1.00 91.88 502 MET A CA 1
ATOM 4098 C C . MET A 1 502 ? 11.535 2.849 -21.518 1.00 91.88 502 MET A C 1
ATOM 4100 O O . MET A 1 502 ? 12.113 2.984 -22.597 1.00 91.88 502 MET A O 1
ATOM 4104 N N . VAL A 1 503 ? 11.334 1.655 -20.959 1.00 94.00 503 VAL A N 1
ATOM 4105 C CA . VAL A 1 503 ? 11.845 0.408 -21.532 1.00 94.00 503 VAL A CA 1
ATOM 4106 C C . VAL A 1 503 ? 11.123 0.052 -22.828 1.00 94.00 503 VAL A C 1
ATOM 4108 O O . VAL A 1 503 ? 11.776 -0.279 -23.814 1.00 94.00 503 VAL A O 1
ATOM 4111 N N . PHE A 1 504 ? 9.794 0.157 -22.855 1.00 92.00 504 PHE A N 1
ATOM 4112 C CA . PHE A 1 504 ? 8.990 -0.141 -24.040 1.00 92.00 504 PHE A CA 1
ATOM 4113 C C . PHE A 1 504 ? 9.298 0.801 -25.206 1.00 92.00 504 PHE A C 1
ATOM 4115 O O . PHE A 1 504 ? 9.504 0.341 -26.330 1.00 92.00 504 PHE A O 1
ATOM 4122 N N . ASP A 1 505 ? 9.398 2.103 -24.940 1.00 89.19 505 ASP A N 1
ATOM 4123 C CA . ASP A 1 505 ? 9.732 3.091 -25.962 1.00 89.19 505 ASP A CA 1
ATOM 4124 C C . ASP A 1 505 ? 11.131 2.830 -26.524 1.00 89.19 505 ASP A C 1
ATOM 4126 O O . ASP A 1 505 ? 11.325 2.871 -27.737 1.00 89.19 505 ASP A O 1
ATOM 4130 N N . SER A 1 506 ? 12.100 2.502 -25.665 1.00 90.81 506 SER A N 1
ATOM 4131 C CA . SER A 1 506 ? 13.448 2.134 -26.104 1.00 90.81 506 SER A CA 1
ATOM 4132 C C . SER A 1 506 ? 13.473 0.837 -26.921 1.00 90.81 506 SER A C 1
ATOM 4134 O O . SER A 1 506 ? 14.185 0.740 -27.919 1.00 90.81 506 SER A O 1
ATOM 4136 N N . LEU A 1 507 ? 12.650 -0.148 -26.555 1.00 89.00 507 LEU A N 1
ATOM 4137 C CA . LEU A 1 507 ? 12.548 -1.415 -27.275 1.00 89.00 507 LEU A CA 1
ATOM 4138 C C . LEU A 1 507 ? 12.029 -1.217 -28.712 1.00 89.00 507 LEU A C 1
ATOM 4140 O O . LEU A 1 507 ? 12.470 -1.913 -29.623 1.00 89.00 507 LEU A O 1
ATOM 4144 N N . LEU A 1 508 ? 11.147 -0.233 -28.925 1.00 84.44 508 LEU A N 1
ATOM 4145 C CA . LEU A 1 508 ? 10.568 0.093 -30.233 1.00 84.44 508 LEU A CA 1
ATOM 4146 C C . LEU A 1 508 ? 11.357 1.116 -31.060 1.00 84.44 508 LEU A C 1
ATOM 4148 O O . LEU A 1 508 ? 11.082 1.253 -32.261 1.00 84.44 508 LEU A O 1
ATOM 4152 N N . ARG A 1 509 ? 12.274 1.870 -30.447 1.00 78.69 509 ARG A N 1
ATOM 4153 C CA . ARG A 1 509 ? 13.047 2.928 -31.111 1.00 78.69 509 ARG A CA 1
ATOM 4154 C C . ARG A 1 509 ? 14.177 2.337 -31.945 1.00 78.69 509 ARG A C 1
ATOM 4156 O O . ARG A 1 509 ? 15.184 1.889 -31.406 1.00 78.69 509 ARG A O 1
ATOM 4163 N N . ASN A 1 510 ? 14.021 2.429 -33.266 1.00 68.44 510 ASN A N 1
ATOM 4164 C CA . ASN A 1 510 ? 15.040 2.013 -34.233 1.00 68.44 510 ASN A CA 1
ATOM 4165 C C . ASN A 1 510 ? 15.411 3.143 -35.238 1.00 68.44 510 ASN A C 1
ATOM 4167 O O . ASN A 1 510 ? 16.207 2.910 -36.138 1.00 68.44 510 ASN A O 1
ATOM 4171 N N . THR A 1 511 ? 14.882 4.371 -35.092 1.00 63.03 511 THR A N 1
ATOM 4172 C CA . THR A 1 511 ? 15.166 5.527 -35.980 1.00 63.03 511 THR A CA 1
ATOM 4173 C C . THR A 1 511 ? 16.256 6.459 -35.451 1.00 63.03 511 THR A C 1
ATOM 4175 O O . THR A 1 511 ? 16.362 6.664 -34.242 1.00 63.03 511 THR A O 1
ATOM 4178 N N . VAL A 1 512 ? 16.975 7.117 -36.366 1.00 53.38 512 VAL A N 1
ATOM 4179 C CA . VAL A 1 512 ? 17.859 8.263 -36.090 1.00 53.38 512 VAL A CA 1
ATOM 4180 C C . VAL A 1 512 ? 16.993 9.521 -35.914 1.00 53.38 512 VAL A C 1
ATOM 4182 O O . VAL A 1 512 ? 16.274 9.916 -36.829 1.00 53.38 512 VAL A O 1
ATOM 4185 N N . THR A 1 513 ? 16.989 10.117 -34.720 1.00 51.97 513 THR A N 1
ATOM 4186 C CA . THR A 1 513 ? 16.398 11.452 -34.474 1.00 51.97 513 THR A CA 1
ATOM 4187 C C . THR A 1 513 ? 17.249 12.524 -35.195 1.00 51.97 513 THR A C 1
ATOM 4189 O O . THR A 1 513 ? 18.421 12.253 -35.450 1.00 51.97 513 THR A O 1
ATOM 4192 N N . PRO A 1 514 ? 16.715 13.717 -35.540 1.00 51.44 514 PRO A N 1
ATOM 4193 C CA . PRO A 1 514 ? 17.457 14.783 -36.235 1.00 51.44 514 PRO A CA 1
ATOM 4194 C C . PRO A 1 514 ? 18.730 15.200 -35.467 1.00 51.44 514 PRO A C 1
ATOM 4196 O O . PRO A 1 514 ? 18.840 14.857 -34.287 1.00 51.44 514 PRO A O 1
ATOM 4199 N N . PRO A 1 515 ? 19.675 15.940 -36.091 1.00 45.66 515 PRO A N 1
ATOM 4200 C CA . PRO A 1 515 ? 20.980 16.246 -35.502 1.00 45.66 515 PRO A CA 1
ATOM 4201 C C . PRO A 1 515 ? 20.841 16.789 -34.074 1.00 45.66 515 PRO A C 1
ATOM 4203 O O . PRO A 1 515 ? 20.179 17.794 -33.823 1.00 45.66 515 PRO A O 1
ATOM 4206 N N . GLY A 1 516 ? 21.442 16.057 -33.141 1.00 60.16 516 GLY A N 1
ATOM 4207 C CA . GLY A 1 516 ? 21.344 16.221 -31.696 1.00 60.16 516 GLY A CA 1
ATOM 4208 C C . GLY A 1 516 ? 22.366 15.312 -31.010 1.00 60.16 516 GLY A C 1
ATOM 4209 O O . GLY A 1 516 ? 23.262 14.787 -31.664 1.00 60.16 516 GLY A O 1
ATOM 4210 N N . ASN A 1 517 ? 22.254 15.118 -29.695 1.00 68.06 517 ASN A N 1
ATOM 4211 C CA . ASN A 1 517 ? 23.212 14.331 -28.912 1.00 68.06 517 ASN A CA 1
ATOM 4212 C C . ASN A 1 517 ? 23.190 12.839 -29.328 1.00 68.06 517 ASN A C 1
ATOM 4214 O O . ASN A 1 517 ? 22.380 12.061 -28.824 1.00 68.06 517 ASN A O 1
ATOM 4218 N N . GLU A 1 518 ? 24.060 12.431 -30.260 1.00 72.38 518 GLU A N 1
ATOM 4219 C CA . GLU A 1 518 ? 24.114 11.070 -30.832 1.00 72.38 518 GLU A CA 1
ATOM 4220 C C . GLU A 1 518 ? 24.215 9.976 -29.764 1.00 72.38 518 GLU A C 1
ATOM 4222 O O . GLU A 1 518 ? 23.615 8.906 -29.887 1.00 72.38 518 GLU A O 1
ATOM 4227 N N . SER A 1 519 ? 24.920 10.266 -28.670 1.00 74.94 519 SER A N 1
ATOM 4228 C CA . SER A 1 519 ? 25.056 9.360 -27.531 1.00 74.94 519 SER A CA 1
ATOM 4229 C C . SER A 1 519 ? 23.708 9.093 -26.831 1.00 74.94 519 SER A C 1
ATOM 4231 O O . SER A 1 519 ? 23.392 7.957 -26.469 1.00 74.94 519 SER A O 1
ATOM 4233 N N . GLU A 1 520 ? 22.841 10.103 -26.725 1.00 77.81 520 GLU A N 1
ATOM 4234 C CA . GLU A 1 520 ? 21.488 9.946 -26.179 1.00 77.81 520 GLU A CA 1
ATOM 4235 C C . GLU A 1 520 ? 20.592 9.120 -27.112 1.00 77.81 520 GLU A C 1
ATOM 4237 O O . GLU A 1 520 ? 19.897 8.203 -26.668 1.00 77.81 520 GLU A O 1
ATOM 4242 N N . ALA A 1 521 ? 20.654 9.382 -28.420 1.00 77.56 521 ALA A N 1
ATOM 4243 C CA . ALA A 1 521 ? 19.925 8.597 -29.413 1.00 77.56 521 ALA A CA 1
ATOM 4244 C C . ALA A 1 521 ? 20.362 7.119 -29.402 1.00 77.56 521 ALA A C 1
ATOM 4246 O O . ALA A 1 521 ? 19.522 6.214 -29.451 1.00 77.56 521 ALA A O 1
ATOM 4247 N N . ASN A 1 522 ? 21.668 6.865 -29.265 1.00 83.31 522 ASN A N 1
ATOM 4248 C CA . ASN A 1 522 ? 22.223 5.520 -29.149 1.00 83.31 522 ASN A CA 1
ATOM 4249 C C . ASN A 1 522 ? 21.744 4.792 -27.889 1.00 83.31 522 ASN A C 1
ATOM 4251 O O . ASN A 1 522 ? 21.365 3.622 -27.987 1.00 83.31 522 ASN A O 1
ATOM 4255 N N . TRP A 1 523 ? 21.696 5.471 -26.739 1.00 87.44 523 TRP A N 1
ATOM 4256 C CA . TRP A 1 523 ? 21.137 4.914 -25.504 1.00 87.44 523 TRP A CA 1
ATOM 4257 C C . TRP A 1 523 ? 19.695 4.437 -25.707 1.00 87.44 523 TRP A C 1
ATOM 4259 O O . TRP A 1 523 ? 19.395 3.261 -25.492 1.00 87.44 523 TRP A O 1
ATOM 4269 N N . PHE A 1 524 ? 18.812 5.309 -26.206 1.00 86.62 524 PHE A N 1
ATOM 4270 C CA . PHE A 1 524 ? 17.403 4.962 -26.407 1.00 86.62 524 PHE A CA 1
ATOM 4271 C C . PHE A 1 524 ? 17.187 3.846 -27.435 1.00 86.62 524 PHE A C 1
ATOM 4273 O O . PHE A 1 524 ? 16.167 3.166 -27.363 1.00 86.62 524 PHE A O 1
ATOM 4280 N N . ARG A 1 525 ? 18.120 3.616 -28.362 1.00 85.62 525 ARG A N 1
ATOM 4281 C CA . ARG A 1 525 ? 18.059 2.500 -29.319 1.00 85.62 525 ARG A CA 1
ATOM 4282 C C . ARG A 1 525 ? 18.485 1.159 -28.706 1.00 85.62 525 ARG A C 1
ATOM 4284 O O . ARG A 1 525 ? 17.955 0.113 -29.093 1.00 85.62 525 ARG A O 1
ATOM 4291 N N . LYS A 1 526 ? 19.449 1.183 -27.779 1.00 88.56 526 LYS A N 1
ATOM 4292 C CA . LYS A 1 526 ? 20.104 -0.006 -27.201 1.00 88.56 526 LYS A CA 1
ATOM 4293 C C . LYS A 1 526 ? 19.452 -0.480 -25.897 1.00 88.56 526 LYS A C 1
ATOM 4295 O O . LYS A 1 526 ? 19.277 -1.681 -25.709 1.00 88.56 526 LYS A O 1
ATOM 4300 N N . ALA A 1 527 ? 19.082 0.444 -25.009 1.00 90.75 527 ALA A N 1
ATOM 4301 C CA . ALA A 1 527 ? 18.783 0.151 -23.606 1.00 90.75 527 ALA A CA 1
ATOM 4302 C C . ALA A 1 527 ? 17.681 -0.900 -23.415 1.00 90.75 527 ALA A C 1
ATOM 4304 O O . ALA A 1 527 ? 17.898 -1.895 -22.730 1.00 90.75 527 ALA A O 1
ATOM 4305 N N . GLY A 1 528 ? 16.525 -0.736 -24.064 1.00 91.31 528 GLY A N 1
ATOM 4306 C CA . GLY A 1 528 ? 15.398 -1.661 -23.945 1.00 91.31 528 GLY A CA 1
ATOM 4307 C C . GLY A 1 528 ? 15.791 -3.101 -24.276 1.00 91.31 528 GLY A C 1
ATOM 4308 O O . GLY A 1 528 ? 15.498 -4.001 -23.496 1.00 91.31 528 GLY A O 1
ATOM 4309 N N . LYS A 1 529 ? 16.538 -3.301 -25.368 1.00 90.56 529 LYS A N 1
ATOM 4310 C CA . LYS A 1 529 ? 16.986 -4.619 -25.855 1.00 90.56 529 LYS A CA 1
ATOM 4311 C C . LYS A 1 529 ? 17.969 -5.302 -24.895 1.00 90.56 529 LYS A C 1
ATOM 4313 O O . LYS A 1 529 ? 18.003 -6.523 -24.827 1.00 90.56 529 LYS A O 1
ATOM 4318 N N . ALA A 1 530 ? 18.749 -4.523 -24.145 1.00 91.69 530 ALA A N 1
ATOM 4319 C CA . ALA A 1 530 ? 19.685 -5.036 -23.143 1.00 91.69 530 ALA A CA 1
ATOM 4320 C C . ALA A 1 530 ? 19.031 -5.304 -21.773 1.00 91.69 530 ALA A C 1
ATOM 4322 O O . ALA A 1 530 ? 19.555 -6.094 -20.990 1.00 91.69 530 ALA A O 1
ATOM 4323 N N . ILE A 1 531 ? 17.916 -4.629 -21.465 1.00 94.81 531 ILE A N 1
ATOM 4324 C CA . ILE A 1 531 ? 17.267 -4.641 -20.143 1.00 94.81 531 ILE A CA 1
ATOM 4325 C C . ILE A 1 531 ? 16.217 -5.756 -20.005 1.00 94.81 531 ILE A C 1
ATOM 4327 O O . ILE A 1 531 ? 16.100 -6.341 -18.928 1.00 94.81 531 ILE A O 1
ATOM 4331 N N . VAL A 1 532 ? 15.425 -6.015 -21.050 1.00 93.25 532 VAL A N 1
ATOM 4332 C CA . VAL A 1 532 ? 14.296 -6.968 -21.005 1.00 93.25 532 VAL A CA 1
ATOM 4333 C C . VAL A 1 532 ? 14.711 -8.400 -21.348 1.00 93.25 532 VAL A C 1
ATOM 4335 O O . VAL A 1 532 ? 15.809 -8.626 -21.849 1.00 93.25 532 VAL A O 1
ATOM 4338 N N . GLY A 1 533 ? 13.825 -9.370 -21.100 1.00 89.44 533 GLY A N 1
ATOM 4339 C CA . GLY A 1 533 ? 14.008 -10.764 -21.519 1.00 89.44 533 GLY A CA 1
ATOM 4340 C C . GLY A 1 533 ? 14.447 -11.687 -20.386 1.00 89.44 533 GLY A C 1
ATOM 4341 O O . GLY A 1 533 ? 15.597 -12.128 -20.325 1.00 89.44 533 GLY A O 1
ATOM 4342 N N . ILE A 1 534 ? 13.521 -11.994 -19.479 1.00 90.31 534 ILE A N 1
ATOM 4343 C CA . ILE A 1 534 ? 13.730 -12.933 -18.373 1.00 90.31 534 ILE A CA 1
ATOM 4344 C C . ILE A 1 534 ? 13.370 -14.347 -18.841 1.00 90.31 534 ILE A C 1
ATOM 4346 O O . ILE A 1 534 ? 12.187 -14.675 -18.907 1.00 90.31 534 ILE A O 1
ATOM 4350 N N . LYS A 1 535 ? 14.383 -15.187 -19.111 1.00 85.69 535 LYS A N 1
ATOM 4351 C CA . LYS A 1 535 ? 14.204 -16.602 -19.514 1.00 85.69 535 LYS A CA 1
ATOM 4352 C C . LYS A 1 535 ? 13.179 -16.743 -20.653 1.00 85.69 535 LYS A C 1
ATOM 4354 O O . LYS A 1 535 ? 12.148 -17.386 -20.483 1.00 85.69 535 LYS A O 1
ATOM 4359 N N . ILE A 1 536 ? 13.442 -16.050 -21.760 1.00 83.94 536 ILE A N 1
ATOM 4360 C CA . ILE A 1 536 ? 12.633 -16.124 -22.977 1.00 83.94 536 ILE A CA 1
ATOM 4361 C C . ILE A 1 536 ? 13.517 -16.696 -24.077 1.00 83.94 536 ILE A C 1
ATOM 4363 O O . ILE A 1 536 ? 14.494 -16.048 -24.461 1.00 83.94 536 ILE A O 1
ATOM 4367 N N . ASP A 1 537 ? 13.133 -17.856 -24.595 1.00 82.19 537 ASP A N 1
ATOM 4368 C CA . ASP A 1 537 ? 13.835 -18.528 -25.683 1.00 82.19 537 ASP A CA 1
ATOM 4369 C C . ASP A 1 537 ? 13.041 -18.422 -26.997 1.00 82.19 537 ASP A C 1
ATOM 4371 O O . ASP A 1 537 ? 11.830 -18.181 -27.010 1.00 82.19 537 ASP A O 1
ATOM 4375 N N . MET A 1 538 ? 13.706 -18.610 -28.142 1.00 80.75 538 MET A N 1
ATOM 4376 C CA . MET A 1 538 ? 13.038 -18.592 -29.458 1.00 80.75 538 MET A CA 1
ATOM 4377 C C . MET A 1 538 ? 11.992 -19.706 -29.626 1.00 80.75 538 MET A C 1
ATOM 4379 O O . MET A 1 538 ? 11.100 -19.590 -30.468 1.00 80.75 538 MET A O 1
ATOM 4383 N N . SER A 1 539 ? 12.070 -20.771 -28.824 1.00 79.94 539 SER A N 1
ATOM 4384 C CA . SER A 1 539 ? 11.064 -21.836 -28.737 1.00 79.94 539 SER A CA 1
ATOM 4385 C C . SER A 1 539 ? 9.764 -21.389 -28.060 1.00 79.94 539 SER A C 1
ATOM 4387 O O . SER A 1 539 ? 8.718 -21.974 -28.329 1.00 79.94 539 SER A O 1
ATOM 4389 N N . ASP A 1 540 ? 9.801 -20.347 -27.224 1.00 80.94 540 ASP A N 1
ATOM 4390 C CA . ASP A 1 540 ? 8.618 -19.820 -26.531 1.00 80.94 540 ASP A CA 1
ATOM 4391 C C . ASP A 1 540 ? 7.735 -18.947 -27.436 1.00 80.94 540 ASP A C 1
ATOM 4393 O O . ASP A 1 540 ? 6.623 -18.568 -27.048 1.00 80.94 540 ASP A O 1
ATOM 4397 N N . LEU A 1 541 ? 8.235 -18.577 -28.620 1.00 83.31 541 LEU A N 1
ATOM 4398 C CA . LEU A 1 541 ? 7.525 -17.724 -29.565 1.00 83.31 541 LEU A CA 1
ATOM 4399 C C . LEU A 1 541 ? 6.310 -18.441 -30.154 1.00 83.31 541 LEU A C 1
ATOM 4401 O O . LEU A 1 541 ? 6.384 -19.542 -30.690 1.00 83.31 541 LEU A O 1
ATOM 4405 N N . GLU A 1 542 ? 5.173 -17.758 -30.088 1.00 83.88 542 GLU A N 1
ATOM 4406 C CA . GLU A 1 542 ? 3.918 -18.219 -30.676 1.00 83.88 542 GLU A CA 1
ATOM 4407 C C . GLU A 1 542 ? 3.949 -18.095 -32.212 1.00 83.88 542 GLU A C 1
ATOM 4409 O O . GLU A 1 542 ? 4.535 -17.150 -32.741 1.00 83.88 542 GLU A O 1
ATOM 4414 N N . ALA A 1 543 ? 3.223 -18.971 -32.919 1.00 83.69 543 ALA A N 1
ATOM 4415 C CA . ALA A 1 543 ? 3.181 -19.030 -34.393 1.00 83.69 543 ALA A CA 1
ATOM 4416 C C . ALA A 1 543 ? 2.823 -17.695 -35.082 1.00 83.69 543 ALA A C 1
ATOM 4418 O O . ALA A 1 543 ? 3.196 -17.434 -36.221 1.00 83.69 543 ALA A O 1
ATOM 4419 N N . ARG A 1 544 ? 2.146 -16.774 -34.378 1.00 82.25 544 ARG A N 1
ATOM 4420 C CA . ARG A 1 544 ? 1.866 -15.420 -34.895 1.00 82.25 544 ARG A CA 1
ATOM 4421 C C . ARG A 1 544 ? 3.122 -14.583 -35.198 1.00 82.25 544 ARG A C 1
ATOM 4423 O O . ARG A 1 544 ? 2.990 -13.505 -35.769 1.00 82.25 544 ARG A O 1
ATOM 4430 N N . PHE A 1 545 ? 4.304 -15.025 -34.767 1.00 86.00 545 PHE A N 1
ATOM 4431 C CA . PHE A 1 545 ? 5.591 -14.376 -35.024 1.00 86.00 545 PHE A CA 1
ATOM 4432 C C . PHE A 1 545 ? 6.422 -15.095 -36.105 1.00 86.00 545 PHE A C 1
ATOM 4434 O O . PHE A 1 545 ? 7.590 -14.762 -36.292 1.00 86.00 545 PHE A O 1
ATOM 4441 N N . ASP A 1 546 ? 5.852 -16.057 -36.836 1.00 83.94 546 ASP A N 1
ATOM 4442 C CA . ASP A 1 546 ? 6.598 -16.823 -37.843 1.00 83.94 546 ASP A CA 1
ATOM 4443 C C . ASP A 1 546 ? 7.088 -15.951 -39.010 1.00 83.94 546 ASP A C 1
ATOM 4445 O O . ASP A 1 546 ? 8.193 -16.163 -39.508 1.00 83.94 546 ASP A O 1
ATOM 4449 N N . THR A 1 547 ? 6.336 -14.919 -39.414 1.00 82.38 547 THR A N 1
ATOM 4450 C CA . THR A 1 547 ? 6.758 -14.017 -40.502 1.00 82.38 547 THR A CA 1
ATOM 4451 C C . THR A 1 547 ? 8.049 -13.273 -40.155 1.00 82.38 547 THR A C 1
ATOM 4453 O O . THR A 1 547 ? 8.940 -13.174 -40.992 1.00 82.38 547 THR A O 1
ATOM 4456 N N . ILE A 1 548 ? 8.179 -12.766 -38.923 1.00 82.19 548 ILE A N 1
ATOM 4457 C CA . ILE A 1 548 ? 9.404 -12.094 -38.472 1.00 82.19 548 ILE A CA 1
ATOM 4458 C C . ILE A 1 548 ? 10.533 -13.086 -38.175 1.00 82.19 548 ILE A C 1
ATOM 4460 O O . ILE A 1 548 ? 11.695 -12.761 -38.393 1.00 82.19 548 ILE A O 1
ATOM 4464 N N . LYS A 1 549 ? 10.204 -14.301 -37.722 1.00 81.25 549 LYS A N 1
ATOM 4465 C CA . LYS A 1 549 ? 11.176 -15.369 -37.452 1.00 81.25 549 LYS A CA 1
ATOM 4466 C C . LYS A 1 549 ? 11.841 -15.892 -38.727 1.00 81.25 549 LYS A C 1
ATOM 4468 O O . LYS A 1 549 ? 13.027 -16.194 -38.709 1.00 81.25 549 LYS A O 1
ATOM 4473 N N . ASN A 1 550 ? 11.077 -15.992 -39.813 1.00 81.88 550 ASN A N 1
ATOM 4474 C CA . ASN A 1 550 ? 11.540 -16.510 -41.101 1.00 81.88 550 ASN A CA 1
ATOM 4475 C C . ASN A 1 550 ? 12.098 -15.414 -42.025 1.00 81.88 550 ASN A C 1
ATOM 4477 O O . ASN A 1 550 ? 12.435 -15.695 -43.176 1.00 81.88 550 ASN A O 1
ATOM 4481 N N . ALA A 1 551 ? 12.167 -14.165 -41.555 1.00 78.12 551 ALA A N 1
ATOM 4482 C CA . ALA A 1 551 ? 12.793 -13.089 -42.308 1.00 78.12 551 ALA A CA 1
ATOM 4483 C C . ALA A 1 551 ? 14.307 -13.355 -42.465 1.00 78.12 551 ALA A C 1
ATOM 4485 O O . ALA A 1 551 ? 14.913 -13.945 -41.568 1.00 78.12 551 ALA A O 1
ATOM 4486 N N . PRO A 1 552 ? 14.935 -12.930 -43.579 1.00 75.25 552 PRO A N 1
ATOM 4487 C CA . PRO A 1 552 ? 16.366 -13.125 -43.787 1.00 75.25 552 PRO A CA 1
ATOM 4488 C C . PRO A 1 552 ? 17.183 -12.496 -42.647 1.00 75.25 552 PRO A C 1
ATOM 4490 O O . PRO A 1 552 ? 16.937 -11.330 -42.320 1.00 75.25 552 PRO A O 1
ATOM 4493 N N . PRO A 1 553 ? 18.137 -13.230 -42.044 1.00 69.88 553 PRO A N 1
ATOM 4494 C CA . PRO A 1 553 ? 18.942 -12.700 -40.958 1.00 69.88 553 PRO A CA 1
ATOM 4495 C C . PRO A 1 553 ? 19.888 -11.605 -41.463 1.00 69.88 553 PRO A C 1
ATOM 4497 O O . PRO A 1 553 ? 20.448 -11.693 -42.555 1.00 69.88 553 PRO A O 1
ATOM 4500 N N . THR A 1 554 ? 20.075 -10.564 -40.659 1.00 69.94 554 THR A N 1
ATOM 4501 C CA . THR A 1 554 ? 21.063 -9.504 -40.903 1.00 69.94 554 THR A CA 1
ATOM 4502 C C . THR A 1 554 ? 22.390 -9.789 -40.185 1.00 69.94 554 THR A C 1
ATOM 4504 O O . THR A 1 554 ? 22.403 -10.542 -39.209 1.00 69.94 554 THR A O 1
ATOM 4507 N N . PRO A 1 555 ? 23.512 -9.156 -40.586 1.00 68.62 555 PRO A N 1
ATOM 4508 C CA . PRO A 1 555 ? 24.821 -9.385 -39.956 1.00 68.62 555 PRO A CA 1
ATOM 4509 C C . PRO A 1 555 ? 24.836 -9.160 -38.431 1.00 68.62 555 PRO A C 1
ATOM 4511 O O . PRO A 1 555 ? 25.479 -9.899 -37.688 1.00 68.62 555 PRO A O 1
ATOM 4514 N N . ASP A 1 556 ? 24.073 -8.179 -37.935 1.00 65.88 556 ASP A N 1
ATOM 4515 C CA . ASP A 1 556 ? 23.931 -7.923 -36.494 1.00 65.88 556 ASP A CA 1
ATOM 4516 C C . ASP A 1 556 ? 23.112 -9.014 -35.773 1.00 65.88 556 ASP A C 1
ATOM 4518 O O . ASP A 1 556 ? 23.309 -9.253 -34.579 1.00 65.88 556 ASP A O 1
ATOM 4522 N N . GLN A 1 557 ? 22.194 -9.686 -36.477 1.00 69.94 557 GLN A N 1
ATOM 4523 C CA . GLN A 1 557 ? 21.417 -10.810 -35.941 1.00 69.94 557 GLN A CA 1
ATOM 4524 C C . GLN A 1 557 ? 22.260 -12.084 -35.859 1.00 69.94 557 GLN A C 1
ATOM 4526 O O . GLN A 1 557 ? 22.175 -12.805 -34.865 1.00 69.94 557 GLN A O 1
ATOM 4531 N N . GLU A 1 558 ? 23.125 -12.322 -36.845 1.00 68.56 558 GLU A N 1
ATOM 4532 C CA . GLU A 1 558 ? 24.068 -13.446 -36.840 1.00 68.56 558 GLU A CA 1
ATOM 4533 C C . GLU A 1 558 ? 25.048 -13.360 -35.656 1.00 68.56 558 GLU A C 1
ATOM 4535 O O . GLU A 1 558 ? 25.337 -14.370 -35.011 1.00 68.56 558 GLU A O 1
ATOM 4540 N N . LEU A 1 559 ? 25.487 -12.149 -35.288 1.00 68.94 559 LEU A N 1
ATOM 4541 C CA . LEU A 1 559 ? 26.418 -11.916 -34.175 1.00 68.94 559 LEU A CA 1
ATOM 4542 C C . LEU A 1 559 ? 25.834 -12.258 -32.786 1.00 68.94 559 LEU A C 1
ATOM 4544 O O . LEU A 1 559 ? 26.569 -12.607 -31.853 1.00 68.94 559 LEU A O 1
ATOM 4548 N N . LEU A 1 560 ? 24.512 -12.133 -32.636 1.00 68.25 560 LEU A N 1
ATOM 4549 C CA . LEU A 1 560 ? 23.770 -12.418 -31.401 1.00 68.25 560 LEU A CA 1
ATOM 4550 C C . LEU A 1 560 ? 23.366 -13.892 -31.264 1.00 68.25 560 LEU A C 1
ATOM 4552 O O . LEU A 1 560 ? 23.039 -14.325 -30.156 1.00 68.25 560 LEU A O 1
ATOM 4556 N N . GLY A 1 561 ? 23.427 -14.643 -32.366 1.00 64.75 561 GLY A N 1
ATOM 4557 C CA . GLY A 1 561 ? 22.922 -16.004 -32.480 1.00 64.75 561 GLY A CA 1
ATOM 4558 C C . GLY A 1 561 ? 21.413 -16.046 -32.739 1.00 64.75 561 GLY A C 1
ATOM 4559 O O . GLY A 1 561 ? 20.643 -15.238 -32.214 1.00 64.75 561 GLY A O 1
ATOM 4560 N N . THR A 1 562 ? 20.988 -17.033 -33.529 1.00 63.06 562 THR A N 1
ATOM 4561 C CA . THR A 1 562 ? 19.589 -17.264 -33.943 1.00 63.06 562 THR A CA 1
ATOM 4562 C C . THR A 1 562 ? 18.639 -17.574 -32.789 1.00 63.06 562 THR A C 1
ATOM 4564 O O . THR A 1 562 ? 17.429 -17.475 -32.962 1.00 63.06 562 THR A O 1
ATOM 4567 N N . ASP A 1 563 ? 19.169 -17.919 -31.614 1.00 67.88 563 ASP A N 1
ATOM 4568 C CA . ASP A 1 563 ? 18.388 -18.369 -30.456 1.00 67.88 563 ASP A CA 1
ATOM 4569 C C . ASP A 1 563 ? 17.942 -17.220 -29.536 1.00 67.88 563 ASP A C 1
ATOM 4571 O O . ASP A 1 563 ? 17.117 -17.424 -28.644 1.00 67.88 563 ASP A O 1
ATOM 4575 N N . ASN A 1 564 ? 18.447 -15.996 -29.741 1.00 79.88 564 ASN A N 1
ATOM 4576 C CA . ASN A 1 564 ? 18.078 -14.842 -28.923 1.00 79.88 564 ASN A CA 1
ATOM 4577 C C . ASN A 1 564 ? 16.911 -14.063 -29.545 1.00 79.88 564 ASN A C 1
ATOM 4579 O O . ASN A 1 564 ? 17.062 -13.446 -30.600 1.00 79.88 564 ASN A O 1
ATOM 4583 N N . VAL A 1 565 ? 15.777 -13.994 -28.841 1.00 85.00 565 VAL A N 1
ATOM 4584 C CA . VAL A 1 565 ? 14.563 -13.278 -29.284 1.00 85.00 565 VAL A CA 1
ATOM 4585 C C . VAL A 1 565 ? 14.811 -11.789 -29.566 1.00 85.00 565 VAL A C 1
ATOM 4587 O O . VAL A 1 565 ? 14.133 -11.195 -30.406 1.00 85.00 565 VAL A O 1
ATOM 4590 N N . MET A 1 566 ? 15.809 -11.169 -28.924 1.00 86.50 566 MET A N 1
ATOM 4591 C CA . MET A 1 566 ? 16.152 -9.763 -29.170 1.00 86.50 566 MET A CA 1
ATOM 4592 C C . MET A 1 566 ? 16.700 -9.513 -30.576 1.00 86.50 566 MET A C 1
ATOM 4594 O O . MET A 1 566 ? 16.596 -8.380 -31.050 1.00 86.50 566 MET A O 1
ATOM 4598 N N . SER A 1 567 ? 17.225 -10.541 -31.256 1.00 82.56 567 SER A N 1
ATOM 4599 C CA . SER A 1 567 ? 17.685 -10.448 -32.651 1.00 82.56 567 SER A CA 1
ATOM 4600 C C . SER A 1 567 ? 16.583 -9.916 -33.576 1.00 82.56 567 SER A C 1
ATOM 4602 O O . SER A 1 567 ? 16.821 -9.030 -34.398 1.00 82.56 567 SER A O 1
ATOM 4604 N N . LEU A 1 568 ? 15.335 -10.330 -33.345 1.00 84.31 568 LEU A N 1
ATOM 4605 C CA . LEU A 1 568 ? 14.159 -9.928 -34.122 1.00 84.31 568 LEU A CA 1
ATOM 4606 C C . LEU A 1 568 ? 13.781 -8.440 -33.952 1.00 84.31 568 LEU A C 1
ATOM 4608 O O . LEU A 1 568 ? 12.965 -7.907 -34.706 1.00 84.31 568 LEU A O 1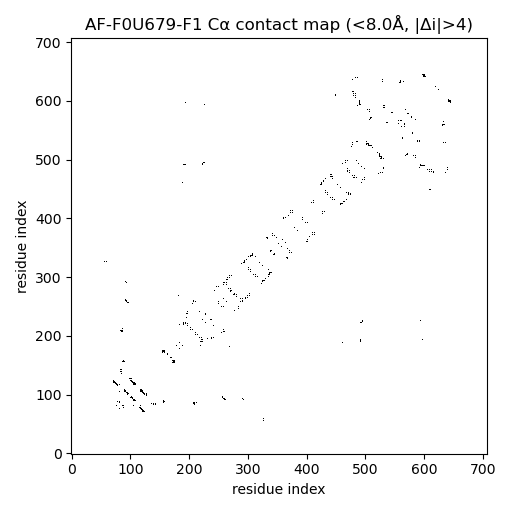
ATOM 4612 N N . LEU A 1 569 ? 14.362 -7.746 -32.966 1.00 84.31 569 LEU A N 1
ATOM 4613 C CA . LEU A 1 569 ? 14.052 -6.349 -32.641 1.00 84.31 569 LEU A CA 1
ATOM 4614 C C . LEU A 1 569 ? 15.172 -5.356 -32.982 1.00 84.31 569 LEU A C 1
ATOM 4616 O O . LEU A 1 569 ? 14.949 -4.151 -32.843 1.00 84.31 569 LEU A O 1
ATOM 4620 N N . ILE A 1 570 ? 16.354 -5.816 -33.411 1.00 79.00 570 ILE A N 1
ATOM 4621 C CA . ILE A 1 570 ? 17.525 -4.953 -33.663 1.00 79.00 570 ILE A CA 1
ATOM 4622 C C . ILE A 1 570 ? 17.262 -3.959 -34.796 1.00 79.00 570 ILE A C 1
ATOM 4624 O O . ILE A 1 570 ? 17.553 -2.770 -34.647 1.00 79.00 570 ILE A O 1
ATOM 4628 N N . GLU A 1 571 ? 16.698 -4.429 -35.906 1.00 75.06 571 GLU A N 1
ATOM 4629 C CA . GLU A 1 571 ? 16.607 -3.641 -37.132 1.00 75.06 571 GLU A CA 1
ATOM 4630 C C . GLU A 1 571 ? 15.329 -2.789 -37.215 1.00 75.06 571 GLU A C 1
ATOM 4632 O O . GLU A 1 571 ? 14.253 -3.141 -36.711 1.00 75.06 571 GLU A O 1
ATOM 4637 N N . TYR A 1 572 ? 15.437 -1.625 -37.860 1.00 68.94 572 TYR A N 1
ATOM 4638 C CA . TYR A 1 572 ? 14.308 -0.736 -38.103 1.00 68.94 572 TYR A CA 1
ATOM 4639 C C . TYR A 1 572 ? 13.460 -1.199 -39.283 1.00 68.94 572 TYR A C 1
ATOM 4641 O O . TYR A 1 572 ? 13.920 -1.209 -40.417 1.00 68.94 572 TYR A O 1
ATOM 4649 N N . GLN A 1 573 ? 12.181 -1.457 -39.020 1.00 73.38 573 GLN A N 1
ATOM 4650 C CA . GLN A 1 573 ? 11.168 -1.610 -40.059 1.00 73.38 573 GLN A CA 1
ATOM 4651 C C . GLN A 1 573 ? 10.250 -0.371 -40.042 1.00 73.38 573 GLN A C 1
ATOM 4653 O O . GLN A 1 573 ? 9.578 -0.133 -39.031 1.00 73.38 573 GLN A O 1
ATOM 4658 N N . PRO A 1 574 ? 10.217 0.462 -41.100 1.00 66.31 574 PRO A N 1
ATOM 4659 C CA . PRO A 1 574 ? 9.481 1.728 -41.079 1.00 66.31 574 PRO A CA 1
ATOM 4660 C C . PRO A 1 574 ? 7.959 1.547 -41.075 1.00 66.31 574 PRO A C 1
ATOM 4662 O O . PRO A 1 574 ? 7.251 2.267 -40.367 1.00 66.31 574 PRO A O 1
ATOM 4665 N N . ALA A 1 575 ? 7.448 0.564 -41.816 1.00 74.38 575 ALA A N 1
ATOM 4666 C CA . ALA A 1 575 ? 6.024 0.264 -41.932 1.00 74.38 575 ALA A CA 1
ATOM 4667 C C . ALA A 1 575 ? 5.802 -1.200 -42.354 1.00 74.38 575 ALA A C 1
ATOM 4669 O O . ALA A 1 575 ? 6.755 -1.926 -42.623 1.00 74.38 575 ALA A O 1
ATOM 4670 N N . GLY A 1 576 ? 4.540 -1.634 -42.399 1.00 82.81 576 GLY A N 1
ATOM 4671 C CA . GLY A 1 576 ? 4.151 -2.958 -42.892 1.00 82.81 576 GLY A CA 1
ATOM 4672 C C . GLY A 1 576 ? 3.967 -4.026 -41.810 1.00 82.81 576 GLY A C 1
ATOM 4673 O O . GLY A 1 576 ? 3.922 -3.747 -40.604 1.00 82.81 576 GLY A O 1
ATOM 4674 N N . GLU A 1 577 ? 3.819 -5.269 -42.265 1.00 84.25 577 GLU A N 1
ATOM 4675 C CA . GLU A 1 577 ? 3.527 -6.426 -41.415 1.00 84.25 577 GLU A CA 1
ATOM 4676 C C . GLU A 1 577 ? 4.662 -6.710 -40.424 1.00 84.25 577 GLU A C 1
ATOM 4678 O O . GLU A 1 577 ? 4.406 -6.833 -39.227 1.00 84.25 577 GLU A O 1
ATOM 4683 N N . LEU A 1 578 ? 5.921 -6.684 -40.880 1.00 82.38 578 LEU A N 1
ATOM 4684 C CA . LEU A 1 578 ? 7.097 -6.899 -40.026 1.00 82.38 578 LEU A CA 1
ATOM 4685 C C . LEU A 1 578 ? 7.175 -5.881 -38.883 1.00 82.38 578 LEU A C 1
ATOM 4687 O O . LEU A 1 578 ? 7.410 -6.250 -37.733 1.00 82.38 578 LEU A O 1
ATOM 4691 N N . ARG A 1 579 ? 6.891 -4.600 -39.150 1.00 85.12 579 ARG A N 1
ATOM 4692 C CA . ARG A 1 579 ? 6.848 -3.575 -38.095 1.00 85.12 579 ARG A CA 1
ATOM 4693 C C . ARG A 1 579 ? 5.709 -3.821 -37.106 1.00 85.12 579 ARG A C 1
ATOM 4695 O O . ARG A 1 579 ? 5.864 -3.590 -35.905 1.00 85.12 579 ARG A O 1
ATOM 4702 N N . SER A 1 580 ? 4.563 -4.286 -37.591 1.00 86.19 580 SER A N 1
ATOM 4703 C CA . SER A 1 580 ? 3.428 -4.637 -36.735 1.00 86.19 580 SER A CA 1
ATOM 4704 C C . SER A 1 580 ? 3.766 -5.827 -35.834 1.00 86.19 580 SER A C 1
ATOM 4706 O O . SER A 1 580 ? 3.505 -5.767 -34.631 1.00 86.19 580 SER A O 1
ATOM 4708 N N . GLN A 1 581 ? 4.440 -6.847 -36.372 1.00 87.56 581 GLN A N 1
ATOM 4709 C CA . GLN A 1 581 ? 4.930 -7.988 -35.601 1.00 87.56 581 GLN A CA 1
ATOM 4710 C C . GLN A 1 581 ? 6.019 -7.592 -34.598 1.00 87.56 581 GLN A C 1
ATOM 4712 O O . GLN A 1 581 ? 5.929 -8.006 -33.448 1.00 87.56 581 GLN A O 1
ATOM 4717 N N . GLN A 1 582 ? 6.961 -6.705 -34.947 1.00 87.75 582 GLN A N 1
ATOM 4718 C CA . GLN A 1 582 ? 7.933 -6.153 -33.988 1.00 87.75 582 GLN A CA 1
ATOM 4719 C C . GLN A 1 582 ? 7.247 -5.460 -32.804 1.00 87.75 582 GLN A C 1
ATOM 4721 O O . GLN A 1 582 ? 7.631 -5.651 -31.650 1.00 87.75 582 GLN A O 1
ATOM 4726 N N . ARG A 1 583 ? 6.198 -4.664 -33.067 1.00 88.88 583 ARG A N 1
ATOM 4727 C CA . ARG A 1 583 ? 5.425 -4.008 -32.001 1.00 88.88 583 ARG A CA 1
ATOM 4728 C C . ARG A 1 583 ? 4.721 -5.025 -31.113 1.00 88.88 583 ARG A C 1
ATOM 4730 O O . ARG A 1 583 ? 4.728 -4.867 -29.894 1.00 88.88 583 ARG A O 1
ATOM 4737 N N . GLN A 1 584 ? 4.110 -6.050 -31.699 1.00 89.94 584 GLN A N 1
ATOM 4738 C CA . GLN A 1 584 ? 3.449 -7.115 -30.942 1.00 89.94 584 GLN A CA 1
ATOM 4739 C C . GLN A 1 584 ? 4.454 -7.942 -30.129 1.00 89.94 584 GLN A C 1
ATOM 4741 O O . GLN A 1 584 ? 4.186 -8.251 -28.969 1.00 89.94 584 GLN A O 1
ATOM 4746 N N . LEU A 1 585 ? 5.629 -8.227 -30.694 1.00 90.75 585 LEU A N 1
ATOM 4747 C CA . LEU A 1 585 ? 6.714 -8.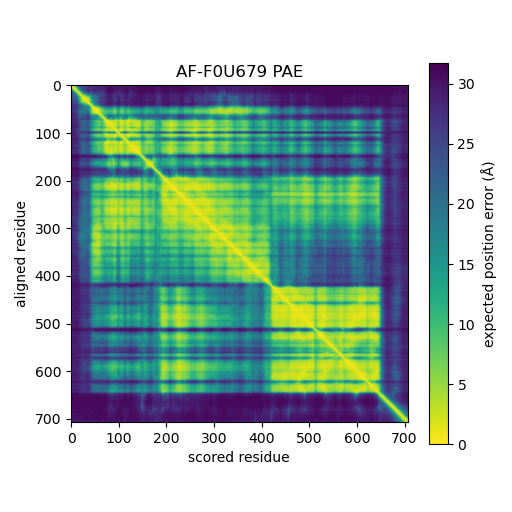945 -30.035 1.00 90.75 585 LEU A CA 1
ATOM 4748 C C . LEU A 1 585 ? 7.243 -8.161 -28.829 1.00 90.75 585 LEU A C 1
ATOM 4750 O O . LEU A 1 585 ? 7.341 -8.712 -27.738 1.00 90.75 585 LEU A O 1
ATOM 4754 N N . ALA A 1 586 ? 7.482 -6.856 -28.975 1.00 91.50 586 ALA A N 1
ATOM 4755 C CA . ALA A 1 586 ? 7.894 -5.991 -27.869 1.00 91.50 586 ALA A CA 1
ATOM 4756 C C . ALA A 1 586 ? 6.878 -5.990 -26.708 1.00 91.50 586 ALA A C 1
ATOM 4758 O O . ALA A 1 586 ? 7.260 -6.092 -25.540 1.00 91.50 586 ALA A O 1
ATOM 4759 N N . HIS A 1 587 ? 5.575 -5.922 -27.010 1.00 91.44 587 HIS A N 1
ATOM 4760 C CA . HIS A 1 587 ? 4.530 -6.051 -25.987 1.00 91.44 587 HIS A CA 1
ATOM 4761 C C . HIS A 1 587 ? 4.542 -7.429 -25.322 1.00 91.44 587 HIS A C 1
ATOM 4763 O O . HIS A 1 587 ? 4.360 -7.526 -24.108 1.00 91.44 587 HIS A O 1
ATOM 4769 N N . TRP A 1 588 ? 4.739 -8.484 -26.111 1.00 92.31 588 TRP A N 1
ATOM 4770 C CA . TRP A 1 588 ? 4.762 -9.857 -25.629 1.00 92.31 588 TRP A CA 1
ATOM 4771 C C . TRP A 1 588 ? 5.952 -10.124 -24.702 1.00 92.31 588 TRP A C 1
ATOM 4773 O O . TRP A 1 588 ? 5.748 -10.673 -23.623 1.00 92.31 588 TRP A O 1
ATOM 4783 N N . ILE A 1 589 ? 7.152 -9.648 -25.046 1.00 93.00 589 ILE A N 1
ATOM 4784 C CA . ILE A 1 589 ? 8.350 -9.758 -24.197 1.00 93.00 589 ILE A CA 1
ATOM 4785 C C . ILE A 1 589 ? 8.120 -9.069 -22.850 1.00 93.00 589 ILE A C 1
ATOM 4787 O O . ILE A 1 589 ? 8.299 -9.678 -21.799 1.00 93.00 589 ILE A O 1
ATOM 4791 N N . ILE A 1 590 ? 7.642 -7.819 -22.859 1.00 93.31 590 ILE A N 1
ATOM 4792 C CA . ILE A 1 590 ? 7.356 -7.091 -21.615 1.00 93.31 590 ILE A CA 1
ATOM 4793 C C . ILE A 1 590 ? 6.277 -7.801 -20.788 1.00 93.31 590 ILE A C 1
ATOM 4795 O O . ILE A 1 590 ? 6.358 -7.845 -19.560 1.00 93.31 590 ILE A O 1
ATOM 4799 N N . LYS A 1 591 ? 5.262 -8.373 -21.444 1.00 91.88 591 LYS A N 1
ATOM 4800 C CA . LYS A 1 591 ? 4.234 -9.171 -20.771 1.00 91.88 591 LYS A CA 1
ATOM 4801 C C . LYS A 1 591 ? 4.843 -10.404 -20.092 1.00 91.88 591 LYS A C 1
ATOM 4803 O O . LYS A 1 591 ? 4.523 -10.647 -18.931 1.00 91.88 591 LYS A O 1
ATOM 4808 N N . LYS A 1 592 ? 5.724 -11.142 -20.774 1.00 91.44 592 LYS A N 1
ATOM 4809 C CA . LYS A 1 592 ? 6.431 -12.309 -20.218 1.00 91.44 592 LYS A CA 1
ATOM 4810 C C . LYS A 1 592 ? 7.306 -11.939 -19.025 1.00 91.44 592 LYS A C 1
ATOM 4812 O O . LYS A 1 592 ? 7.227 -12.610 -17.998 1.00 91.44 592 LYS A O 1
ATOM 4817 N N . ASP A 1 593 ? 8.033 -10.828 -19.108 1.00 94.06 593 ASP A N 1
ATOM 4818 C CA . ASP A 1 593 ? 8.809 -10.311 -17.979 1.00 94.06 593 ASP A CA 1
ATOM 4819 C C . ASP A 1 593 ? 7.906 -10.036 -16.767 1.00 94.06 593 ASP A C 1
ATOM 4821 O O . ASP A 1 593 ? 8.225 -10.423 -15.647 1.00 94.06 593 ASP A O 1
ATOM 4825 N N . PHE A 1 594 ? 6.729 -9.436 -16.956 1.00 92.75 594 PHE A N 1
ATOM 4826 C CA . PHE A 1 594 ? 5.793 -9.207 -15.849 1.00 92.75 594 PHE A CA 1
ATOM 4827 C C . PHE A 1 594 ? 5.177 -10.496 -15.291 1.00 92.75 594 PHE A C 1
ATOM 4829 O O . PHE A 1 594 ? 4.886 -10.555 -14.096 1.00 92.75 594 PHE A O 1
ATOM 4836 N N . GLU A 1 595 ? 5.010 -11.532 -16.116 1.00 90.62 595 GLU A N 1
ATOM 4837 C CA . GLU A 1 595 ? 4.574 -12.861 -15.673 1.00 90.62 595 GLU A CA 1
ATOM 4838 C C . GLU A 1 595 ? 5.631 -13.589 -14.823 1.00 90.62 595 GLU A C 1
ATOM 4840 O O . GLU A 1 595 ? 5.283 -14.504 -14.069 1.00 90.62 595 GLU A O 1
ATOM 4845 N N . ALA A 1 596 ? 6.898 -13.156 -14.871 1.00 91.00 596 ALA A N 1
ATOM 4846 C CA . ALA A 1 596 ? 7.989 -13.729 -14.083 1.00 91.00 596 ALA A CA 1
ATOM 4847 C C . ALA A 1 596 ? 7.704 -13.724 -12.573 1.00 91.00 596 ALA A C 1
ATOM 4849 O O . ALA A 1 596 ? 8.169 -14.616 -11.867 1.00 91.00 596 ALA A O 1
ATOM 4850 N N . VAL A 1 597 ? 6.888 -12.784 -12.075 1.00 89.25 597 VAL A N 1
ATOM 4851 C CA . VAL A 1 597 ? 6.488 -12.717 -10.658 1.00 89.25 597 VAL A CA 1
ATOM 4852 C C . VAL A 1 597 ? 5.844 -14.015 -10.157 1.00 89.25 597 VAL A C 1
ATOM 4854 O O . VAL A 1 597 ? 6.003 -14.362 -8.986 1.00 89.25 597 VAL A O 1
ATOM 4857 N N . TRP A 1 598 ? 5.142 -14.756 -11.018 1.00 87.88 598 TRP A N 1
ATOM 4858 C CA . TRP A 1 598 ? 4.491 -16.021 -10.654 1.00 87.88 598 TRP A CA 1
ATOM 4859 C C . TRP A 1 598 ? 5.344 -17.249 -10.954 1.00 87.88 598 TRP A C 1
ATOM 4861 O O . TRP A 1 598 ? 5.129 -18.288 -10.340 1.00 87.88 598 TRP A O 1
ATOM 4871 N N . ARG A 1 599 ? 6.300 -17.132 -11.878 1.00 88.19 599 ARG A N 1
ATOM 4872 C CA . ARG A 1 599 ? 7.046 -18.273 -12.424 1.00 88.19 599 ARG A CA 1
ATOM 4873 C C . ARG A 1 599 ? 8.425 -18.439 -11.817 1.00 88.19 599 ARG A C 1
ATOM 4875 O O . ARG A 1 599 ? 8.860 -19.568 -11.649 1.00 88.19 599 ARG A O 1
ATOM 4882 N N . TYR A 1 600 ? 9.094 -17.340 -11.480 1.00 91.56 600 TYR A N 1
ATOM 4883 C CA . TYR A 1 600 ? 10.520 -17.358 -11.181 1.00 91.56 600 TYR A CA 1
ATOM 4884 C C . TYR A 1 600 ? 10.861 -16.692 -9.846 1.00 91.56 600 TYR A C 1
ATOM 4886 O O . TYR A 1 600 ? 10.138 -15.818 -9.355 1.00 91.56 600 TYR A O 1
ATOM 4894 N N . GLN A 1 601 ? 11.991 -17.087 -9.264 1.00 89.19 601 GLN A N 1
ATOM 4895 C CA . GLN A 1 601 ? 12.615 -16.447 -8.106 1.00 89.19 601 GLN A CA 1
ATOM 4896 C C . GLN A 1 601 ? 14.122 -16.254 -8.341 1.00 89.19 601 GLN A C 1
ATOM 4898 O O . GLN A 1 601 ? 14.733 -17.065 -9.033 1.00 89.19 601 GLN A O 1
ATOM 4903 N N . PRO A 1 602 ? 14.738 -15.180 -7.818 1.00 92.31 602 PRO A N 1
ATOM 4904 C CA . PRO A 1 602 ? 16.163 -14.938 -8.027 1.00 92.31 602 PRO A CA 1
ATOM 4905 C C . PRO A 1 602 ? 17.015 -15.894 -7.182 1.00 92.31 602 PRO A C 1
ATOM 4907 O O . PRO A 1 602 ? 16.710 -16.092 -6.007 1.00 92.31 602 PRO A O 1
ATOM 4910 N N . GLN A 1 603 ? 18.102 -16.419 -7.756 1.00 92.38 603 GLN A N 1
ATOM 4911 C CA . GLN A 1 603 ? 19.079 -17.238 -7.018 1.00 92.38 603 GLN A CA 1
ATOM 4912 C C . GLN A 1 603 ? 19.937 -16.390 -6.069 1.00 92.38 603 GLN A C 1
ATOM 4914 O O . GLN A 1 603 ? 20.275 -16.817 -4.968 1.00 92.38 603 GLN A O 1
ATOM 4919 N N . LEU A 1 604 ? 20.278 -15.167 -6.490 1.00 91.94 604 LEU A N 1
ATOM 4920 C CA . LEU A 1 604 ? 21.162 -14.268 -5.748 1.00 91.94 604 LEU A CA 1
ATOM 4921 C C . LEU A 1 604 ? 20.396 -13.101 -5.097 1.00 91.94 604 LEU A C 1
ATOM 4923 O O . LEU A 1 604 ? 19.334 -12.690 -5.582 1.00 91.94 604 LEU A O 1
ATOM 4927 N N . PRO A 1 605 ? 20.913 -12.510 -4.005 1.00 90.06 605 PRO A N 1
ATOM 4928 C CA . PRO A 1 605 ? 20.343 -11.299 -3.422 1.00 90.06 605 PRO A CA 1
ATOM 4929 C C . PRO A 1 605 ? 20.462 -10.084 -4.351 1.00 90.06 605 PRO A C 1
ATOM 4931 O O . PRO A 1 605 ? 21.441 -9.915 -5.073 1.00 90.06 605 PRO A O 1
ATOM 4934 N N . PHE A 1 606 ? 19.491 -9.171 -4.267 1.00 91.38 606 PHE A N 1
ATOM 4935 C CA . PHE A 1 606 ? 19.482 -7.947 -5.079 1.00 91.38 606 PHE A CA 1
ATOM 4936 C C . PHE A 1 606 ? 20.707 -7.056 -4.861 1.00 91.38 606 PHE A C 1
ATOM 4938 O O . PHE A 1 606 ? 21.224 -6.499 -5.820 1.00 91.38 606 PHE A O 1
ATOM 4945 N N . SER A 1 607 ? 21.180 -6.924 -3.618 1.00 88.12 607 SER A N 1
ATOM 4946 C CA . SER A 1 607 ? 22.358 -6.112 -3.287 1.00 88.12 607 SER A CA 1
ATOM 4947 C C . SER A 1 607 ? 23.619 -6.616 -3.986 1.00 88.12 607 SER A C 1
ATOM 4949 O O . SER A 1 607 ? 24.384 -5.811 -4.507 1.00 88.12 607 SER A O 1
ATOM 4951 N N . HIS A 1 608 ? 23.787 -7.939 -4.047 1.00 90.50 608 HIS A N 1
ATOM 4952 C CA . HIS A 1 608 ? 24.901 -8.586 -4.728 1.00 90.50 608 HIS A CA 1
ATOM 4953 C C . HIS A 1 608 ? 24.879 -8.281 -6.229 1.00 90.50 608 HIS A C 1
ATOM 4955 O O . HIS A 1 608 ? 25.821 -7.699 -6.758 1.00 90.50 608 HIS A O 1
ATOM 4961 N N . MET A 1 609 ? 23.752 -8.561 -6.894 1.00 94.31 609 MET A N 1
ATOM 4962 C CA . MET A 1 609 ? 23.606 -8.297 -8.331 1.00 94.31 609 MET A CA 1
ATOM 4963 C C . MET A 1 609 ? 23.727 -6.809 -8.674 1.00 94.31 609 MET A C 1
ATOM 4965 O O . MET A 1 609 ? 24.245 -6.459 -9.730 1.00 94.31 609 MET A O 1
ATOM 4969 N N . MET A 1 610 ? 23.258 -5.918 -7.795 1.00 94.00 610 MET A N 1
ATOM 4970 C CA . MET A 1 610 ? 23.412 -4.471 -7.968 1.00 94.00 610 MET A CA 1
ATOM 4971 C C . MET A 1 610 ? 24.876 -4.034 -7.920 1.00 94.00 610 MET A C 1
ATOM 4973 O O . MET A 1 610 ? 25.262 -3.154 -8.686 1.00 94.00 610 MET A O 1
ATOM 4977 N N . TRP A 1 611 ? 25.681 -4.627 -7.035 1.00 91.94 611 TRP A N 1
ATOM 4978 C CA . TRP A 1 611 ? 27.107 -4.327 -6.942 1.00 91.94 611 TRP A CA 1
ATOM 4979 C C . TRP A 1 611 ? 27.853 -4.788 -8.199 1.00 91.94 611 TRP A C 1
ATOM 4981 O O . TRP A 1 611 ? 28.562 -3.989 -8.809 1.00 91.94 611 TRP A O 1
ATOM 4991 N N . GLU A 1 612 ? 27.621 -6.029 -8.642 1.00 93.12 612 GLU A N 1
ATOM 4992 C CA . GLU A 1 612 ? 28.229 -6.572 -9.866 1.00 93.12 612 GLU A CA 1
ATOM 4993 C C . GLU A 1 612 ? 27.852 -5.754 -11.104 1.00 93.12 612 GLU A C 1
ATOM 4995 O O . GLU A 1 612 ? 28.712 -5.370 -11.896 1.00 93.12 612 GLU A O 1
ATOM 5000 N N . ALA A 1 613 ? 26.565 -5.432 -11.251 1.00 94.62 613 ALA A N 1
ATOM 5001 C CA . ALA A 1 613 ? 26.079 -4.640 -12.371 1.00 94.62 613 ALA A CA 1
ATOM 5002 C C . ALA A 1 613 ? 26.681 -3.231 -12.394 1.00 94.62 613 ALA A C 1
ATOM 5004 O O . ALA A 1 613 ? 27.100 -2.762 -13.451 1.00 94.62 613 ALA A O 1
ATOM 5005 N N . HIS A 1 614 ? 26.767 -2.574 -11.234 1.00 92.94 614 HIS A N 1
ATOM 5006 C CA . HIS A 1 614 ? 27.378 -1.255 -11.138 1.00 92.94 614 HIS A CA 1
ATOM 5007 C C . HIS A 1 614 ? 28.871 -1.296 -11.484 1.00 92.94 614 HIS A C 1
ATOM 5009 O O . HIS A 1 614 ? 29.344 -0.433 -12.220 1.00 92.94 614 HIS A O 1
ATOM 5015 N N . ALA A 1 615 ? 29.606 -2.310 -11.015 1.00 90.69 615 ALA A N 1
ATOM 5016 C CA . ALA A 1 615 ? 31.019 -2.486 -11.344 1.00 90.69 615 ALA A CA 1
ATOM 5017 C C . ALA A 1 615 ? 31.241 -2.679 -12.857 1.00 90.69 615 ALA A C 1
ATOM 5019 O O . ALA A 1 615 ? 32.133 -2.050 -13.432 1.00 90.69 615 ALA A O 1
ATOM 5020 N N . LEU A 1 616 ? 30.395 -3.482 -13.514 1.00 91.12 616 LEU A N 1
ATOM 5021 C CA . LEU A 1 616 ? 30.428 -3.669 -14.969 1.00 91.12 616 LEU A CA 1
ATOM 5022 C C . LEU A 1 616 ? 30.143 -2.364 -15.723 1.00 91.12 616 LEU A C 1
ATOM 5024 O O . LEU A 1 616 ? 30.900 -1.997 -16.623 1.00 91.12 616 LEU A O 1
ATOM 5028 N N . ASP A 1 617 ? 29.099 -1.630 -15.331 1.00 91.62 617 ASP A N 1
ATOM 5029 C CA . ASP A 1 617 ? 28.748 -0.358 -15.972 1.00 91.62 617 ASP A CA 1
ATOM 5030 C C . ASP A 1 617 ? 29.842 0.706 -15.792 1.00 91.62 617 ASP A C 1
ATOM 5032 O O . ASP A 1 617 ? 30.137 1.442 -16.731 1.00 91.62 617 ASP A O 1
ATOM 5036 N N . MET A 1 618 ? 30.508 0.757 -14.634 1.00 87.38 618 MET A N 1
ATOM 5037 C CA . MET A 1 618 ? 31.657 1.647 -14.417 1.00 87.38 618 MET A CA 1
ATOM 5038 C C . MET A 1 618 ? 32.838 1.313 -15.341 1.00 87.38 618 MET A C 1
ATOM 5040 O O . MET A 1 618 ? 33.561 2.217 -15.767 1.00 87.38 618 MET A O 1
ATOM 5044 N N . GLY A 1 619 ? 33.026 0.034 -15.682 1.00 82.69 619 GLY A N 1
ATOM 5045 C CA . GLY A 1 619 ? 33.990 -0.394 -16.697 1.00 82.69 619 GLY A CA 1
ATOM 5046 C C . GLY A 1 619 ? 33.594 0.048 -18.110 1.00 82.69 619 GLY A C 1
ATOM 5047 O O . GLY A 1 619 ? 34.440 0.492 -18.884 1.00 82.69 619 GLY A O 1
ATOM 5048 N N . TRP A 1 620 ? 32.300 -0.009 -18.432 1.00 82.75 620 TRP A N 1
ATOM 5049 C CA . TRP A 1 620 ? 31.749 0.362 -19.741 1.00 82.75 620 TRP A CA 1
ATOM 5050 C C . TRP A 1 620 ? 31.686 1.879 -19.976 1.00 82.75 620 TRP A C 1
ATOM 5052 O O . TRP A 1 620 ? 31.844 2.332 -21.114 1.00 82.75 620 TRP A O 1
ATOM 5062 N N . ALA A 1 621 ? 31.488 2.662 -18.909 1.00 66.50 621 ALA A N 1
ATOM 5063 C CA . ALA A 1 621 ? 31.331 4.118 -18.930 1.00 66.50 621 ALA A CA 1
ATOM 5064 C C . ALA A 1 621 ? 32.583 4.883 -19.396 1.00 66.50 621 ALA A C 1
ATOM 5066 O O . ALA A 1 621 ? 32.486 6.056 -19.752 1.00 66.50 621 ALA A O 1
ATOM 5067 N N . ARG A 1 622 ? 33.756 4.237 -19.480 1.00 60.97 622 ARG A N 1
ATOM 5068 C CA . ARG A 1 622 ? 34.980 4.812 -20.077 1.00 60.97 622 ARG A CA 1
ATOM 5069 C C . ARG A 1 622 ? 34.936 4.821 -21.620 1.00 60.97 622 ARG A C 1
ATOM 5071 O O . ARG A 1 622 ? 35.911 4.465 -22.271 1.00 60.97 622 ARG A O 1
ATOM 5078 N N . GLY A 1 623 ? 33.789 5.186 -22.204 1.00 59.44 623 GLY A N 1
ATOM 5079 C CA . GLY A 1 623 ? 33.574 5.349 -23.651 1.00 59.44 623 GLY A CA 1
ATOM 5080 C C . GLY A 1 623 ? 33.409 4.059 -24.468 1.00 59.44 623 GLY A C 1
ATOM 5081 O O . GLY A 1 623 ? 33.259 4.127 -25.686 1.00 59.44 623 GLY A O 1
ATOM 5082 N N . HIS A 1 624 ? 33.419 2.879 -23.839 1.00 62.16 624 HIS A N 1
ATOM 5083 C CA . HIS A 1 624 ? 33.436 1.603 -24.563 1.00 62.16 624 HIS A CA 1
ATOM 5084 C C . HIS A 1 624 ? 32.037 1.194 -25.059 1.00 62.16 624 HIS A C 1
ATOM 5086 O O . HIS A 1 624 ? 31.862 0.863 -26.229 1.00 62.16 624 HIS A O 1
ATOM 5092 N N . ALA A 1 625 ? 31.006 1.299 -24.213 1.00 71.25 625 ALA A N 1
ATOM 5093 C CA . ALA A 1 625 ? 29.653 0.849 -24.569 1.00 71.25 625 ALA A CA 1
ATOM 5094 C C . ALA A 1 625 ? 28.895 1.777 -25.540 1.00 71.25 625 ALA A C 1
ATOM 5096 O O . ALA A 1 625 ? 27.948 1.347 -26.207 1.00 71.25 625 ALA A O 1
ATOM 5097 N N . GLU A 1 626 ? 29.291 3.048 -25.654 1.00 70.81 626 GLU A N 1
ATOM 5098 C CA . GLU A 1 626 ? 28.676 3.978 -26.612 1.00 70.81 626 GLU A CA 1
ATOM 5099 C C . GLU A 1 626 ? 28.926 3.532 -28.060 1.00 70.81 626 GLU A C 1
ATOM 5101 O O . GLU A 1 626 ? 28.003 3.567 -28.879 1.00 70.81 626 GLU A O 1
ATOM 5106 N N . ASN A 1 627 ? 30.119 2.993 -28.325 1.00 75.31 627 ASN A N 1
ATOM 5107 C CA . ASN A 1 627 ? 30.559 2.553 -29.649 1.00 75.31 627 ASN A CA 1
ATOM 5108 C C . ASN A 1 627 ? 30.247 1.079 -29.951 1.00 75.31 627 ASN A C 1
ATOM 5110 O O . ASN A 1 627 ? 30.274 0.686 -31.113 1.00 75.31 627 ASN A O 1
ATOM 5114 N N . MET A 1 628 ? 29.899 0.269 -28.943 1.00 81.81 628 MET A N 1
ATOM 5115 C CA . MET A 1 628 ? 29.536 -1.138 -29.157 1.00 81.81 628 MET A CA 1
ATOM 5116 C C . MET A 1 628 ? 28.284 -1.281 -30.041 1.00 81.81 628 MET A C 1
ATOM 5118 O O . MET A 1 628 ? 27.299 -0.564 -29.817 1.00 81.81 628 MET A O 1
ATOM 5122 N N . PRO A 1 629 ? 28.248 -2.227 -30.993 1.00 84.50 629 PRO A N 1
ATOM 5123 C CA . PRO A 1 629 ? 27.025 -2.568 -31.710 1.00 84.50 629 PRO A CA 1
ATOM 5124 C C . PRO A 1 629 ? 25.951 -3.091 -30.744 1.00 84.50 629 PRO A C 1
ATOM 5126 O O . PRO A 1 629 ? 26.248 -3.595 -29.658 1.00 84.50 629 PRO A O 1
ATOM 5129 N N . ILE A 1 630 ? 24.675 -2.981 -31.137 1.00 85.12 630 ILE A N 1
ATOM 5130 C CA . ILE A 1 630 ? 23.533 -3.422 -30.310 1.00 85.12 630 ILE A CA 1
ATOM 5131 C C . ILE A 1 630 ? 23.713 -4.889 -29.897 1.00 85.12 630 ILE A C 1
ATOM 5133 O O . ILE A 1 630 ? 23.462 -5.240 -28.744 1.00 85.12 630 ILE A O 1
ATOM 5137 N N . ALA A 1 631 ? 24.190 -5.722 -30.823 1.00 84.06 631 ALA A N 1
ATOM 5138 C CA . ALA A 1 631 ? 24.384 -7.143 -30.597 1.00 84.06 631 ALA A CA 1
ATOM 5139 C C . ALA A 1 631 ? 25.380 -7.452 -29.474 1.00 84.06 631 ALA A C 1
ATOM 5141 O O . ALA A 1 631 ? 25.114 -8.291 -28.613 1.00 84.06 631 ALA A O 1
ATOM 5142 N N . GLU A 1 632 ? 26.486 -6.715 -29.428 1.00 85.75 632 GLU A N 1
ATOM 5143 C CA . GLU A 1 632 ? 27.512 -6.879 -28.403 1.00 85.75 632 GLU A CA 1
ATOM 5144 C C . GLU A 1 632 ? 27.024 -6.408 -27.028 1.00 85.75 632 GLU A C 1
ATOM 5146 O O . GLU A 1 632 ? 27.229 -7.103 -26.034 1.00 85.75 632 GLU A O 1
ATOM 5151 N N . VAL A 1 633 ? 26.286 -5.292 -26.971 1.00 87.88 633 VAL A N 1
ATOM 5152 C CA . VAL A 1 633 ? 25.673 -4.806 -25.723 1.00 87.88 633 VAL A CA 1
ATOM 5153 C C . VAL A 1 633 ? 24.706 -5.842 -25.145 1.00 87.88 633 VAL A C 1
ATOM 5155 O O . VAL A 1 633 ? 24.752 -6.126 -23.950 1.00 87.88 633 VAL A O 1
ATOM 5158 N N . VAL A 1 634 ? 23.843 -6.435 -25.975 1.00 87.94 634 VAL A N 1
ATOM 5159 C CA . VAL A 1 634 ? 22.866 -7.443 -25.523 1.00 87.94 634 VAL A CA 1
ATOM 5160 C C . VAL A 1 634 ? 23.562 -8.733 -25.077 1.00 87.94 634 VAL A C 1
ATOM 5162 O O . VAL A 1 634 ? 23.181 -9.310 -24.057 1.00 87.94 634 VAL A O 1
ATOM 5165 N N . LYS A 1 635 ? 24.591 -9.173 -25.812 1.00 86.81 635 LYS A N 1
ATOM 5166 C CA . LYS A 1 635 ? 25.357 -10.392 -25.516 1.00 86.81 635 LYS A CA 1
ATOM 5167 C C . LYS A 1 635 ? 26.164 -10.282 -24.220 1.00 86.81 635 LYS A C 1
ATOM 5169 O O . LYS A 1 635 ? 26.198 -11.241 -23.450 1.00 86.81 635 LYS A O 1
ATOM 5174 N N . ASN A 1 636 ? 26.786 -9.126 -23.983 1.00 88.25 636 ASN A N 1
ATOM 5175 C CA . ASN A 1 636 ? 27.674 -8.890 -22.842 1.00 88.25 636 ASN A CA 1
ATOM 5176 C C . ASN A 1 636 ? 26.955 -8.321 -21.611 1.00 88.25 636 ASN A C 1
ATOM 5178 O O . ASN A 1 636 ? 27.572 -8.188 -20.554 1.00 88.25 636 ASN A O 1
ATOM 5182 N N . ALA A 1 637 ? 25.669 -7.981 -21.722 1.00 90.19 637 ALA A N 1
ATOM 5183 C CA . ALA A 1 637 ? 24.884 -7.541 -20.579 1.00 90.19 637 ALA A CA 1
ATOM 5184 C C . ALA A 1 637 ? 24.780 -8.646 -19.512 1.00 90.19 637 ALA A C 1
ATOM 5186 O O . ALA A 1 637 ? 24.640 -9.832 -19.822 1.00 90.19 637 ALA A O 1
ATOM 5187 N N . ILE A 1 638 ? 24.810 -8.231 -18.244 1.00 93.50 638 ILE A N 1
ATOM 5188 C CA . ILE A 1 638 ? 24.827 -9.112 -17.074 1.00 93.50 638 ILE A CA 1
ATOM 5189 C C . ILE A 1 638 ? 23.703 -10.155 -17.125 1.00 93.50 638 ILE A C 1
ATOM 5191 O O . ILE A 1 638 ? 22.545 -9.847 -17.415 1.00 93.50 638 ILE A O 1
ATOM 5195 N N . LYS A 1 639 ? 24.036 -11.411 -16.820 1.00 91.38 639 LYS A N 1
ATOM 5196 C CA . LYS A 1 639 ? 23.060 -12.500 -16.719 1.00 91.38 639 LYS A CA 1
ATOM 5197 C C . LYS A 1 639 ? 22.578 -12.605 -15.277 1.00 91.38 639 LYS A C 1
ATOM 5199 O O . LYS A 1 639 ? 23.386 -12.750 -14.369 1.00 91.38 639 LYS A O 1
ATOM 5204 N N . ILE A 1 640 ? 21.263 -12.545 -15.069 1.00 93.31 640 ILE A N 1
ATOM 5205 C CA . ILE A 1 640 ? 20.653 -12.678 -13.743 1.00 93.31 640 ILE A CA 1
ATOM 5206 C C . ILE A 1 640 ? 20.117 -14.108 -13.595 1.00 93.31 640 ILE A C 1
ATOM 5208 O O . ILE A 1 640 ? 19.178 -14.467 -14.313 1.00 93.31 640 ILE A O 1
ATOM 5212 N N . PRO A 1 641 ? 20.684 -14.933 -12.699 1.00 92.38 641 PRO A N 1
ATOM 5213 C CA . PRO A 1 641 ? 20.229 -16.302 -12.512 1.00 92.38 641 PRO A CA 1
ATOM 5214 C C . PRO A 1 641 ? 18.895 -16.354 -11.751 1.00 92.38 641 PRO A C 1
ATOM 5216 O O . PRO A 1 641 ? 18.712 -15.706 -10.714 1.00 92.38 641 PRO A O 1
ATOM 5219 N N . VAL A 1 642 ? 17.952 -17.136 -12.280 1.00 92.56 642 VAL A N 1
ATOM 5220 C CA . VAL A 1 642 ? 16.604 -17.323 -11.726 1.00 92.56 642 VAL A CA 1
ATOM 5221 C C . VAL A 1 642 ? 16.206 -18.798 -11.771 1.00 92.56 642 VAL A C 1
ATOM 5223 O O . VAL A 1 642 ? 16.524 -19.485 -12.744 1.00 92.56 642 VAL A O 1
ATOM 5226 N N . ASP A 1 643 ? 15.477 -19.236 -10.748 1.00 90.94 643 ASP A N 1
ATOM 5227 C CA . ASP A 1 643 ? 14.895 -20.577 -10.623 1.00 90.94 643 ASP A CA 1
ATOM 5228 C C . ASP A 1 643 ? 13.389 -20.548 -10.856 1.00 90.94 643 ASP A C 1
ATOM 5230 O O . ASP A 1 643 ? 12.732 -19.543 -10.570 1.00 90.94 643 ASP A O 1
ATOM 5234 N N . GLU A 1 644 ? 12.823 -21.668 -11.305 1.00 88.38 644 GLU A N 1
ATOM 5235 C CA . GLU A 1 644 ? 11.374 -21.863 -11.310 1.00 88.38 644 GLU A CA 1
ATOM 5236 C C . GLU A 1 644 ? 10.823 -21.974 -9.885 1.00 88.38 644 GLU A C 1
ATOM 5238 O O . GLU A 1 644 ? 11.377 -22.641 -9.009 1.00 88.38 644 GLU A O 1
ATOM 5243 N N . LYS A 1 645 ? 9.688 -21.317 -9.640 1.00 84.50 645 LYS A N 1
ATOM 5244 C CA . LYS A 1 645 ? 8.953 -21.452 -8.387 1.00 84.50 645 LYS A CA 1
ATOM 5245 C C . LYS A 1 645 ? 8.286 -22.819 -8.344 1.00 84.50 645 LYS A C 1
ATOM 5247 O O . LYS A 1 645 ? 7.423 -23.120 -9.166 1.00 84.50 645 LYS A O 1
ATOM 5252 N N . VAL A 1 646 ? 8.609 -23.605 -7.320 1.00 69.56 646 VAL A N 1
ATOM 5253 C CA . VAL A 1 646 ? 7.884 -24.840 -7.014 1.00 69.56 646 VAL A CA 1
ATOM 5254 C C . VAL A 1 646 ? 6.451 -24.469 -6.629 1.00 69.56 646 VAL A C 1
ATOM 5256 O O . VAL A 1 646 ? 6.190 -23.969 -5.535 1.00 69.56 646 VAL A O 1
ATOM 5259 N N . VAL A 1 647 ? 5.500 -24.690 -7.537 1.00 52.09 647 VAL A N 1
ATOM 5260 C CA . VAL A 1 647 ? 4.077 -24.617 -7.204 1.00 52.09 647 VAL A CA 1
ATOM 5261 C C . VAL A 1 647 ? 3.771 -25.842 -6.348 1.00 52.09 647 VAL A C 1
ATOM 5263 O O . VAL A 1 647 ? 3.575 -26.934 -6.881 1.00 52.09 647 VAL A O 1
ATOM 5266 N N . GLN A 1 648 ? 3.725 -25.680 -5.023 1.00 34.88 648 GLN A N 1
ATOM 5267 C CA . GLN A 1 648 ? 3.057 -26.647 -4.151 1.00 34.88 648 GLN A CA 1
ATOM 5268 C C . GLN A 1 648 ? 1.574 -26.660 -4.542 1.00 34.88 648 GLN A C 1
ATOM 5270 O O . GLN A 1 648 ? 0.758 -25.896 -4.034 1.00 34.88 648 GLN A O 1
ATOM 5275 N N . ARG A 1 649 ? 1.223 -27.485 -5.533 1.00 33.25 649 ARG A N 1
ATOM 5276 C CA . ARG A 1 649 ? -0.148 -27.950 -5.695 1.00 33.25 649 ARG A CA 1
ATOM 5277 C C . ARG A 1 649 ? -0.412 -28.805 -4.469 1.00 33.25 649 ARG A C 1
ATOM 5279 O O . ARG A 1 649 ? 0.098 -29.922 -4.404 1.00 33.25 649 ARG A O 1
ATOM 5286 N N . ASP A 1 650 ? -1.171 -28.273 -3.518 1.00 30.69 650 ASP A N 1
ATOM 5287 C CA . ASP A 1 650 ? -1.836 -29.093 -2.514 1.00 30.69 650 ASP A CA 1
ATOM 5288 C C . ASP A 1 650 ? -2.480 -30.271 -3.256 1.00 30.69 650 ASP A C 1
ATOM 5290 O O . ASP A 1 650 ? -3.380 -30.100 -4.085 1.00 30.69 650 ASP A O 1
ATOM 5294 N N . ARG A 1 651 ? -1.935 -31.472 -3.043 1.00 31.41 651 ARG A N 1
ATOM 5295 C CA . ARG A 1 651 ? -2.544 -32.725 -3.479 1.00 31.41 651 ARG A CA 1
ATOM 5296 C C . ARG A 1 651 ? -3.769 -32.957 -2.597 1.00 31.41 651 ARG A C 1
ATOM 5298 O O . ARG A 1 651 ? -3.733 -33.769 -1.689 1.00 31.41 651 ARG A O 1
ATOM 5305 N N . GLU A 1 652 ? -4.854 -32.265 -2.898 1.00 31.22 652 GLU A N 1
ATOM 5306 C CA . GLU A 1 652 ? -6.205 -32.751 -2.630 1.00 31.22 652 GLU A CA 1
ATOM 5307 C C . GLU A 1 652 ? -6.845 -32.958 -4.005 1.00 31.22 652 GLU A C 1
ATOM 5309 O O . GLU A 1 652 ? -7.550 -32.105 -4.540 1.00 31.22 652 GLU A O 1
ATOM 5314 N N . LYS A 1 653 ? -6.497 -34.081 -4.648 1.00 28.75 653 LYS A N 1
ATOM 5315 C CA . LYS A 1 653 ? -7.378 -34.653 -5.665 1.00 28.75 653 LYS A CA 1
ATOM 5316 C C . LYS A 1 653 ? -8.548 -35.245 -4.892 1.00 28.75 653 LYS A C 1
ATOM 5318 O O . LYS A 1 653 ? -8.383 -36.274 -4.248 1.00 28.75 653 LYS A O 1
ATOM 5323 N N . ASP A 1 654 ? -9.683 -34.562 -4.953 1.00 27.81 654 ASP A N 1
ATOM 5324 C CA . ASP A 1 654 ? -10.976 -35.134 -4.613 1.00 27.81 654 ASP A CA 1
ATOM 5325 C C . ASP A 1 654 ? -11.178 -36.438 -5.398 1.00 27.81 654 ASP A C 1
ATOM 5327 O O . ASP A 1 654 ? -11.096 -36.470 -6.632 1.00 27.81 654 ASP A O 1
ATOM 5331 N N . ASP A 1 655 ? -11.458 -37.503 -4.651 1.00 29.08 655 ASP A N 1
ATOM 5332 C CA . ASP A 1 655 ? -12.085 -38.725 -5.132 1.00 29.08 655 ASP A CA 1
ATOM 5333 C C . ASP A 1 655 ? -13.463 -38.386 -5.712 1.00 29.08 655 ASP A C 1
ATOM 5335 O O . ASP A 1 655 ? -14.477 -38.322 -5.016 1.00 29.08 655 ASP A O 1
ATOM 5339 N N . LEU A 1 656 ? -13.505 -38.184 -7.025 1.00 28.47 656 LEU A N 1
ATOM 5340 C CA . LEU A 1 656 ? -14.726 -38.246 -7.817 1.00 28.47 656 LEU A CA 1
ATOM 5341 C C . LEU A 1 656 ? -14.479 -39.132 -9.038 1.00 28.47 656 LEU A C 1
ATOM 5343 O O . LEU A 1 656 ? -14.212 -38.653 -10.137 1.00 28.47 656 LEU A O 1
ATOM 5347 N N . SER A 1 657 ? -14.615 -40.446 -8.854 1.00 23.75 657 SER A N 1
ATOM 5348 C CA . SER A 1 657 ? -15.120 -41.321 -9.917 1.00 23.75 657 SER A CA 1
ATOM 5349 C C . SER A 1 657 ? -15.866 -42.534 -9.330 1.00 23.75 657 SER A C 1
ATOM 5351 O O . SER A 1 657 ? -15.634 -42.902 -8.177 1.00 23.75 657 SER A O 1
ATOM 5353 N N . PRO A 1 658 ? -16.857 -43.082 -10.056 1.00 27.39 658 PRO A N 1
ATOM 5354 C CA . PRO A 1 658 ? -17.959 -43.831 -9.470 1.00 27.39 658 PRO A CA 1
ATOM 5355 C C . PRO A 1 658 ? -17.675 -45.329 -9.316 1.00 27.39 658 PRO A C 1
ATOM 5357 O O . PRO A 1 658 ? -16.970 -45.952 -10.105 1.00 27.39 658 PRO A O 1
ATOM 5360 N N . ARG A 1 659 ? -18.323 -45.897 -8.293 1.00 26.09 659 ARG A N 1
ATOM 5361 C CA . ARG A 1 659 ? -18.428 -47.323 -7.957 1.00 26.09 659 ARG A CA 1
ATOM 5362 C C . ARG A 1 659 ? -18.491 -48.246 -9.183 1.00 26.09 659 ARG A C 1
ATOM 5364 O O . ARG A 1 659 ? -19.454 -48.195 -9.943 1.00 26.09 659 ARG A O 1
ATOM 5371 N N . SER A 1 660 ? -17.589 -49.223 -9.235 1.00 24.91 660 SER A N 1
ATOM 5372 C CA . SER A 1 660 ? -17.886 -50.545 -9.794 1.00 24.91 660 SER A CA 1
ATOM 5373 C C . SER A 1 660 ? -17.330 -51.629 -8.864 1.00 24.91 660 SER A C 1
ATOM 5375 O O . SER A 1 660 ? -16.245 -51.500 -8.304 1.00 24.91 660 SER A O 1
ATOM 5377 N N . ARG A 1 661 ? -18.169 -52.635 -8.595 1.00 24.91 661 ARG A N 1
ATOM 5378 C CA . ARG A 1 661 ? -17.906 -53.782 -7.717 1.00 24.91 661 ARG A CA 1
ATOM 5379 C C . ARG A 1 661 ? -17.003 -54.792 -8.428 1.00 24.91 661 ARG A C 1
ATOM 5381 O O . ARG A 1 661 ? -17.274 -55.125 -9.575 1.00 24.91 661 ARG A O 1
ATOM 5388 N N . GLY A 1 662 ? -16.065 -55.374 -7.690 1.00 24.12 662 GLY A N 1
ATOM 5389 C CA . GLY A 1 662 ? -15.373 -56.611 -8.045 1.00 24.12 662 GLY A CA 1
ATOM 5390 C C . GLY A 1 662 ? -14.581 -57.119 -6.844 1.00 24.12 662 GLY A C 1
ATOM 5391 O O . GLY A 1 662 ? -13.706 -56.421 -6.355 1.00 24.12 662 GLY A O 1
ATOM 5392 N N . ILE A 1 663 ? -14.975 -58.281 -6.332 1.00 24.78 663 ILE A N 1
ATOM 5393 C CA . ILE A 1 663 ? -14.432 -58.988 -5.163 1.00 24.78 663 ILE A CA 1
ATOM 5394 C C . ILE A 1 663 ? -13.140 -59.722 -5.564 1.00 24.78 663 ILE A C 1
ATOM 5396 O O . ILE A 1 663 ? -13.088 -60.262 -6.667 1.00 24.78 663 ILE A O 1
ATOM 5400 N N . GLY A 1 664 ? -12.148 -59.803 -4.669 1.00 23.66 664 GLY A N 1
ATOM 5401 C CA . GLY A 1 664 ? -10.986 -60.690 -4.817 1.00 23.66 664 GLY A CA 1
ATOM 5402 C C . GLY A 1 664 ? -9.898 -60.431 -3.772 1.00 23.66 664 GLY A C 1
ATOM 5403 O O . GLY A 1 664 ? -9.395 -59.320 -3.684 1.00 23.66 664 GLY A O 1
ATOM 5404 N N . GLU A 1 665 ? -9.606 -61.446 -2.966 1.00 23.00 665 GLU A N 1
ATOM 5405 C CA . GLU A 1 665 ? -8.792 -61.480 -1.741 1.00 23.00 665 GLU A CA 1
ATOM 5406 C C . GLU A 1 665 ? -7.257 -61.427 -1.941 1.00 23.00 665 GLU A C 1
ATOM 5408 O O . GLU A 1 665 ? -6.769 -61.707 -3.033 1.00 23.00 665 GLU A O 1
ATOM 5413 N N . SER A 1 666 ? -6.549 -61.204 -0.811 1.00 22.38 666 SER A N 1
ATOM 5414 C CA . SER A 1 666 ? -5.164 -61.642 -0.490 1.00 22.38 666 SER A CA 1
ATOM 5415 C C . SER A 1 666 ? -4.015 -60.914 -1.222 1.00 22.38 666 SER A C 1
ATOM 5417 O O . SER A 1 666 ? -4.135 -60.576 -2.386 1.00 22.38 666 SER A O 1
ATOM 5419 N N . GLU A 1 667 ? -2.822 -60.630 -0.692 1.00 23.20 667 GLU A N 1
ATOM 5420 C CA . GLU A 1 667 ? -2.123 -60.802 0.588 1.00 23.20 667 GLU A CA 1
ATOM 5421 C C . GLU A 1 667 ? -0.768 -60.038 0.452 1.00 23.20 667 GLU A C 1
ATOM 5423 O O . GLU A 1 667 ? -0.286 -59.855 -0.663 1.00 23.20 667 GLU A O 1
ATOM 5428 N N . VAL A 1 668 ? -0.137 -59.679 1.582 1.00 23.89 668 VAL A N 1
ATOM 5429 C CA . VAL A 1 668 ? 1.329 -59.507 1.793 1.00 23.89 668 VAL A CA 1
ATOM 5430 C C . VAL A 1 668 ? 2.074 -58.261 1.246 1.00 23.89 668 VAL A C 1
ATOM 5432 O O . VAL A 1 668 ? 2.273 -58.085 0.053 1.00 23.89 668 VAL A O 1
ATOM 5435 N N . GLY A 1 669 ? 2.607 -57.483 2.207 1.00 22.67 669 GLY A N 1
ATOM 5436 C CA . GLY A 1 669 ? 4.028 -57.090 2.307 1.00 22.67 669 GLY A CA 1
ATOM 5437 C C . GLY A 1 669 ? 4.583 -56.022 1.359 1.00 22.67 669 GLY A C 1
ATOM 5438 O O . GLY A 1 669 ? 4.834 -56.305 0.199 1.00 22.67 669 GLY A O 1
ATOM 5439 N N . ASP A 1 670 ? 4.872 -54.822 1.880 1.00 24.00 670 ASP A N 1
ATOM 5440 C CA . ASP A 1 670 ? 6.258 -54.320 1.971 1.00 24.00 670 ASP A CA 1
ATOM 5441 C C . ASP A 1 670 ? 6.337 -52.885 2.528 1.00 24.00 670 ASP A C 1
ATOM 5443 O O . ASP A 1 670 ? 5.559 -51.989 2.198 1.00 24.00 670 ASP A O 1
ATOM 5447 N N . GLU A 1 671 ? 7.307 -52.690 3.422 1.00 23.44 671 GLU A N 1
ATOM 5448 C CA . GLU A 1 671 ? 7.674 -51.427 4.065 1.00 23.44 671 GLU A CA 1
ATOM 5449 C C . GLU A 1 671 ? 8.189 -50.373 3.063 1.00 23.44 671 GLU A C 1
ATOM 5451 O O . GLU A 1 671 ? 9.002 -50.697 2.193 1.00 23.44 671 GLU A O 1
ATOM 5456 N N . PRO A 1 672 ? 7.899 -49.070 3.250 1.00 27.52 672 PRO A N 1
ATOM 5457 C CA . PRO A 1 672 ? 8.684 -48.013 2.635 1.00 27.52 672 PRO A CA 1
ATOM 5458 C C . PRO A 1 672 ? 9.744 -47.475 3.607 1.00 27.52 672 PRO A C 1
ATOM 5460 O O . PRO A 1 672 ? 9.452 -46.909 4.664 1.00 27.52 672 PRO A O 1
ATOM 5463 N N . LYS A 1 673 ? 11.003 -47.607 3.182 1.00 23.78 673 LYS A N 1
ATOM 5464 C CA . LYS A 1 673 ? 12.194 -46.960 3.745 1.00 23.78 673 LYS A CA 1
ATOM 5465 C C . LYS A 1 673 ? 11.965 -45.460 3.980 1.00 23.78 673 LYS A C 1
ATOM 5467 O O . LYS A 1 673 ? 11.675 -44.708 3.052 1.00 23.78 673 LYS A O 1
ATOM 5472 N N . LYS A 1 674 ? 12.196 -45.017 5.219 1.00 24.38 674 LYS A N 1
ATOM 5473 C CA . LYS A 1 674 ? 12.343 -43.605 5.598 1.00 24.38 674 LYS A CA 1
ATOM 5474 C C . LYS A 1 674 ? 13.586 -43.016 4.920 1.00 24.38 674 LYS A C 1
ATOM 5476 O O . LYS A 1 674 ? 14.702 -43.367 5.291 1.00 24.38 674 LYS A O 1
ATOM 5481 N N . GLN A 1 675 ? 13.404 -42.091 3.981 1.00 24.38 675 GLN A N 1
ATOM 5482 C CA . GLN A 1 675 ? 14.438 -41.115 3.634 1.00 24.38 675 GLN A CA 1
ATOM 5483 C C . GLN A 1 675 ? 14.213 -39.861 4.480 1.00 24.38 675 GLN A C 1
ATOM 5485 O O . GLN A 1 675 ? 13.179 -39.204 4.396 1.00 24.38 675 GLN A O 1
ATOM 5490 N N . GLN A 1 676 ? 15.177 -39.595 5.359 1.00 24.42 676 GLN A N 1
ATOM 5491 C CA . GLN A 1 676 ? 15.305 -38.360 6.119 1.00 24.42 676 GLN A CA 1
ATOM 5492 C C . GLN A 1 676 ? 15.679 -37.225 5.159 1.00 24.42 676 GLN A C 1
ATOM 5494 O O . GLN A 1 676 ? 16.779 -37.224 4.610 1.00 24.42 676 GLN A O 1
ATOM 5499 N N . GLU A 1 677 ? 14.795 -36.245 4.988 1.00 25.14 677 GLU A N 1
ATOM 5500 C CA . GLU A 1 677 ? 15.170 -34.946 4.432 1.00 25.14 677 GLU A CA 1
ATOM 5501 C C . GLU A 1 677 ? 15.972 -34.174 5.486 1.00 25.14 677 GLU A C 1
ATOM 5503 O O . GLU A 1 677 ? 15.451 -33.696 6.496 1.00 25.14 677 GLU A O 1
ATOM 5508 N N . GLN A 1 678 ? 17.280 -34.104 5.249 1.00 24.20 678 GLN A N 1
ATOM 5509 C CA . GLN A 1 678 ? 18.208 -33.225 5.941 1.00 24.20 678 GLN A CA 1
ATOM 5510 C C . GLN A 1 678 ? 17.973 -31.785 5.468 1.00 24.20 678 GLN A C 1
ATOM 5512 O O . GLN A 1 678 ? 18.128 -31.463 4.292 1.00 24.20 678 GLN A O 1
ATOM 5517 N N . GLN A 1 679 ? 17.603 -30.915 6.406 1.00 24.19 679 GLN A N 1
ATOM 5518 C CA . GLN A 1 679 ? 17.680 -29.465 6.244 1.00 24.19 679 GLN A CA 1
ATOM 5519 C C . GLN A 1 679 ? 19.157 -29.042 6.143 1.00 24.19 679 GLN A C 1
ATOM 5521 O O . GLN A 1 679 ? 19.960 -29.508 6.956 1.00 24.19 679 GLN A O 1
ATOM 5526 N N . PRO A 1 680 ? 19.537 -28.128 5.233 1.00 25.80 680 PRO A N 1
ATOM 5527 C CA . PRO A 1 680 ? 20.864 -27.525 5.260 1.00 25.80 680 PRO A CA 1
ATOM 5528 C C . PRO A 1 680 ? 20.990 -26.565 6.454 1.00 25.80 680 PRO A C 1
ATOM 5530 O O . PRO A 1 680 ? 20.488 -25.441 6.433 1.00 25.80 680 PRO A O 1
ATOM 5533 N N . GLN A 1 681 ? 21.652 -27.031 7.513 1.00 26.02 681 GLN A N 1
ATOM 5534 C CA . GLN A 1 681 ? 22.296 -26.198 8.527 1.00 26.02 681 GLN A CA 1
ATOM 5535 C C . GLN A 1 681 ? 23.675 -25.779 8.013 1.00 26.02 681 GLN A C 1
ATOM 5537 O O . GLN A 1 681 ? 24.505 -26.651 7.797 1.00 26.02 681 GLN A O 1
ATOM 5542 N N . GLU A 1 682 ? 23.926 -24.477 7.873 1.00 24.84 682 GLU A N 1
ATOM 5543 C CA . GLU A 1 682 ? 25.223 -23.801 8.093 1.00 24.84 682 GLU A CA 1
ATOM 5544 C C . GLU A 1 682 ? 25.009 -22.289 7.820 1.00 24.84 682 GLU A C 1
ATOM 5546 O O . GLU A 1 682 ? 24.265 -21.928 6.914 1.00 24.84 682 GLU A O 1
ATOM 5551 N N . LEU A 1 683 ? 25.526 -21.317 8.582 1.00 27.00 683 LEU A N 1
ATOM 5552 C CA . LEU A 1 683 ? 26.731 -21.293 9.407 1.00 27.00 683 LEU A CA 1
ATOM 5553 C C . LEU A 1 683 ? 26.534 -20.520 10.735 1.00 27.00 683 LEU A C 1
ATOM 5555 O O . LEU A 1 683 ? 26.356 -19.305 10.742 1.00 27.00 683 LEU A O 1
ATOM 5559 N N . GLU A 1 684 ? 26.734 -21.218 11.855 1.00 29.92 684 GLU A N 1
ATOM 5560 C CA . GLU A 1 684 ? 27.502 -20.728 13.011 1.00 29.92 684 GLU A CA 1
ATOM 5561 C C . GLU A 1 684 ? 28.918 -21.320 12.894 1.00 29.92 684 GLU A C 1
ATOM 5563 O O . GLU A 1 684 ? 29.249 -22.296 13.563 1.00 29.92 684 GLU A O 1
ATOM 5568 N N . ARG A 1 685 ? 29.758 -20.798 11.994 1.00 28.34 685 ARG A N 1
ATOM 5569 C CA . ARG A 1 685 ? 31.180 -21.185 11.903 1.00 28.34 685 ARG A CA 1
ATOM 5570 C C . ARG A 1 685 ? 32.058 -20.032 11.418 1.00 28.34 685 ARG A C 1
ATOM 5572 O O . ARG A 1 685 ? 32.787 -20.176 10.455 1.00 28.34 685 ARG A O 1
ATOM 5579 N N . GLU A 1 686 ? 32.034 -18.915 12.139 1.00 28.61 686 GLU A N 1
ATOM 5580 C CA . GLU A 1 686 ? 33.122 -17.921 12.131 1.00 28.61 686 GLU A CA 1
ATOM 5581 C C . GLU A 1 686 ? 33.275 -17.313 13.536 1.00 28.61 686 GLU A C 1
ATOM 5583 O O . GLU A 1 686 ? 32.976 -16.151 13.787 1.00 28.61 686 GLU A O 1
ATOM 5588 N N . SER A 1 687 ? 33.677 -18.128 14.515 1.00 29.70 687 SER A N 1
ATOM 5589 C CA . SER A 1 687 ? 34.095 -17.628 15.841 1.00 29.70 687 SER A CA 1
ATOM 5590 C C . SER A 1 687 ? 35.063 -18.553 16.589 1.00 29.70 687 SER A C 1
ATOM 5592 O O . SER A 1 687 ? 35.274 -18.404 17.790 1.00 29.70 687 SER A O 1
ATOM 5594 N N . LYS A 1 688 ? 35.712 -19.499 15.895 1.00 29.88 688 LYS A N 1
ATOM 5595 C CA . LYS A 1 688 ? 36.725 -20.388 16.493 1.00 29.88 688 LYS A CA 1
ATOM 5596 C C . LYS A 1 688 ? 37.954 -20.550 15.604 1.00 29.88 688 LYS A C 1
ATOM 5598 O O . LYS A 1 688 ? 38.295 -21.653 15.205 1.00 29.88 688 LYS A O 1
ATOM 5603 N N . GLN A 1 689 ? 38.629 -19.442 15.323 1.00 30.08 689 GLN A N 1
ATOM 5604 C CA . GLN A 1 689 ? 40.036 -19.418 14.911 1.00 30.08 689 GLN A CA 1
ATOM 5605 C C . GLN A 1 689 ? 40.670 -18.118 15.420 1.00 30.08 689 GLN A C 1
ATOM 5607 O O . GLN A 1 689 ? 40.986 -17.224 14.652 1.00 30.08 689 GLN A O 1
ATOM 5612 N N . GLN A 1 690 ? 40.778 -17.983 16.744 1.00 30.69 690 GLN A N 1
ATOM 5613 C CA . GLN A 1 690 ? 41.688 -17.051 17.426 1.00 30.69 690 GLN A CA 1
ATOM 5614 C C . GLN A 1 690 ? 41.626 -17.339 18.932 1.00 30.69 690 GLN A C 1
ATOM 5616 O O . GLN A 1 690 ? 41.031 -16.602 19.707 1.00 30.69 690 GLN A O 1
ATOM 5621 N N . THR A 1 691 ? 42.140 -18.496 19.352 1.00 30.48 691 THR A N 1
ATOM 5622 C CA . THR A 1 691 ? 42.460 -18.789 20.766 1.00 30.48 691 THR A CA 1
ATOM 5623 C C . THR A 1 691 ? 43.244 -20.098 20.841 1.00 30.48 691 THR A C 1
ATOM 5625 O O . THR A 1 691 ? 42.708 -21.143 21.182 1.00 30.48 691 THR A O 1
ATOM 5628 N N . ALA A 1 692 ? 44.520 -20.048 20.462 1.00 25.81 692 ALA A N 1
ATOM 5629 C CA . ALA A 1 692 ? 45.540 -21.007 20.888 1.00 25.81 692 ALA A CA 1
ATOM 5630 C C . ALA A 1 692 ? 46.910 -20.487 20.438 1.00 25.81 692 ALA A C 1
ATOM 5632 O O . ALA A 1 692 ? 47.338 -20.760 19.323 1.00 25.81 692 ALA A O 1
ATOM 5633 N N . ASN A 1 693 ? 47.528 -19.649 21.269 1.00 28.62 693 ASN A N 1
ATOM 5634 C CA . ASN A 1 693 ? 48.971 -19.609 21.529 1.00 28.62 693 ASN A CA 1
ATOM 5635 C C . ASN A 1 693 ? 49.258 -18.390 22.407 1.00 28.62 693 ASN A C 1
ATOM 5637 O O . ASN A 1 693 ? 49.155 -17.261 21.945 1.00 28.62 693 ASN A O 1
ATOM 5641 N N . ILE A 1 694 ? 49.548 -18.647 23.683 1.00 29.47 694 ILE A N 1
ATOM 5642 C CA . ILE A 1 694 ? 50.686 -18.134 24.465 1.00 29.47 694 ILE A CA 1
ATOM 5643 C C . ILE A 1 694 ? 50.460 -18.634 25.900 1.00 29.47 694 ILE A C 1
ATOM 5645 O O . ILE A 1 694 ? 49.632 -18.134 26.659 1.00 29.47 694 ILE A O 1
ATOM 5649 N N . THR A 1 695 ? 51.177 -19.701 26.230 1.00 29.34 695 THR A N 1
ATOM 5650 C CA . THR A 1 695 ? 51.477 -20.159 27.587 1.00 29.34 695 THR A CA 1
ATOM 5651 C C . THR A 1 695 ? 52.399 -19.152 28.286 1.00 29.34 695 THR A C 1
ATOM 5653 O O . THR A 1 695 ? 53.315 -18.628 27.655 1.00 29.34 695 THR A O 1
ATOM 5656 N N . GLY A 1 696 ? 52.146 -18.887 29.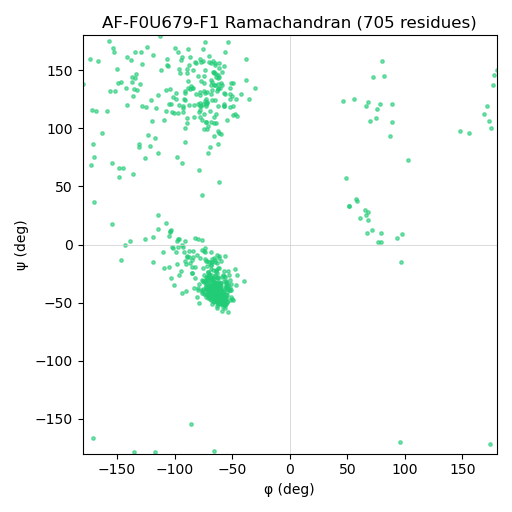576 1.00 28.28 696 GLY A N 1
ATOM 5657 C CA . GLY A 1 696 ? 52.940 -18.001 30.449 1.00 28.28 696 GLY A CA 1
ATOM 5658 C C . GLY A 1 696 ? 54.370 -18.500 30.739 1.00 28.28 696 GLY A C 1
ATOM 5659 O O . GLY A 1 696 ? 54.761 -19.545 30.218 1.00 28.28 696 GLY A O 1
ATOM 5660 N N . PRO A 1 697 ? 55.153 -17.777 31.572 1.00 30.42 697 PRO A N 1
ATOM 5661 C CA . PRO A 1 697 ? 54.842 -17.634 33.005 1.00 30.42 697 PRO A CA 1
ATOM 5662 C C . PRO A 1 697 ? 55.040 -16.210 33.591 1.00 30.42 697 PRO A C 1
ATOM 5664 O O . PRO A 1 697 ? 55.765 -15.391 33.038 1.00 30.42 697 PRO A O 1
ATOM 5667 N N . GLY A 1 698 ? 54.383 -15.912 34.725 1.00 27.23 698 GLY A N 1
ATOM 5668 C CA . GLY A 1 698 ? 54.629 -14.705 35.553 1.00 27.23 698 GLY A CA 1
ATOM 5669 C C . GLY A 1 698 ? 55.773 -14.912 36.563 1.00 27.23 698 GLY A C 1
ATOM 5670 O O . GLY A 1 698 ? 56.545 -15.851 36.380 1.00 27.23 698 GLY A O 1
ATOM 5671 N N . PRO A 1 699 ? 55.834 -14.197 37.709 1.00 44.41 699 PRO A N 1
ATOM 5672 C CA . PRO A 1 699 ? 55.397 -12.833 38.053 1.00 44.41 699 PRO A CA 1
ATOM 5673 C C . PRO A 1 699 ? 56.574 -11.976 38.614 1.00 44.41 699 PRO A C 1
ATOM 5675 O O . PRO A 1 699 ? 57.622 -12.517 38.958 1.00 44.41 699 PRO A O 1
ATOM 5678 N N . GLY A 1 700 ? 56.409 -10.656 38.797 1.00 26.34 700 GLY A N 1
ATOM 5679 C CA . GLY A 1 700 ? 57.372 -9.883 39.602 1.00 26.34 700 GLY A CA 1
ATOM 5680 C C . GLY A 1 700 ? 57.270 -8.353 39.552 1.00 26.34 700 GLY A C 1
ATOM 5681 O O . GLY A 1 700 ? 57.623 -7.755 38.547 1.00 26.34 700 GLY A O 1
ATOM 5682 N N . ALA A 1 701 ? 56.880 -7.780 40.698 1.00 28.17 701 ALA A N 1
ATOM 5683 C CA . ALA A 1 701 ? 57.313 -6.501 41.283 1.00 28.17 701 ALA A CA 1
ATOM 5684 C C . ALA A 1 701 ? 56.985 -5.144 40.596 1.00 28.17 701 ALA A C 1
ATOM 5686 O O . ALA A 1 701 ? 57.469 -4.810 39.520 1.00 28.17 701 ALA A O 1
ATOM 5687 N N . GLU A 1 702 ? 56.239 -4.308 41.337 1.00 30.84 702 GLU A N 1
ATOM 5688 C CA . GLU A 1 702 ? 56.352 -2.830 41.381 1.00 30.84 702 GLU A CA 1
ATOM 5689 C C . GLU A 1 702 ? 57.804 -2.371 41.708 1.00 30.84 702 GLU A C 1
ATOM 5691 O O . GLU A 1 702 ? 58.594 -3.236 42.096 1.00 30.84 702 GLU A O 1
ATOM 5696 N N . PRO A 1 703 ? 58.196 -1.065 41.703 1.00 42.16 703 PRO A N 1
ATOM 5697 C CA . PRO A 1 703 ? 57.435 0.191 41.513 1.00 42.16 703 PRO A CA 1
ATOM 5698 C C . PRO A 1 703 ? 58.119 1.219 40.565 1.00 42.16 703 PRO A C 1
ATOM 5700 O O . PRO A 1 703 ? 59.234 1.009 40.098 1.00 42.16 703 PRO A O 1
ATOM 5703 N N . GLY A 1 704 ? 57.505 2.399 40.362 1.00 27.23 704 GLY A N 1
ATOM 5704 C CA . GLY A 1 704 ? 58.288 3.621 40.089 1.00 27.23 704 GLY A CA 1
ATOM 5705 C C . GLY A 1 704 ? 57.673 4.686 39.173 1.00 27.23 704 GLY A C 1
ATOM 5706 O O . GLY A 1 704 ? 57.817 4.621 37.963 1.00 27.23 704 GLY A O 1
ATOM 5707 N N . THR A 1 705 ? 57.074 5.704 39.802 1.00 33.31 705 THR A N 1
ATOM 5708 C CA . THR A 1 705 ? 57.241 7.157 39.544 1.00 33.31 705 THR A CA 1
ATOM 5709 C C . THR A 1 705 ? 57.218 7.751 38.117 1.00 33.31 705 THR A C 1
ATOM 5711 O O . THR A 1 705 ? 58.077 7.492 37.284 1.00 33.31 705 THR A O 1
ATOM 5714 N N . LYS A 1 706 ? 56.281 8.707 37.961 1.00 31.34 706 LYS A N 1
ATOM 5715 C CA . LYS A 1 706 ? 56.221 9.875 37.045 1.00 31.34 706 LYS A CA 1
ATOM 5716 C C . LYS A 1 706 ? 57.578 10.585 36.813 1.00 31.34 706 LYS A C 1
ATOM 5718 O O . LYS A 1 706 ? 58.453 10.466 37.672 1.00 31.34 706 LYS A O 1
ATOM 5723 N N . PRO A 1 707 ? 57.753 11.368 35.726 1.00 45.28 707 PRO A N 1
ATOM 5724 C CA . PRO A 1 707 ? 57.034 12.643 35.486 1.00 45.28 707 PRO A CA 1
ATOM 5725 C C . PRO A 1 707 ? 55.816 12.555 34.566 1.00 45.28 707 PRO A C 1
ATOM 5727 O O . PRO A 1 707 ? 55.923 11.892 33.513 1.00 45.28 707 PRO A O 1
#

pLDDT: mean 70.89, std 20.91, range [22.38, 96.94]

Mean predicted aligned error: 16.86 Å

Foldseek 3Di:
DDDDDDDDDDDDDDDDPPPPDPVVVVVVVVVVVVVVDDDDDDDVVVLVLLVVLVVLLVVLQVVQVDDDDPPQKDKDWAACVLCCLAQLEQAWKWAWDVPPPTWIWTFHHDDPPDPDRTTIIITGDPPVSSVVVVVVSVVSSVVSPDPPPDDPPPDHGADDPVVVCVVVVNDDTDDDPDDDPQAQPVVVQAADLFAAQLVPQDQDPDDGLHSLLVNLSVLLRHDFAPLLQCVNCVVPDGSLVVSLVVVLCQLPDPVNLNSDMCSNLLSVLNSCLVPVVCVVVNVVSCVSCVLRDALSNLLSNLLSCLVVLNSVSLSVSSVSCVVSSYHHDLSNVLSSLSSDPDLVSSVVSLLVCVVVVVCVPLVSLLSSVLVNLLVVVVVCVVVVHDPVVVQVVCCVSPNPSNDDPSSVLSVCVVPVVPDDDDQDALVNLLSNLVVCVVVVVLLVSLVSSLVCCVVHPPHDDHLSNLVSNLVSCLSVLQQQLNQLSLLVCLLRSSDHPVNVCQLLQLLLDADDDPDDDLLVSLSSVQRNLQRFDDPDWPVNDDPLLVVLLPPDQDPLLVLLPSTDLSSSRNHDDPDDDSSVSSNVSSVVRVSVSNVNSQWKDFPDDSSVSNVVSSVVSVVCSVPNVSPDRSSCSNNPHDDTDIDTDPPPPPPPPDPDDDDDDDDDDDDDDDDDDDDDDDDDDDDPPDDPDDDDDDDDDDDDDDDDDDD

Solvent-accessible surface area (backbone atoms only — not comparable to full-atom values): 42434 Å² total; per-residue (Å²): 136,84,86,88,84,84,84,88,84,89,80,94,87,80,94,70,92,73,77,79,59,77,61,63,68,49,51,55,55,48,52,55,36,62,77,64,71,65,86,86,84,68,76,76,56,55,60,53,52,54,51,51,49,52,50,51,58,55,49,49,51,63,68,53,79,75,68,80,80,67,98,54,59,48,79,48,74,38,47,64,68,50,40,29,62,51,49,39,38,59,57,60,36,26,38,49,45,67,90,64,83,41,18,34,42,36,39,48,62,82,64,91,86,56,86,64,79,51,42,56,31,41,33,36,36,55,74,66,22,39,55,48,48,53,52,49,54,53,50,54,43,52,60,64,69,50,87,65,98,61,80,77,68,98,64,65,50,54,83,72,64,60,72,58,36,61,76,67,72,47,90,69,76,72,69,53,83,86,60,61,100,85,48,67,55,59,82,74,45,49,56,40,64,72,84,70,55,65,89,74,53,82,74,74,96,66,86,41,46,21,56,45,28,53,49,49,48,51,57,66,50,64,42,69,21,64,62,54,41,48,69,70,25,76,87,69,60,53,68,67,57,57,46,49,53,52,50,51,50,47,57,67,37,79,86,46,42,60,39,49,30,29,59,37,52,42,44,51,51,60,44,27,60,74,40,68,88,38,43,67,58,54,59,72,46,37,88,72,46,60,92,35,60,43,51,71,41,52,42,54,54,38,46,43,25,17,78,68,50,38,61,68,61,37,49,49,49,54,54,48,34,58,75,72,69,48,56,81,85,52,58,57,57,45,23,52,49,56,40,45,84,50,67,71,59,38,53,53,50,53,53,48,40,47,75,71,63,68,43,75,51,53,70,49,33,29,60,46,50,46,77,47,44,51,65,55,49,48,55,40,46,76,70,73,48,54,74,68,56,52,50,54,55,48,34,74,73,67,38,80,68,49,72,46,80,74,43,45,54,49,53,38,71,66,42,63,81,74,65,91,88,69,95,74,50,60,65,58,49,41,49,58,33,45,52,32,40,74,71,69,36,22,63,57,21,53,51,51,47,53,53,49,52,72,76,40,81,85,69,65,84,37,42,62,44,52,54,52,49,39,53,22,25,55,77,56,67,26,54,30,36,32,20,47,49,48,50,53,21,20,38,42,43,41,45,46,62,66,57,52,50,57,38,52,53,12,46,70,38,54,74,86,74,75,99,65,68,61,69,60,57,50,45,44,44,38,46,20,58,42,36,57,70,65,91,64,50,56,84,73,60,58,78,92,46,46,73,62,68,70,45,86,80,48,77,62,28,61,73,52,36,89,60,41,59,59,44,73,51,66,69,67,54,95,64,62,67,60,32,52,45,43,54,52,47,54,53,49,48,55,50,50,32,50,50,28,33,78,45,36,44,68,74,63,60,69,70,59,53,46,50,55,19,45,56,52,32,64,64,33,68,76,65,52,58,82,73,46,54,64,38,56,49,43,70,70,37,75,82,81,63,65,42,77,54,83,77,82,70,77,86,74,78,75,91,80,80,82,92,78,91,81,91,84,82,90,82,85,91,83,86,82,84,86,79,82,85,77,76,91,82,82,80,98,79,89,85,84,88,86,88,86,87,81,83,83,83,88,86,81,81,86,86,82,83,82,135

Radius of gyration: 32.72 Å; Cα contacts (8 Å, |Δi|>4): 753; chains: 1; bounding box: 113×99×85 Å

Sequence (707 aa):
MDVYKEVDAIGANSSGVVRQVRAEQWWRKQLERELSGKPPLKQNKLYVEWMDIMNEIMALRRDAENKPAPAYAKTIYLSETDVVALAGDERENVWDIRVLSGCRVHILPRERDSVDFKRKVVLTGSPEAVRLAEKEIRADIQTAHTPEGGVPDWLPPFVTAHDWKRRHNIDVPQLRSVWTHNLPLIAKGRRSRNPIRADIFRRPKKWTIKKFGDYLESITNLSFSSPVHSLLYPDGRLNRDVIIDIIRELFTNPHTKQFLSTRAVNSVIFYCYRYPQYLPVLLSLFPNFEHLMTTRTFNALLAGCSKNCDLDRFRYLISLMKRCGVKPNGLEWVAFVDTILSSNVRQKVVARLRKEGLLDDERVLRRLIYRIIPDAFASHLDSGQSVKDYFAVMDKRYGQGWICTDSIKPMLGVTICKQREIKLDVQCMNYGVAVHRNRKQYSEAIAVYLDLVNHFLGLTVNNETVRILFSAAWEARYYNTCRVIWTYACLWGLVSSSMKHMVFDSLLRNTVTPPGNESEANWFRKAGKAIVGIKIDMSDLEARFDTIKNAPPTPDQELLGTDNVMSLLIEYQPAGELRSQQRQLAHWIIKKDFEAVWRYQPQLPFSHMMWEAHALDMGWARGHAENMPIAEVVKNAIKIPVDEKVVQRDREKDDLSPRSRGIGESEVGDEPKKQQEQQPQELERESKQQTANITGPGPGAEPGTKP

InterPro domains:
  IPR002885 Pentatricopeptide repeat [PS51375] (294-328)
  IPR002885 Pentatricopeptide repeat [TIGR00756] (297-329)
  IPR004088 K Homology domain, type 1 [PF00013] (86-138)
  IPR011990 Tetratricopeptide-like helical domain superfamily [G3DSA:1.25.40.10] (281-409)
  IPR036612 K Homology domain, type 1 superfamily [G3DSA:3.30.1370.10] (60-144)
  IPR036612 K Homology domain, type 1 superfamily [SSF54791] (73-154)

Organism: Ajellomyces capsulatus (strain H88) (NCBI:txid544711)